Protein AF-0000000080858953 (afdb_homodimer)

InterPro domains:
  IPR040564 CxC3 like cysteine cluster [PF18804] (126-225)

Radius of gyration: 25.61 Å; Cα contacts (8 Å, |Δi|>4): 821; chains: 2; bounding box: 65×75×87 Å

Secondary structure (DSSP, 8-state):
--STTTSS---HHHHHHHHHHHHHHHHHHHHHHHHHHHHHHHHHHHT-----B-TTTSSBP-EE-GGGTT--EE-HHHHHHHHHH-TTS-EEE-TTSS-EEE-TTEEEEEETTEEEEEE---BPP-PPPPP-S--SS--EEEEEEEEEEEEETTEEEEEEEEEEEETTT--EE---HHHHHHTTEEESSTT--EEEEHHHHHHHHHHHHH-TTS-HHHHHHHHHHHHHHTTPPPPSGGGHHHHHHHHHHHT-/--STTTSS---HHHHHHHHHHHHHHHHHHHHHHHHHHHHHHHHHHHT-----B-TTT-SBP-EE-GGGTT--EE-HHHHHHHHHH-TTS-EEE-TTSS-EEE-TTEEEEEETTEEEEEE---BPP-PPPPP-S--SS--EEEEEEEEEEEEETTEEEEEEEEEEEETTT--EE---HHHHHHTTEEESSTT--EEEEHHHHHHHHHHHHH-TTS-HHHHHHHHHHHHHHTTPPPPSGGGHHHHHHHHHHHT-

Organism: Culter alburnus (NCBI:txid194366)

Foldseek 3Di:
DPPVVPVVDPPVVVVVVVCVVVVVVVVVVVVCVVCVVVVVVVVVVVFQPDFDAQLPPRHTFFKAFPVPPPRGTHHQVRLVVVCLVVLPTQMFTCQVRGTHFAHSQWGWDQDPVGIDIDGHAREDDWDDDDDDDPDPDFDKDKDFADWAWEQELLAIHTHGWIWMATPVVGDIDTDDQVRQVVRQWHQLDNVSRYIYRNVVLVVVVVCCVVCVVDDLVNSLVSRCVSCVVSRHHDDPPPSSVVVVSVVVVVVD/DPPVVPVVPPPVVVVVVVCVVVVVVVVVVVVCVVCVVVVVVVVVVVFQPDFDAQLPPRHTFFKAFPVPPPRGTHHQVRLVVVCLVVLPTQMWTCQVRGTHFAHSQWGWDQDPVGIDIDGHAREDDWDDDDDDDPDPDFDKDKDFADWAWEQELLAIHTHGWIWMATPVVGDIDTDDQVRQVVRQWHQLDPVSRYIYRNVVLVVVVVCCVVCVVPDLVNSLVSRCVSCVVSNHHHDPPPSSVVVVSVVVVVVD

Nearest PDB structures (foldseek):
  7sby-assembly1_B  TM=3.006E-01  e=3.263E+00  Human coronavirus OC43
  7sbx-assembly1_J  TM=3.062E-01  e=4.414E+00  Human coronavirus OC43
  7sby-assembly1_J  TM=3.036E-01  e=5.620E+00  Human coronavirus OC43
  7sb4-assembly1_A  TM=3.123E-01  e=8.580E+00  Human coronavirus OC43
  7sby-assembly1_B  TM=3.005E-01  e=3.548E+00  Human coronavirus OC43

Sequence (504 aa):
MESLSTMMSDSPEIQRASSSWTFRQQQASQRWKEARPFHLKCLIQTQDVGQPFCSHCSKPAVVRCRECLPDQWFCETCDIKNHRRWPLHDRESVIEGFFKAIPPSTYFVRGEGGYSSHDQACILPTVRVTQKCPCEVPSITVSPGKAVILISINGRYDMHQPLFACQTCQQQWAPEFMDLVNSGYWPASTSSSTLYSLNLFSSVRELKIIAPALSRQAFAKLLEHRTKCGGRVSVHHIIELFTICRHLQSNIMESLSTMMSDSPEIQRASSSWTFRQQQASQRWKEARPFHLKCLIQTQDVGQPFCSHCSKPAVVRCRECLPDQWFCETCDIKNHRRWPLHDRESVIEGFFKAIPPSTYFVRGEGGYSSHDQACILPTVRVTQKCPCEVPSITVSPGKAVILISINGRYDMHQPLFACQTCQQQWAPEFMDLVNSGYWPASTSSSTLYSLNLFSSVRELKIIAPALSRQAFAKLLEHRTKCGGRVSVHHIIELFTICRHLQSNI

pLDDT: mean 81.51, std 18.4, range [23.16, 98.25]

Solvent-accessible surface area (backbone atoms only — not comparable to full-atom values): 27455 Å² total; per-residue (Å²): 125,75,69,76,60,59,71,73,54,83,46,68,64,58,53,49,50,48,50,47,45,51,44,51,49,49,50,50,49,49,53,44,61,68,42,36,65,57,50,49,50,51,56,55,53,62,54,57,64,80,84,52,48,13,64,83,80,64,45,64,36,36,34,41,26,65,86,42,36,52,56,27,32,19,20,53,66,54,40,54,61,56,38,63,68,42,43,82,54,59,33,25,34,41,79,85,62,38,82,37,49,35,32,64,33,55,45,53,45,82,53,98,90,39,76,42,83,43,81,50,88,35,50,48,72,39,51,78,67,79,81,82,62,89,59,89,81,67,46,75,47,78,42,72,42,58,69,25,35,38,39,39,84,65,12,54,42,83,31,12,37,46,27,36,32,26,71,78,79,63,46,68,52,60,74,49,72,67,43,38,44,71,34,42,30,39,60,73,44,94,79,46,45,37,28,31,32,52,70,39,47,57,50,52,52,47,40,44,69,66,31,66,79,58,46,73,62,42,55,40,49,46,27,37,50,35,8,44,66,31,33,27,79,66,71,91,69,57,64,59,52,55,59,50,42,52,54,55,50,74,67,102,122,75,69,75,60,60,73,70,53,82,45,69,62,56,54,47,51,48,48,47,45,50,45,50,49,48,50,50,49,50,54,43,60,67,42,37,66,58,51,50,52,50,55,56,53,63,55,57,63,80,82,50,48,13,64,83,81,64,44,65,36,37,35,40,24,66,85,43,36,54,54,26,33,18,21,50,66,56,39,54,62,54,38,63,68,42,46,82,54,60,33,26,34,41,80,85,64,39,82,37,51,34,33,66,32,56,45,52,46,83,54,98,90,38,76,42,82,44,80,48,88,36,50,48,72,37,51,79,68,79,82,85,63,90,61,90,81,68,45,74,47,77,43,73,42,59,70,26,35,40,38,40,83,65,12,54,41,82,30,12,37,48,26,36,32,26,71,77,79,62,47,69,52,59,72,48,73,67,42,38,44,71,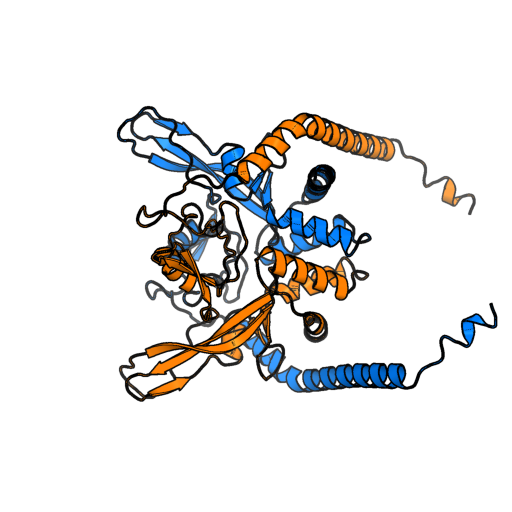34,43,29,40,61,75,43,92,80,46,44,36,30,31,32,53,68,37,47,57,49,52,51,47,38,44,70,66,32,66,77,57,45,73,61,42,55,39,49,45,28,37,48,36,7,45,67,31,34,27,81,63,69,90,70,55,64,60,51,56,59,50,44,50,52,54,51,74,68,101

Structure (mmCIF, N/CA/C/O backbone):
data_AF-0000000080858953-model_v1
#
loop_
_entity.id
_entity.type
_entity.pdbx_description
1 polymer 'CxC3 like cysteine cluster domain-containing protein'
#
loop_
_atom_site.group_PDB
_atom_site.id
_atom_site.type_symbol
_atom_site.label_atom_id
_atom_site.label_alt_id
_atom_site.label_comp_id
_atom_site.label_asym_id
_atom_site.label_entity_id
_atom_site.label_seq_id
_atom_site.pdbx_PDB_ins_code
_atom_site.Cartn_x
_atom_site.Cartn_y
_atom_site.Cartn_z
_atom_site.occupancy
_atom_site.B_iso_or_equiv
_atom_site.auth_seq_id
_atom_site.auth_comp_id
_atom_site.auth_asym_id
_atom_site.auth_atom_id
_atom_site.pdbx_PDB_model_num
ATOM 1 N N . MET A 1 1 ? 16.75 15.047 -51.625 1 23.16 1 MET A N 1
ATOM 2 C CA . MET A 1 1 ? 15.484 14.344 -51.406 1 23.16 1 MET A CA 1
ATOM 3 C C . MET A 1 1 ? 15.578 12.906 -51.875 1 23.16 1 MET A C 1
ATOM 5 O O . MET A 1 1 ? 14.945 12.008 -51.312 1 23.16 1 MET A O 1
ATOM 9 N N . GLU A 1 2 ? 16.203 12.609 -53.094 1 26.84 2 GLU A N 1
ATOM 10 C CA . GLU A 1 2 ? 16.312 11.328 -53.781 1 26.84 2 GLU A CA 1
ATOM 11 C C . GLU A 1 2 ? 17.266 10.391 -53.031 1 26.84 2 GLU A C 1
ATOM 13 O O . GLU A 1 2 ? 17 9.188 -52.938 1 26.84 2 GLU A O 1
ATOM 18 N N . SER A 1 3 ? 18.438 10.828 -52.594 1 27.84 3 SER A N 1
ATOM 19 C CA . SER A 1 3 ? 19.547 9.984 -52.188 1 27.84 3 SER A CA 1
ATOM 20 C C . SER A 1 3 ? 19.328 9.461 -50.75 1 27.84 3 SER A C 1
ATOM 22 O O . SER A 1 3 ? 19.906 8.438 -50.375 1 27.84 3 SER A O 1
ATOM 24 N N . LEU A 1 4 ? 18.875 10.414 -49.844 1 26.27 4 LEU A N 1
ATOM 25 C CA . LEU A 1 4 ? 18.766 9.922 -48.469 1 26.27 4 LEU A CA 1
ATOM 26 C C . LEU A 1 4 ? 17.719 8.828 -48.375 1 26.27 4 LEU A C 1
ATOM 28 O O . LEU A 1 4 ? 17.547 8.219 -47.312 1 26.27 4 LEU A O 1
ATOM 32 N N . SER A 1 5 ? 16.75 8.625 -49.375 1 29.86 5 SER A N 1
ATOM 33 C CA . SER A 1 5 ? 15.742 7.586 -49.531 1 29.86 5 SER A CA 1
ATOM 34 C C . SER A 1 5 ? 16.375 6.211 -49.656 1 29.86 5 SER A C 1
ATOM 36 O O . SER A 1 5 ? 15.711 5.191 -49.469 1 29.86 5 SER A O 1
ATOM 38 N N . THR A 1 6 ? 17.469 6.066 -50.312 1 33.25 6 THR A N 1
ATOM 39 C CA . THR A 1 6 ? 18.047 4.773 -50.656 1 33.25 6 THR A CA 1
ATOM 40 C C . THR A 1 6 ? 18.625 4.086 -49.438 1 33.25 6 THR A C 1
ATOM 42 O O . THR A 1 6 ? 18.781 2.861 -49.406 1 33.25 6 THR A O 1
ATOM 45 N N . MET A 1 7 ? 19.328 4.852 -48.594 1 30.77 7 MET A N 1
ATOM 46 C CA . MET A 1 7 ? 20.156 4.219 -47.562 1 30.77 7 MET A CA 1
ATOM 47 C C . MET A 1 7 ? 19.281 3.598 -46.469 1 30.77 7 MET A C 1
ATOM 49 O O . MET A 1 7 ? 19.797 2.953 -45.562 1 30.77 7 MET A O 1
ATOM 53 N N . MET A 1 8 ? 18.094 4.234 -46.219 1 34.09 8 MET A N 1
ATOM 54 C CA . MET A 1 8 ? 17.281 3.551 -45.219 1 34.09 8 MET A CA 1
ATOM 55 C C . MET A 1 8 ? 16.828 2.186 -45.719 1 34.09 8 MET A C 1
ATOM 57 O O . MET A 1 8 ? 15.719 2.051 -46.25 1 34.09 8 MET A O 1
ATOM 61 N N . SER A 1 9 ? 17.516 1.529 -46.562 1 33.84 9 SER A N 1
ATOM 62 C CA . SER A 1 9 ? 17.359 0.177 -47.094 1 33.84 9 SER A CA 1
ATOM 63 C C . SER A 1 9 ? 17.062 -0.822 -45.969 1 33.84 9 SER A C 1
ATOM 65 O O . SER A 1 9 ? 17.594 -0.719 -44.875 1 33.84 9 SER A O 1
ATOM 67 N N . ASP A 1 10 ? 15.922 -1.569 -46.188 1 39.06 10 ASP A N 1
ATOM 68 C CA . ASP A 1 10 ? 15.289 -2.721 -45.562 1 39.06 10 ASP A CA 1
ATOM 69 C C . ASP A 1 10 ? 16.328 -3.756 -45.125 1 39.06 10 ASP A C 1
ATOM 71 O O . ASP A 1 10 ? 16.766 -4.57 -45.969 1 39.06 10 ASP A O 1
ATOM 75 N N . SER A 1 11 ? 17.266 -3.365 -44.469 1 43.59 11 SER A N 1
ATOM 76 C CA . SER A 1 11 ? 18.234 -4.398 -44.156 1 43.59 11 SER A CA 1
ATOM 77 C C . SER A 1 11 ? 17.562 -5.672 -43.656 1 43.59 11 SER A C 1
ATOM 79 O O . SER A 1 11 ? 16.578 -5.609 -42.906 1 43.59 11 SER A O 1
ATOM 81 N N . PRO A 1 12 ? 17.875 -6.898 -44.156 1 48.47 12 PRO A N 1
ATOM 82 C CA . PRO A 1 12 ? 17.359 -8.219 -43.812 1 48.47 12 PRO A CA 1
ATOM 83 C C . PRO A 1 12 ? 17.266 -8.422 -42.281 1 48.47 12 PRO A C 1
ATOM 85 O O . PRO A 1 12 ? 16.391 -9.148 -41.812 1 48.47 12 PRO A O 1
ATOM 88 N N . GLU A 1 13 ? 18.047 -7.719 -41.562 1 48.22 13 GLU A N 1
ATOM 89 C CA . GLU A 1 13 ? 18.031 -7.918 -40.125 1 48.22 13 GLU A CA 1
ATOM 90 C C . GLU A 1 13 ? 16.828 -7.246 -39.5 1 48.22 13 GLU A C 1
ATOM 92 O O . GLU A 1 13 ? 16.25 -7.781 -38.531 1 48.22 13 GLU A O 1
ATOM 97 N N . ILE A 1 14 ? 16.516 -6.098 -39.938 1 49.88 14 ILE A N 1
ATOM 98 C CA . ILE A 1 14 ? 15.305 -5.441 -39.438 1 49.88 14 ILE A CA 1
ATOM 99 C C . ILE A 1 14 ? 14.07 -6.207 -39.906 1 49.88 14 ILE A C 1
ATOM 101 O O . ILE A 1 14 ? 13.078 -6.289 -39.188 1 49.88 14 ILE A O 1
ATOM 105 N N . GLN A 1 15 ? 14.039 -6.621 -41.062 1 47.44 15 GLN A N 1
ATOM 106 C CA . GLN A 1 15 ? 12.945 -7.469 -41.562 1 47.44 15 GLN A CA 1
ATOM 107 C C . GLN A 1 15 ? 12.828 -8.742 -40.719 1 47.44 15 GLN A C 1
ATOM 109 O O . GLN A 1 15 ? 11.727 -9.172 -40.375 1 47.44 15 GLN A O 1
ATOM 114 N N . ARG A 1 16 ? 13.914 -9.383 -40.344 1 48.72 16 ARG A N 1
ATOM 115 C CA . ARG A 1 16 ? 13.898 -10.57 -39.5 1 48.72 16 ARG A CA 1
ATOM 116 C C . ARG A 1 16 ? 13.438 -10.242 -38.094 1 48.72 16 ARG A C 1
ATOM 118 O O . ARG A 1 16 ? 12.68 -11 -37.5 1 48.72 16 ARG A O 1
ATOM 125 N N . ALA A 1 17 ? 13.898 -9.164 -37.656 1 50.59 17 ALA A N 1
ATOM 126 C CA . ALA A 1 17 ? 13.523 -8.703 -36.312 1 50.59 17 ALA A CA 1
ATOM 127 C C . ALA A 1 17 ? 12.055 -8.281 -36.281 1 50.59 17 ALA A C 1
ATOM 129 O O . ALA A 1 17 ? 11.352 -8.562 -35.281 1 50.59 17 ALA A O 1
ATOM 130 N N . SER A 1 18 ? 11.562 -7.578 -37.312 1 53.44 18 SER A N 1
ATOM 131 C CA . SER A 1 18 ? 10.148 -7.23 -37.438 1 53.44 18 SER A CA 1
ATOM 132 C C . SER A 1 18 ? 9.281 -8.477 -37.625 1 53.44 18 SER A C 1
ATOM 134 O O . SER A 1 18 ? 8.203 -8.578 -37.031 1 53.44 18 SER A O 1
ATOM 136 N N . SER A 1 19 ? 9.805 -9.391 -38.469 1 53.66 19 SER A N 1
ATOM 137 C CA . SER A 1 19 ? 9.102 -10.648 -38.688 1 53.66 19 SER A CA 1
ATOM 138 C C . SER A 1 19 ? 9.031 -11.484 -37.406 1 53.66 19 SER A C 1
ATOM 140 O O . SER A 1 19 ? 7.984 -12.047 -37.094 1 53.66 19 SER A O 1
ATOM 142 N N . SER A 1 20 ? 10.164 -11.32 -36.656 1 59.38 20 SER A N 1
ATOM 143 C CA . SER A 1 20 ? 10.234 -12.055 -35.406 1 59.38 20 SER A CA 1
ATOM 144 C C . SER A 1 20 ? 9.336 -11.422 -34.344 1 59.38 20 SER A C 1
ATOM 146 O O . SER A 1 20 ? 8.648 -12.125 -33.625 1 59.38 20 SER A O 1
ATOM 148 N N . TRP A 1 21 ? 9.297 -10.156 -34.469 1 58.91 21 TRP A N 1
ATOM 149 C CA . TRP A 1 21 ? 8.422 -9.453 -33.531 1 58.91 21 TRP A CA 1
ATOM 150 C C . TRP A 1 21 ? 6.957 -9.719 -33.875 1 58.91 21 TRP A C 1
ATOM 152 O O . TRP A 1 21 ? 6.16 -10.039 -32.969 1 58.91 21 TRP A O 1
ATOM 162 N N . THR A 1 22 ? 6.691 -9.477 -35.188 1 59.78 22 THR A N 1
ATOM 163 C CA . THR A 1 22 ? 5.332 -9.742 -35.625 1 59.78 22 THR A CA 1
ATOM 164 C C . THR A 1 22 ? 4.934 -11.188 -35.312 1 59.78 22 THR A C 1
ATOM 166 O O . THR A 1 22 ? 3.795 -11.445 -34.906 1 59.78 22 THR A O 1
ATOM 169 N N . PHE A 1 23 ? 5.891 -11.977 -35.531 1 63.06 23 PHE A N 1
ATOM 170 C CA . PHE A 1 23 ? 5.641 -13.383 -35.25 1 63.06 23 PHE A CA 1
ATOM 171 C C . PHE A 1 23 ? 5.418 -13.602 -33.781 1 63.06 23 PHE A C 1
ATOM 173 O O . PHE A 1 23 ? 4.5 -14.32 -33.375 1 63.06 23 PHE A O 1
ATOM 180 N N . ARG A 1 24 ? 6.254 -13.031 -32.938 1 61 24 ARG A N 1
ATOM 181 C CA . ARG A 1 24 ? 6.09 -13.133 -31.5 1 61 24 ARG A CA 1
ATOM 182 C C . ARG A 1 24 ? 4.758 -12.547 -31.062 1 61 24 ARG A C 1
ATOM 184 O O . ARG A 1 24 ? 4.086 -13.109 -30.188 1 61 24 ARG A O 1
ATOM 191 N N . GLN A 1 25 ? 4.434 -11.492 -31.734 1 62.41 25 GLN A N 1
ATOM 192 C CA . GLN A 1 25 ? 3.152 -10.875 -31.406 1 62.41 25 GLN A CA 1
ATOM 193 C C . GLN A 1 25 ? 1.989 -11.773 -31.828 1 62.41 25 GLN A C 1
ATOM 195 O O . GLN A 1 25 ? 1.002 -11.898 -31.109 1 62.41 25 GLN A O 1
ATOM 200 N N . GLN A 1 26 ? 2.178 -12.305 -33 1 63.66 26 GLN A N 1
ATOM 201 C CA . GLN A 1 26 ? 1.134 -13.195 -33.5 1 63.66 26 GLN A CA 1
ATOM 202 C C . GLN A 1 26 ? 1.009 -14.438 -32.625 1 63.66 26 GLN A C 1
ATOM 204 O O . GLN A 1 26 ? -0.101 -14.883 -32.312 1 63.66 26 GLN A O 1
ATOM 209 N N . GLN A 1 27 ? 2.1 -14.938 -32.25 1 62.91 27 GLN A N 1
ATOM 210 C CA . GLN A 1 27 ? 2.096 -16.109 -31.375 1 62.91 27 GLN A CA 1
ATOM 211 C C . GLN A 1 27 ? 1.485 -15.781 -30.016 1 62.91 27 GLN A C 1
ATOM 213 O O . GLN A 1 27 ? 0.725 -16.578 -29.469 1 62.91 27 GLN A O 1
ATOM 218 N N . ALA A 1 28 ? 1.881 -14.688 -29.562 1 62.62 28 ALA A N 1
ATOM 219 C CA . ALA A 1 28 ? 1.317 -14.258 -28.297 1 62.62 28 ALA A CA 1
ATOM 220 C C . ALA A 1 28 ? -0.194 -14.07 -28.391 1 62.62 28 ALA A C 1
ATOM 222 O O . ALA A 1 28 ? -0.938 -14.477 -27.5 1 62.62 28 ALA A O 1
ATOM 223 N N . SER A 1 29 ? -0.571 -13.523 -29.516 1 63.97 29 SER A N 1
ATOM 224 C CA . SER A 1 29 ? -1.999 -13.312 -29.734 1 63.97 29 SER A CA 1
ATOM 225 C C . SER A 1 29 ? -2.742 -14.641 -29.828 1 63.97 29 SER A C 1
ATOM 227 O O . SER A 1 29 ? -3.84 -14.789 -29.281 1 63.97 29 SER A O 1
ATOM 229 N N . GLN A 1 30 ? -2.143 -15.562 -30.484 1 66.19 30 GLN A N 1
ATOM 230 C CA . GLN A 1 30 ? -2.768 -16.875 -30.641 1 66.19 30 GLN A CA 1
ATOM 231 C C . GLN A 1 30 ? -2.855 -17.594 -29.297 1 66.19 30 GLN A C 1
ATOM 233 O O . GLN A 1 30 ? -3.875 -18.219 -28.984 1 66.19 30 GLN A O 1
ATOM 238 N N . ARG A 1 31 ? -1.819 -17.516 -28.562 1 65.38 31 ARG A N 1
ATOM 239 C CA . ARG A 1 31 ? -1.814 -18.156 -27.25 1 65.38 31 ARG A CA 1
ATOM 240 C C . ARG A 1 31 ? -2.879 -17.547 -26.344 1 65.38 31 ARG A C 1
ATOM 242 O O . ARG A 1 31 ? -3.531 -18.25 -25.578 1 65.38 31 ARG A O 1
ATOM 249 N N . TRP A 1 32 ? -3.078 -16.375 -26.531 1 65.31 32 TRP A N 1
ATOM 250 C CA . TRP A 1 32 ? -4.09 -15.688 -25.734 1 65.31 32 TRP A CA 1
ATOM 251 C C . TRP A 1 32 ? -5.492 -16.094 -26.172 1 65.31 32 TRP A C 1
ATOM 253 O O . TRP A 1 32 ? -6.363 -16.328 -25.328 1 65.31 32 TRP A O 1
ATOM 263 N N . LYS A 1 33 ? -5.605 -16.156 -27.469 1 66.69 33 LYS A N 1
ATOM 264 C CA . LYS A 1 33 ? -6.918 -16.547 -27.969 1 66.69 33 LYS A CA 1
ATOM 265 C C . LYS A 1 33 ? -7.273 -17.953 -27.5 1 66.69 33 LYS A C 1
ATOM 267 O O . LYS A 1 33 ? -8.422 -18.219 -27.125 1 66.69 33 LYS A O 1
ATOM 272 N N . GLU A 1 34 ? -6.332 -18.703 -27.469 1 73.69 34 GLU A N 1
ATOM 273 C CA . GLU A 1 34 ? -6.551 -20.078 -27.031 1 73.69 34 GLU A CA 1
ATOM 274 C C . GLU A 1 34 ? -6.832 -20.156 -25.531 1 73.69 34 GLU A C 1
ATOM 276 O O . GLU A 1 34 ? -7.613 -21 -25.094 1 73.69 34 GLU A O 1
ATOM 281 N N . ALA A 1 35 ? -6.223 -19.312 -24.812 1 73.12 35 ALA A N 1
ATOM 282 C CA . ALA A 1 35 ? -6.34 -19.344 -23.359 1 73.12 35 ALA A CA 1
ATOM 283 C C . ALA A 1 35 ? -7.523 -18.516 -22.891 1 73.12 35 ALA A C 1
ATOM 285 O O . ALA A 1 35 ? -7.91 -18.578 -21.719 1 73.12 35 ALA A O 1
ATOM 286 N N . ARG A 1 36 ? -8.188 -17.938 -23.781 1 73.38 36 ARG A N 1
ATOM 287 C CA . ARG A 1 36 ? -9.211 -16.938 -23.453 1 73.38 36 ARG A CA 1
ATOM 288 C C . ARG A 1 36 ? -10.375 -17.578 -22.703 1 73.38 36 ARG A C 1
ATOM 290 O O . ARG A 1 36 ? -10.82 -17.062 -21.672 1 73.38 36 ARG A O 1
ATOM 297 N N . PRO A 1 37 ? -10.852 -18.641 -23.266 1 74.06 37 PRO A N 1
ATOM 298 C CA . PRO A 1 37 ? -11.984 -19.203 -22.547 1 74.06 37 PRO A CA 1
ATOM 299 C C . PRO A 1 37 ? -11.641 -19.562 -21.094 1 74.06 37 PRO A C 1
ATOM 301 O O . PRO A 1 37 ? -12.453 -19.344 -20.188 1 74.06 37 PRO A O 1
ATOM 304 N N . PHE A 1 38 ? -10.516 -20 -20.984 1 77.19 38 PHE A N 1
ATOM 305 C CA . PHE A 1 38 ? -10.07 -20.344 -19.641 1 77.19 38 PHE A CA 1
ATOM 306 C C . PHE A 1 38 ? -9.922 -19.094 -18.781 1 77.19 38 PHE A C 1
ATOM 308 O O . PHE A 1 38 ? -10.383 -19.062 -17.641 1 77.19 38 PHE A O 1
ATOM 315 N N . HIS A 1 39 ? -9.328 -18.078 -19.344 1 73.88 39 HIS A N 1
ATOM 316 C CA . HIS A 1 39 ? -9.117 -16.828 -18.609 1 73.88 39 HIS A CA 1
ATOM 317 C C . HIS A 1 39 ? -10.445 -16.172 -18.25 1 73.88 39 HIS A C 1
ATOM 319 O O . HIS A 1 39 ? -10.609 -15.664 -17.141 1 73.88 39 HIS A O 1
ATOM 325 N N . LEU A 1 40 ? -11.297 -16.234 -19.109 1 74.38 40 LEU A N 1
ATOM 326 C CA . LEU A 1 40 ? -12.609 -15.656 -18.844 1 74.38 40 LEU A CA 1
ATOM 327 C C . LEU A 1 40 ? -13.32 -16.422 -17.734 1 74.38 40 LEU A C 1
ATOM 329 O O . LEU A 1 40 ? -13.938 -15.812 -16.859 1 74.38 40 LEU A O 1
ATOM 333 N N . LYS A 1 41 ? -13.242 -17.672 -17.844 1 79.31 41 LYS A N 1
ATOM 334 C CA . LYS A 1 41 ? -13.836 -18.5 -16.797 1 79.31 41 LYS A CA 1
ATOM 335 C C . LYS A 1 41 ? -13.234 -18.172 -15.43 1 79.31 41 LYS A C 1
ATOM 337 O O . LYS A 1 41 ? -13.961 -18.062 -14.438 1 79.31 41 LYS A O 1
ATOM 342 N N . CYS A 1 42 ? -11.969 -17.969 -15.445 1 75.62 42 CYS A N 1
ATOM 343 C CA . CYS A 1 42 ? -11.273 -17.656 -14.195 1 75.62 42 CYS A CA 1
ATOM 344 C C . CYS A 1 42 ? -11.711 -16.297 -13.656 1 75.62 42 CYS A C 1
ATOM 346 O O . CYS A 1 42 ? -11.953 -16.156 -12.453 1 75.62 42 CYS A O 1
ATOM 348 N N . LEU A 1 43 ? -11.844 -15.414 -14.547 1 75.38 43 LEU A N 1
ATOM 349 C CA . LEU A 1 43 ? -12.25 -14.078 -14.125 1 75.38 43 LEU A CA 1
ATOM 350 C C . LEU A 1 43 ? -13.664 -14.102 -13.555 1 75.38 43 LEU A C 1
ATOM 352 O O . LEU A 1 43 ? -13.938 -13.461 -12.531 1 75.38 43 LEU A O 1
ATOM 356 N N . ILE A 1 44 ? -14.461 -14.836 -14.195 1 80.31 44 ILE A N 1
ATOM 357 C CA . ILE A 1 44 ? -15.844 -14.938 -13.727 1 80.31 44 ILE A CA 1
ATOM 358 C C . ILE A 1 44 ? -15.867 -15.617 -12.359 1 80.31 44 ILE A C 1
ATOM 360 O O . ILE A 1 44 ? -16.609 -15.195 -11.469 1 80.31 44 ILE A O 1
ATOM 364 N N . GLN A 1 45 ? -15.055 -16.547 -12.227 1 81.56 45 GLN A N 1
ATOM 365 C CA . GLN A 1 45 ? -15 -17.281 -10.977 1 81.56 45 GLN A CA 1
ATOM 366 C C . GLN A 1 45 ? -14.531 -16.391 -9.828 1 81.56 45 GLN A C 1
ATOM 368 O O . GLN A 1 45 ? -14.945 -16.578 -8.68 1 81.56 45 GLN A O 1
ATOM 373 N N . THR A 1 46 ? -13.719 -15.469 -10.141 1 79.88 46 THR A N 1
ATOM 374 C CA . THR A 1 46 ? -13.203 -14.586 -9.102 1 79.88 46 THR A CA 1
ATOM 375 C C . THR A 1 46 ? -14.305 -13.664 -8.578 1 79.88 46 THR A C 1
ATOM 377 O O . THR A 1 46 ? -14.164 -13.07 -7.512 1 79.88 46 THR A O 1
ATOM 380 N N . GLN A 1 47 ? -15.344 -13.578 -9.328 1 82.25 47 GLN A N 1
ATOM 381 C CA . GLN A 1 47 ? -16.438 -12.695 -8.93 1 82.25 47 GLN A CA 1
ATOM 382 C C . GLN A 1 47 ? -17.406 -13.414 -7.996 1 82.25 47 GLN A C 1
ATOM 384 O O . GLN A 1 47 ? -18.297 -12.781 -7.422 1 82.25 47 GLN A O 1
ATOM 389 N N . ASP A 1 48 ? -17.109 -14.672 -7.816 1 86.31 48 ASP A N 1
ATOM 390 C CA . ASP A 1 48 ? -17.906 -15.438 -6.867 1 86.31 48 ASP A CA 1
ATOM 391 C C . ASP A 1 48 ? -17.438 -15.195 -5.434 1 86.31 48 ASP A C 1
ATOM 393 O O . ASP A 1 48 ? -16.359 -15.641 -5.047 1 86.31 48 ASP A O 1
ATOM 397 N N . VAL A 1 49 ? -18.234 -14.547 -4.629 1 88.56 49 VAL A N 1
ATOM 398 C CA . VAL A 1 49 ? -17.875 -14.18 -3.26 1 88.56 49 VAL A CA 1
ATOM 399 C C . VAL A 1 49 ? -17.906 -15.422 -2.367 1 88.56 49 VAL A C 1
ATOM 401 O O . VAL A 1 49 ? -17.094 -15.555 -1.447 1 88.56 49 VAL A O 1
ATOM 404 N N . GLY A 1 50 ? -18.781 -16.266 -2.703 1 89.31 50 GLY A N 1
ATOM 405 C CA . GLY A 1 50 ? -18.984 -17.391 -1.807 1 89.31 50 GLY A CA 1
ATOM 406 C C . GLY A 1 50 ? -19.453 -16.969 -0.426 1 89.31 50 GLY A C 1
ATOM 407 O O . GLY A 1 50 ? -20.312 -16.094 -0.294 1 89.31 50 GLY A O 1
ATOM 408 N N . GLN A 1 51 ? -19.109 -17.766 0.603 1 90.19 51 GLN A N 1
ATOM 409 C CA . GLN A 1 51 ? -19.422 -17.484 2 1 90.19 51 GLN A CA 1
ATOM 410 C C . GLN A 1 51 ? -18.172 -17.562 2.871 1 90.19 51 GLN A C 1
ATOM 412 O O . GLN A 1 51 ? -18.031 -18.469 3.693 1 90.19 51 GLN A O 1
ATOM 417 N N . PRO A 1 52 ? -17.438 -16.5 2.686 1 94 52 PRO A N 1
ATOM 418 C CA . PRO A 1 52 ? -16.172 -16.547 3.422 1 94 52 PRO A CA 1
ATOM 419 C C . PRO A 1 52 ? -16.344 -16.234 4.906 1 94 52 PRO A C 1
ATOM 421 O O . PRO A 1 52 ? -17.312 -15.578 5.301 1 94 52 PRO A O 1
ATOM 424 N N . PHE A 1 53 ? -15.328 -16.734 5.641 1 96.31 53 PHE A N 1
ATOM 425 C CA . PHE A 1 53 ? -15.266 -16.438 7.066 1 96.31 53 PHE A CA 1
ATOM 426 C C . PHE A 1 53 ? -14.109 -15.508 7.375 1 96.31 53 PHE A C 1
ATOM 428 O O . PHE A 1 53 ? -13.102 -15.492 6.66 1 96.31 53 PHE A O 1
ATOM 435 N N . CYS A 1 54 ? -14.344 -14.773 8.414 1 97.81 54 CYS A N 1
ATOM 436 C CA . CYS A 1 54 ? -13.32 -13.836 8.867 1 97.81 54 CYS A CA 1
ATOM 437 C C . CYS A 1 54 ? -12.031 -14.578 9.211 1 97.81 54 CYS A C 1
ATOM 439 O O . CYS A 1 54 ? -12.055 -15.594 9.914 1 97.81 54 CYS A O 1
ATOM 441 N N . SER A 1 55 ? -10.914 -14.062 8.766 1 95.81 55 SER A N 1
ATOM 442 C CA . SER A 1 55 ? -9.609 -14.672 8.969 1 95.81 55 SER A CA 1
ATOM 443 C C . SER A 1 55 ? -9.148 -14.523 10.422 1 95.81 55 SER A C 1
ATOM 445 O O . SER A 1 55 ? -8.195 -15.188 10.844 1 95.81 55 SER A O 1
ATOM 447 N N . HIS A 1 56 ? -9.875 -13.758 11.266 1 95.81 56 HIS A N 1
ATOM 448 C CA . HIS A 1 56 ? -9.414 -13.414 12.609 1 95.81 56 HIS A CA 1
ATOM 449 C C . HIS A 1 56 ? -10.328 -14.016 13.672 1 95.81 56 HIS A C 1
ATOM 451 O O . HIS A 1 56 ? -9.891 -14.266 14.797 1 95.81 56 HIS A O 1
ATOM 457 N N . CYS A 1 57 ? -11.617 -14.219 13.594 1 94.81 57 CYS A N 1
ATOM 458 C CA . CYS A 1 57 ? -12.5 -14.719 14.641 1 94.81 57 CYS A CA 1
ATOM 459 C C . CYS A 1 57 ? -13.484 -15.734 14.086 1 94.81 57 CYS A C 1
ATOM 461 O O . CYS A 1 57 ? -14.398 -16.172 14.789 1 94.81 57 CYS A O 1
ATOM 463 N N . SER A 1 58 ? -13.664 -16.094 12.852 1 88.88 58 SER A N 1
ATOM 464 C CA . SER A 1 58 ? -14.43 -17.141 12.18 1 88.88 58 SER A CA 1
ATOM 465 C C . SER A 1 58 ? -15.875 -16.703 11.945 1 88.88 58 SER A C 1
ATOM 467 O O . SER A 1 58 ? -16.719 -17.5 11.539 1 88.88 58 SER A O 1
ATOM 469 N N . LYS A 1 59 ? -16.281 -15.484 12.359 1 94.31 59 LYS A N 1
ATOM 470 C CA . LYS A 1 59 ? -17.562 -14.922 11.945 1 94.31 59 LYS A CA 1
ATOM 471 C C . LYS A 1 59 ? -17.625 -14.758 10.43 1 94.31 59 LYS A C 1
ATOM 473 O O . LYS A 1 59 ? -16.609 -14.844 9.742 1 94.31 59 LYS A O 1
ATOM 478 N N . PRO A 1 60 ? -18.844 -14.609 9.992 1 95.25 60 PRO A N 1
ATOM 479 C CA . PRO A 1 60 ? -18.953 -14.328 8.562 1 95.25 60 PRO A CA 1
ATOM 480 C C . PRO A 1 60 ? -18.219 -13.055 8.148 1 95.25 60 PRO A C 1
ATOM 482 O O . PRO A 1 60 ? -18.266 -12.055 8.867 1 95.25 60 PRO A O 1
ATOM 485 N N . ALA A 1 61 ? -17.562 -13.164 7.035 1 97.56 61 ALA A N 1
ATOM 486 C CA . ALA A 1 61 ? -16.828 -12.008 6.527 1 97.56 61 ALA A CA 1
ATOM 487 C C . ALA A 1 61 ? -17.734 -11.086 5.727 1 97.56 61 ALA A C 1
ATOM 489 O O . ALA A 1 61 ? -18.625 -11.539 5.016 1 97.56 61 ALA A O 1
ATOM 490 N N . VAL A 1 62 ? -17.453 -9.789 5.816 1 97.69 62 VAL A N 1
ATOM 491 C CA . VAL A 1 62 ? -18.25 -8.82 5.074 1 97.69 62 VAL A CA 1
ATOM 492 C C . VAL A 1 62 ? -17.344 -7.922 4.242 1 97.69 62 VAL A C 1
ATOM 494 O O . VAL A 1 62 ? -17.812 -7.152 3.402 1 97.69 62 VAL A O 1
ATOM 497 N N . VAL A 1 63 ? -16.031 -7.977 4.469 1 98.25 63 VAL A N 1
ATOM 498 C CA . VAL A 1 63 ? -15.062 -7.133 3.762 1 98.25 63 VAL A CA 1
ATOM 499 C C . VAL A 1 63 ? -13.875 -7.98 3.299 1 98.25 63 VAL A C 1
ATOM 501 O O . VAL A 1 63 ? -13.422 -8.867 4.02 1 98.25 63 VAL A O 1
ATOM 504 N N . ARG A 1 64 ? -13.398 -7.727 2.137 1 97.56 64 ARG A N 1
ATOM 505 C CA . ARG A 1 64 ? -12.156 -8.297 1.621 1 97.56 64 ARG A CA 1
ATOM 506 C C . ARG A 1 64 ? -11.102 -7.223 1.417 1 97.56 64 ARG A C 1
ATOM 508 O O . ARG A 1 64 ? -11.391 -6.16 0.862 1 97.56 64 ARG A O 1
ATOM 515 N N . CYS A 1 65 ? -9.93 -7.422 1.893 1 97.62 65 CYS A N 1
ATOM 516 C CA . CYS A 1 65 ? -8.781 -6.559 1.652 1 97.62 65 CYS A CA 1
ATOM 517 C C . CYS A 1 65 ? -7.594 -7.355 1.119 1 97.62 65 CYS A C 1
ATOM 519 O O . CYS A 1 65 ? -6.957 -8.102 1.865 1 97.62 65 CYS A O 1
ATOM 521 N N . ARG A 1 66 ? -7.215 -7.141 -0.043 1 95.25 66 ARG A N 1
ATOM 522 C CA . ARG A 1 66 ? -6.152 -7.922 -0.669 1 95.25 66 ARG A CA 1
ATOM 523 C C . ARG A 1 66 ? -4.77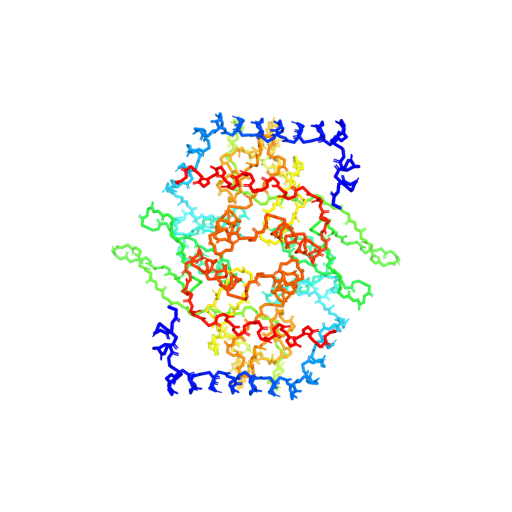7 -7.426 -0.228 1 95.25 66 ARG A C 1
ATOM 525 O O . ARG A 1 66 ? -3.771 -8.102 -0.448 1 95.25 66 ARG A O 1
ATOM 532 N N . GLU A 1 67 ? -4.777 -6.293 0.356 1 95.75 67 GLU A N 1
ATOM 533 C CA . GLU A 1 67 ? -3.52 -5.773 0.877 1 95.75 67 GLU A CA 1
ATOM 534 C C . GLU A 1 67 ? -3.197 -6.371 2.244 1 95.75 67 GLU A C 1
ATOM 536 O O . GLU A 1 67 ? -2.107 -6.16 2.779 1 95.75 67 GLU A O 1
ATOM 541 N N . CYS A 1 68 ? -4.133 -7.148 2.73 1 97.19 68 CYS A N 1
ATOM 542 C CA . CYS A 1 68 ? -3.947 -7.809 4.02 1 97.19 68 CYS A CA 1
ATOM 543 C C . CYS A 1 68 ? -3.74 -9.305 3.838 1 97.19 68 CYS A C 1
ATOM 545 O O . CYS A 1 68 ? -3.922 -10.078 4.781 1 97.19 68 CYS A O 1
ATOM 547 N N . LEU A 1 69 ? -3.393 -9.727 2.678 1 96.94 69 LEU A N 1
ATOM 548 C CA . LEU A 1 69 ? -3.123 -11.141 2.436 1 96.94 69 LEU A CA 1
ATOM 549 C C . LEU A 1 69 ? -2.078 -11.672 3.41 1 96.94 69 LEU A C 1
ATOM 551 O O . LEU A 1 69 ? -1.158 -10.945 3.797 1 96.94 69 LEU A O 1
ATOM 555 N N . PRO A 1 70 ? -2.215 -12.953 3.865 1 95.44 70 PRO A N 1
ATOM 556 C CA . PRO A 1 70 ? -3.207 -13.945 3.451 1 95.44 70 PRO A CA 1
ATOM 557 C C . PRO A 1 70 ? -4.531 -13.805 4.199 1 95.44 70 PRO A C 1
ATOM 559 O O . PRO A 1 70 ? -5.492 -14.516 3.893 1 95.44 70 PRO A O 1
ATOM 562 N N . ASP A 1 71 ? -4.582 -12.859 5.16 1 95.56 71 ASP A N 1
ATOM 563 C CA . ASP A 1 71 ? -5.777 -12.672 5.977 1 95.56 71 ASP A CA 1
ATOM 564 C C . ASP A 1 71 ? -6.695 -11.609 5.371 1 95.56 71 ASP A C 1
ATOM 566 O O . ASP A 1 71 ? -6.965 -10.586 6 1 95.56 71 ASP A O 1
ATOM 570 N N . GLN A 1 72 ? -7.27 -11.984 4.289 1 96.62 72 GLN A N 1
ATOM 5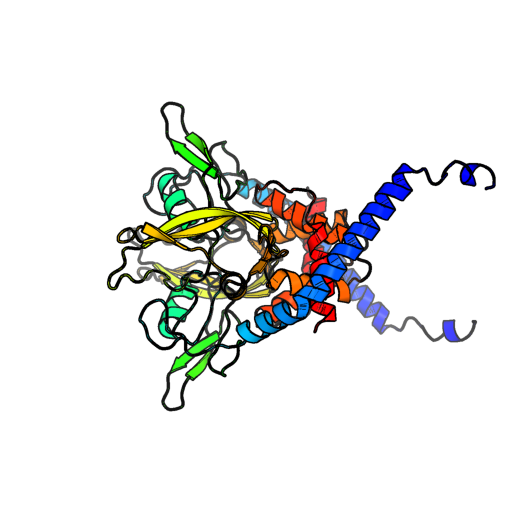71 C CA . GLN A 1 72 ? -7.918 -10.961 3.477 1 96.62 72 GLN A CA 1
ATOM 572 C C . GLN A 1 72 ? -9.367 -10.75 3.908 1 96.62 72 GLN A C 1
ATOM 574 O O . GLN A 1 72 ? -9.992 -9.758 3.543 1 96.62 72 GLN A O 1
ATOM 579 N N . TRP A 1 73 ? -9.945 -11.703 4.672 1 97.75 73 TRP A N 1
ATOM 580 C CA . TRP A 1 73 ? -11.375 -11.664 4.973 1 97.75 73 TRP A CA 1
ATOM 581 C C . TRP A 1 73 ? -11.617 -11.125 6.379 1 97.75 73 TRP A C 1
ATOM 583 O O . TRP A 1 73 ? -10.984 -11.57 7.34 1 97.75 73 TRP A O 1
ATOM 593 N N . PHE A 1 74 ? -12.633 -10.18 6.473 1 98.25 74 PHE A N 1
ATOM 594 C CA . PHE A 1 74 ? -12.891 -9.531 7.754 1 98.25 74 PHE A CA 1
ATOM 595 C C . PHE A 1 74 ? -14.391 -9.484 8.047 1 98.25 74 PHE A C 1
ATOM 597 O O . PHE A 1 74 ? -15.188 -9.219 7.145 1 98.25 74 PHE A O 1
ATOM 604 N N . CYS A 1 75 ? -14.695 -9.797 9.305 1 98.12 75 CYS A N 1
ATOM 605 C CA . CYS A 1 75 ? -16.016 -9.422 9.789 1 98.12 75 CYS A CA 1
ATOM 606 C C . CYS A 1 75 ? -16.078 -7.926 10.086 1 98.12 75 CYS A C 1
ATOM 608 O O . CYS A 1 75 ? -15.086 -7.215 9.93 1 98.12 75 CYS A O 1
ATOM 610 N N . GLU A 1 76 ? -17.219 -7.469 10.492 1 97.25 76 GLU A N 1
ATOM 611 C CA . GLU A 1 76 ? -17.406 -6.039 10.703 1 97.25 76 GLU A CA 1
ATOM 612 C C . GLU A 1 76 ? -16.516 -5.52 11.828 1 97.25 76 GLU A C 1
ATOM 614 O O . GLU A 1 76 ? -15.969 -4.418 11.734 1 97.25 76 GLU A O 1
ATOM 619 N N . THR A 1 77 ? -16.312 -6.281 12.82 1 97.25 77 THR A N 1
ATOM 620 C CA . THR A 1 77 ? -15.555 -5.844 13.984 1 97.25 77 THR A CA 1
ATOM 621 C C . THR A 1 77 ? -14.055 -5.895 13.695 1 97.25 77 THR A C 1
ATOM 623 O O . THR A 1 77 ? -13.328 -4.949 14 1 97.25 77 THR A O 1
ATOM 626 N N . CYS A 1 78 ? -13.641 -6.938 13.07 1 98.06 78 CYS A N 1
ATOM 627 C CA . CYS A 1 78 ? -12.227 -7.102 12.766 1 98.06 78 CYS A CA 1
ATOM 628 C C . CYS A 1 78 ? -11.781 -6.117 11.695 1 98.06 78 CYS A C 1
ATOM 630 O O . CYS A 1 78 ? -10.625 -5.672 11.695 1 98.06 78 CYS A O 1
ATOM 632 N N . ASP A 1 79 ? -12.703 -5.785 10.836 1 98.19 79 ASP A N 1
ATOM 633 C CA . ASP A 1 79 ? -12.406 -4.789 9.82 1 98.19 79 ASP A CA 1
ATOM 634 C C . ASP A 1 79 ? -12.07 -3.438 10.445 1 98.19 79 ASP A C 1
ATOM 636 O O . ASP A 1 79 ? -11.039 -2.838 10.133 1 98.19 79 ASP A O 1
ATOM 640 N N . ILE A 1 80 ? -12.883 -3.064 11.328 1 97.06 80 ILE A N 1
ATOM 641 C CA . ILE A 1 80 ? -12.695 -1.781 12 1 97.06 80 ILE A CA 1
ATOM 642 C C . ILE A 1 80 ? -11.359 -1.777 12.734 1 97.06 80 ILE A C 1
ATOM 644 O O . ILE A 1 80 ? -10.57 -0.837 12.602 1 97.06 80 ILE A O 1
ATOM 648 N N . LYS A 1 81 ? -11.125 -2.791 13.391 1 96.44 81 LYS A N 1
ATOM 649 C CA . LYS A 1 81 ? -9.914 -2.883 14.195 1 96.44 81 LYS A CA 1
ATOM 650 C C . LYS A 1 81 ? -8.664 -2.854 13.328 1 96.44 81 LYS A C 1
ATOM 652 O O . LYS A 1 81 ? -7.734 -2.084 13.586 1 96.44 81 LYS A O 1
ATOM 657 N N . ASN A 1 82 ? -8.641 -3.635 12.297 1 97 82 ASN A N 1
ATOM 658 C CA . ASN A 1 82 ? -7.465 -3.768 11.445 1 97 82 ASN A CA 1
ATOM 659 C C . ASN A 1 82 ? -7.227 -2.506 10.625 1 97 82 ASN A C 1
ATOM 661 O O . ASN A 1 82 ? -6.094 -2.033 10.516 1 97 82 ASN A O 1
ATOM 665 N N . HIS A 1 83 ? -8.234 -1.949 10.148 1 97.25 83 HIS A N 1
ATOM 666 C CA . HIS A 1 83 ? -8.055 -0.9 9.148 1 97.25 83 HIS A CA 1
ATOM 667 C C . HIS A 1 83 ? -8.078 0.482 9.797 1 97.25 83 HIS A C 1
ATOM 669 O O . HIS A 1 83 ? -7.945 1.495 9.102 1 97.25 83 HIS A O 1
ATOM 675 N N . ARG A 1 84 ? -8.156 0.463 11.086 1 95.12 84 ARG A N 1
ATOM 676 C CA . ARG A 1 84 ? -7.754 1.663 11.812 1 95.12 84 ARG A CA 1
ATOM 677 C C . ARG A 1 84 ? -6.25 1.895 11.688 1 95.12 84 ARG A C 1
ATOM 679 O O . ARG A 1 84 ? -5.797 3.039 11.609 1 95.12 84 ARG A O 1
ATOM 686 N N . ARG A 1 85 ? -5.602 0.836 11.602 1 93.5 85 ARG A N 1
ATOM 687 C CA . ARG A 1 85 ? -4.148 0.889 11.461 1 93.5 85 ARG A CA 1
ATOM 688 C C . ARG A 1 85 ? -3.744 1.105 10.008 1 93.5 85 ARG A C 1
ATOM 690 O O . ARG A 1 85 ? -2.719 1.729 9.727 1 93.5 85 ARG A O 1
ATOM 697 N N . TRP A 1 86 ? -4.586 0.575 9.18 1 96.44 86 TRP A N 1
ATOM 698 C CA . TRP A 1 86 ? -4.273 0.631 7.754 1 96.44 86 TRP A CA 1
ATOM 699 C C . TRP A 1 86 ? -5.391 1.319 6.977 1 96.44 86 TRP A C 1
ATOM 701 O O . TRP A 1 86 ? -5.988 0.725 6.074 1 96.44 86 TRP A O 1
ATOM 711 N N . PRO A 1 87 ? -5.48 2.582 7.219 1 97.12 87 PRO A N 1
ATOM 712 C CA . PRO A 1 87 ? -6.656 3.26 6.668 1 97.12 87 PRO A CA 1
ATOM 713 C C . PRO A 1 87 ? -6.578 3.447 5.156 1 97.12 87 PRO A C 1
ATOM 715 O O . PRO A 1 87 ? -7.594 3.729 4.508 1 97.12 87 PRO A O 1
ATOM 718 N N . LEU A 1 88 ? -5.438 3.248 4.574 1 96.81 88 LEU A N 1
ATOM 719 C CA . LEU A 1 88 ? -5.285 3.559 3.156 1 96.81 88 LEU A CA 1
ATOM 720 C C . LEU A 1 88 ? -5.449 2.303 2.305 1 96.81 88 LEU A C 1
ATOM 722 O O . LEU A 1 88 ? -5.367 2.365 1.077 1 96.81 88 LEU A O 1
ATOM 726 N N . HIS A 1 89 ? -5.703 1.157 2.928 1 97 89 HIS A N 1
ATOM 727 C CA . HIS A 1 89 ? -5.945 -0.063 2.168 1 97 89 HIS A CA 1
ATOM 728 C C . HIS A 1 89 ? -7.254 0.025 1.385 1 97 89 HIS A C 1
ATOM 730 O O . HIS A 1 89 ? -8.25 0.553 1.887 1 97 89 HIS A O 1
ATOM 736 N N . ASP A 1 90 ? -7.18 -0.488 0.188 1 96 90 ASP A N 1
ATOM 737 C CA . ASP A 1 90 ? -8.406 -0.618 -0.598 1 96 90 ASP A CA 1
ATOM 738 C C . ASP A 1 90 ? -9.211 -1.838 -0.16 1 96 90 ASP A C 1
ATOM 740 O O . ASP A 1 90 ? -8.695 -2.959 -0.153 1 96 90 ASP A O 1
ATOM 744 N N . ARG A 1 91 ? -10.492 -1.594 0.141 1 97.5 91 ARG A N 1
ATOM 745 C CA . ARG A 1 91 ? -11.367 -2.643 0.657 1 97.5 91 ARG A CA 1
ATOM 746 C C . ARG A 1 91 ? -12.578 -2.844 -0.25 1 97.5 91 ARG A C 1
ATOM 748 O O . ARG A 1 91 ? -12.961 -1.937 -0.992 1 97.5 91 ARG A O 1
ATOM 755 N N . GLU A 1 92 ? -13.07 -4.035 -0.192 1 97.38 92 GLU A N 1
ATOM 756 C CA . GLU A 1 92 ? -14.305 -4.367 -0.901 1 97.38 92 GLU A CA 1
ATOM 757 C C . GLU A 1 92 ? -15.32 -5.012 0.036 1 97.38 92 GLU A C 1
ATOM 759 O O . GLU A 1 92 ? -14.977 -5.875 0.845 1 97.38 92 GLU A O 1
ATOM 764 N N . SER A 1 93 ? -16.547 -4.547 -0.053 1 97.75 93 SER A N 1
ATOM 765 C CA . SER A 1 93 ? -17.641 -5.164 0.688 1 97.75 93 SER A CA 1
ATOM 766 C C . SER A 1 93 ? -18.266 -6.316 -0.099 1 97.75 93 SER A C 1
ATOM 768 O O . SER A 1 93 ? -18.344 -6.262 -1.328 1 97.75 93 SER A O 1
ATOM 770 N N . VAL A 1 94 ? -18.75 -7.32 0.655 1 96.38 94 VAL A N 1
ATOM 771 C CA . VAL A 1 94 ? -19.391 -8.453 -0.002 1 96.38 94 VAL A CA 1
ATOM 772 C C . VAL A 1 94 ? -20.812 -8.633 0.544 1 96.38 94 VAL A C 1
ATOM 774 O O . VAL A 1 94 ? -21.453 -9.641 0.277 1 96.38 94 VAL A O 1
ATOM 777 N N . ILE A 1 95 ? -21.266 -7.699 1.225 1 93.5 95 ILE A N 1
ATOM 778 C CA . ILE A 1 95 ? -22.562 -7.781 1.9 1 93.5 95 ILE A CA 1
ATOM 779 C C . ILE A 1 95 ? -23.672 -7.965 0.87 1 93.5 95 ILE A C 1
ATOM 781 O O . ILE A 1 95 ? -24.656 -8.664 1.127 1 93.5 95 ILE A O 1
ATOM 785 N N . GLU A 1 96 ? -23.578 -7.391 -0.315 1 90.5 96 GLU A N 1
ATOM 786 C CA . GLU A 1 96 ? -24.609 -7.441 -1.348 1 90.5 96 GLU A CA 1
ATOM 787 C C . GLU A 1 96 ? -24.422 -8.664 -2.242 1 90.5 96 GLU A C 1
ATOM 789 O O . GLU A 1 96 ? -25.141 -8.82 -3.236 1 90.5 96 GLU A O 1
ATOM 794 N N . GLY A 1 97 ? -23.469 -9.484 -1.986 1 90.12 97 GLY A N 1
ATOM 795 C CA . GLY A 1 97 ? -23.266 -10.695 -2.758 1 90.12 97 GLY A CA 1
ATOM 796 C C . GLY A 1 97 ? -22.281 -10.531 -3.904 1 90.12 97 GLY A C 1
ATOM 797 O O . GLY A 1 97 ? -22.062 -11.453 -4.684 1 90.12 97 GLY A O 1
ATOM 798 N N . PHE A 1 98 ? -21.875 -9.328 -4.051 1 92.94 98 PHE A N 1
ATOM 799 C CA . PHE A 1 98 ? -20.828 -9.047 -5.023 1 92.94 98 PHE A CA 1
ATOM 800 C C . PHE A 1 98 ? -19.781 -8.117 -4.426 1 92.94 98 PHE A C 1
ATOM 802 O O . PHE A 1 98 ? -20 -7.512 -3.375 1 92.94 98 PHE A O 1
ATOM 809 N N . PHE A 1 99 ? -18.688 -8.117 -5.062 1 94.44 99 PHE A N 1
ATOM 810 C CA . PHE A 1 99 ? -17.609 -7.262 -4.582 1 94.44 99 PHE A CA 1
ATOM 811 C C . PHE A 1 99 ? -17.891 -5.805 -4.922 1 94.44 99 PHE A C 1
ATOM 813 O O . PHE A 1 99 ? -18.109 -5.465 -6.086 1 94.44 99 PHE A O 1
ATOM 820 N N . LYS A 1 100 ? -17.891 -4.992 -3.887 1 95.44 100 LYS A N 1
ATOM 821 C CA . LYS A 1 100 ? -18.062 -3.555 -4.055 1 95.44 100 LYS A CA 1
ATOM 822 C C . LYS A 1 100 ? -16.984 -2.771 -3.32 1 95.44 100 LYS A C 1
ATOM 824 O O . LYS A 1 100 ? -16.875 -2.859 -2.096 1 95.44 100 LYS A O 1
ATOM 829 N N . ALA A 1 101 ? -16.25 -2.004 -4.117 1 96.44 101 ALA A N 1
ATOM 830 C CA . ALA A 1 101 ? -15.234 -1.158 -3.498 1 96.44 101 ALA A CA 1
ATOM 831 C C . ALA A 1 101 ? -15.867 -0.148 -2.545 1 96.44 101 ALA A C 1
ATOM 833 O O . ALA A 1 101 ? -16.906 0.433 -2.85 1 96.44 101 ALA A O 1
ATOM 834 N N . ILE A 1 102 ? -15.25 0.019 -1.373 1 97.5 102 ILE A N 1
ATOM 835 C CA . ILE A 1 102 ? -15.773 0.958 -0.386 1 97.5 102 ILE A CA 1
ATOM 836 C C . ILE A 1 102 ? -14.656 1.904 0.062 1 97.5 102 ILE A C 1
ATOM 838 O O . ILE A 1 102 ? -13.492 1.512 0.131 1 97.5 102 ILE A O 1
ATOM 842 N N . PRO A 1 103 ? -15 3.158 0.334 1 96.81 103 PRO A N 1
ATOM 843 C CA . PRO A 1 103 ? -13.984 4.078 0.848 1 96.81 103 PRO A CA 1
ATOM 844 C C . PRO A 1 103 ? -13.531 3.729 2.264 1 96.81 103 PRO A C 1
ATOM 846 O O . PRO A 1 103 ? -14.195 2.951 2.953 1 96.81 103 PRO A O 1
ATOM 849 N N . PRO A 1 104 ? -12.383 4.297 2.66 1 96.62 104 PRO A N 1
ATOM 850 C CA . PRO A 1 104 ? -11.859 4.023 3.998 1 96.62 104 PRO A CA 1
ATOM 851 C C . PRO A 1 104 ? -12.844 4.367 5.105 1 96.62 104 PRO A C 1
ATOM 853 O O . PRO A 1 104 ? -12.828 3.746 6.172 1 96.62 104 PRO A O 1
ATOM 856 N N . SER A 1 105 ? -13.727 5.262 4.898 1 96.69 105 SER A N 1
ATOM 857 C CA . SER A 1 105 ? -14.609 5.777 5.941 1 96.69 105 SER A CA 1
ATOM 858 C C . SER A 1 105 ? -15.781 4.832 6.188 1 96.69 105 SER A C 1
ATOM 860 O O . SER A 1 105 ? -16.5 4.965 7.188 1 96.69 105 SER A O 1
ATOM 862 N N . THR A 1 106 ? -15.953 3.904 5.312 1 97.25 106 THR A N 1
ATOM 863 C CA . THR A 1 106 ? -17.125 3.047 5.402 1 97.25 106 THR A CA 1
ATOM 864 C C . THR A 1 106 ? -16.875 1.887 6.359 1 97.25 106 THR A C 1
ATOM 866 O O . THR A 1 106 ? -15.836 1.241 6.305 1 97.25 106 THR A O 1
ATOM 869 N N . TYR A 1 107 ? -17.812 1.688 7.281 1 97.44 107 TYR A N 1
ATOM 870 C CA . TYR A 1 107 ? -17.812 0.497 8.117 1 97.44 107 TYR A CA 1
ATOM 871 C C . TYR A 1 107 ? -19.203 -0.091 8.25 1 97.44 107 TYR A C 1
ATOM 873 O O . TYR A 1 107 ? -20.188 0.538 7.844 1 97.44 107 TYR A O 1
ATOM 881 N N . PHE A 1 108 ? -19.266 -1.333 8.758 1 97.69 108 PHE A N 1
ATOM 882 C CA . PHE A 1 108 ? -20.531 -2.047 8.773 1 97.69 108 PHE A CA 1
ATOM 883 C C . PHE A 1 108 ? -20.922 -2.428 10.203 1 97.69 108 PHE A C 1
ATOM 885 O O . PHE A 1 108 ? -20.062 -2.693 11.039 1 97.69 108 PHE A O 1
ATOM 892 N N . VAL A 1 109 ? -22.203 -2.43 10.414 1 96.12 109 VAL A N 1
ATOM 893 C CA . VAL A 1 109 ? -22.781 -2.848 11.688 1 96.12 109 VAL A CA 1
ATOM 894 C C . VAL A 1 109 ? -23.875 -3.881 11.453 1 96.12 109 VAL A C 1
ATOM 896 O O . VAL A 1 109 ? -24.688 -3.732 10.531 1 96.12 109 VAL A O 1
ATOM 899 N N . ARG A 1 110 ? -23.828 -4.883 12.258 1 93.56 110 ARG A N 1
ATOM 900 C CA . ARG A 1 110 ? -24.859 -5.91 12.164 1 93.56 110 ARG A CA 1
ATOM 901 C C . ARG A 1 110 ? -26.062 -5.566 13.031 1 93.56 110 ARG A C 1
ATOM 903 O O . ARG A 1 110 ? -25.922 -5.281 14.227 1 93.56 110 ARG A O 1
ATOM 910 N N . GLY A 1 111 ? -27.219 -5.504 12.391 1 89.62 111 GLY A N 1
ATOM 911 C CA . GLY A 1 111 ? -28.469 -5.293 13.102 1 89.62 111 GLY A CA 1
ATOM 912 C C . GLY A 1 111 ? -29.516 -6.359 12.805 1 89.62 111 GLY A C 1
ATOM 913 O O . GLY A 1 111 ? -29.188 -7.426 12.281 1 89.62 111 GLY A O 1
ATOM 914 N N . GLU A 1 112 ? -30.781 -6.086 13.242 1 88.19 112 GLU A N 1
ATOM 915 C CA . GLU A 1 112 ? -31.875 -7.027 13.078 1 88.19 112 GLU A CA 1
ATOM 916 C C . GLU A 1 112 ? -32.156 -7.309 11.602 1 88.19 112 GLU A C 1
ATOM 918 O O . GLU A 1 112 ? -32.469 -8.438 11.227 1 88.19 112 GLU A O 1
ATOM 923 N N . GLY A 1 113 ? -31.922 -6.312 10.773 1 86.94 113 GLY A N 1
ATOM 924 C CA . GLY A 1 113 ? -32.188 -6.434 9.344 1 86.94 113 GLY A CA 1
ATOM 925 C C . GLY A 1 113 ? -30.953 -6.797 8.539 1 86.94 113 GLY A C 1
ATOM 926 O O . GLY A 1 113 ? -30.969 -6.746 7.305 1 86.94 113 GLY A O 1
ATOM 927 N N . GLY A 1 114 ? -29.938 -7.152 9.25 1 91.19 114 GLY A N 1
ATOM 928 C CA . GLY A 1 114 ? -28.703 -7.465 8.539 1 91.19 114 GLY A CA 1
ATOM 929 C C . GLY A 1 114 ? -27.641 -6.41 8.727 1 91.19 114 GLY A C 1
ATOM 930 O O . GLY A 1 114 ? -27.578 -5.742 9.758 1 91.19 114 GLY A O 1
ATOM 931 N N . TYR A 1 115 ? -26.797 -6.375 7.742 1 94 115 TYR A N 1
ATOM 932 C CA . TYR A 1 115 ? -25.703 -5.422 7.836 1 94 115 TYR A CA 1
ATOM 933 C C . TYR A 1 115 ? -26.094 -4.07 7.262 1 94 115 TYR A C 1
ATOM 935 O O . TYR A 1 115 ? -26.812 -4 6.254 1 94 115 TYR A O 1
ATOM 943 N N . SER A 1 116 ? -25.625 -3.053 7.949 1 94.81 116 SER A N 1
ATOM 944 C CA . SER A 1 116 ? -25.797 -1.689 7.453 1 94.81 116 SER A CA 1
ATOM 945 C C . SER A 1 116 ? -24.453 -0.966 7.371 1 94.81 116 SER A C 1
ATOM 947 O O . SER A 1 116 ? -23.562 -1.206 8.18 1 94.81 116 SER A O 1
ATOM 949 N N . SER A 1 117 ? -24.406 -0.089 6.379 1 95.06 117 SER A N 1
ATOM 950 C CA . SER A 1 117 ? -23.188 0.683 6.176 1 95.06 117 SER A CA 1
ATOM 951 C C . SER A 1 117 ? -23.234 2.004 6.938 1 95.06 117 SER A C 1
ATOM 953 O O . SER A 1 117 ? -24.281 2.658 6.992 1 95.06 117 SER A O 1
ATOM 955 N N . HIS A 1 118 ? -22.109 2.355 7.504 1 96.81 118 HIS A N 1
ATOM 956 C CA . HIS A 1 118 ? -21.953 3.605 8.242 1 96.81 118 HIS A CA 1
ATOM 957 C C . HIS A 1 118 ? -20.641 4.289 7.879 1 96.81 118 HIS A C 1
ATOM 959 O O . HIS A 1 118 ? -19.797 3.701 7.203 1 96.81 118 HIS A O 1
ATOM 965 N N . ASP A 1 119 ? -20.578 5.598 8.273 1 96 119 ASP A N 1
ATOM 966 C CA . ASP A 1 119 ? -19.375 6.379 7.988 1 96 119 ASP A CA 1
ATOM 967 C C . ASP A 1 119 ? -18.609 6.699 9.266 1 96 119 ASP A C 1
ATOM 969 O O . ASP A 1 119 ? -19.219 6.918 10.32 1 96 119 ASP A O 1
ATOM 973 N N . GLN A 1 120 ? -17.328 6.676 9.156 1 95.44 120 GLN A N 1
ATOM 974 C CA . GLN A 1 120 ? -16.469 7.066 10.266 1 95.44 120 GLN A CA 1
ATOM 975 C C . GLN A 1 120 ? -15.305 7.93 9.773 1 95.44 120 GLN A C 1
ATOM 977 O O . GLN A 1 120 ? -14.953 7.895 8.594 1 95.44 120 GLN A O 1
ATOM 982 N N . ALA A 1 121 ? -14.727 8.68 10.742 1 96.75 121 ALA A N 1
ATOM 983 C CA . ALA A 1 121 ? -13.523 9.445 10.438 1 96.75 121 ALA A CA 1
ATOM 984 C C . ALA A 1 121 ? -12.297 8.539 10.406 1 96.75 121 ALA A C 1
ATOM 986 O O . ALA A 1 121 ? -12.117 7.691 11.289 1 96.75 121 ALA A O 1
ATOM 987 N N . CYS A 1 122 ? -11.539 8.688 9.383 1 97.06 122 CYS A N 1
ATOM 988 C CA . CYS A 1 122 ? -10.297 7.934 9.273 1 97.06 122 CYS A CA 1
ATOM 989 C C . CYS A 1 122 ? -9.086 8.836 9.484 1 97.06 122 CYS A C 1
ATOM 991 O O . CYS A 1 122 ? -8.969 9.883 8.836 1 97.06 122 CYS A O 1
ATOM 993 N N . ILE A 1 123 ? -8.25 8.406 10.352 1 97.69 123 ILE A N 1
ATOM 994 C CA . ILE A 1 123 ? -7.113 9.234 10.727 1 97.69 123 ILE A CA 1
ATOM 995 C C . ILE A 1 123 ? -5.941 8.953 9.789 1 97.69 123 ILE A C 1
ATOM 997 O O . ILE A 1 123 ? -5.586 7.797 9.555 1 97.69 123 ILE A O 1
ATOM 1001 N N . LEU A 1 124 ? -5.383 9.992 9.195 1 97.62 124 LEU A N 1
ATOM 1002 C CA . LEU A 1 124 ? -4.191 9.898 8.359 1 97.62 124 LEU A CA 1
ATOM 1003 C C . LEU A 1 124 ? -2.99 9.422 9.164 1 97.62 124 LEU A C 1
ATOM 1005 O O . LEU A 1 124 ? -2.688 9.984 10.219 1 97.62 124 LEU A O 1
ATOM 1009 N N . PRO A 1 125 ? -2.363 8.383 8.656 1 97.44 125 PRO A N 1
ATOM 1010 C CA . PRO A 1 125 ? -1.152 7.973 9.367 1 97.44 125 PRO A CA 1
ATOM 1011 C C . PRO A 1 125 ? -0.048 9.023 9.305 1 97.44 125 PRO A C 1
ATOM 1013 O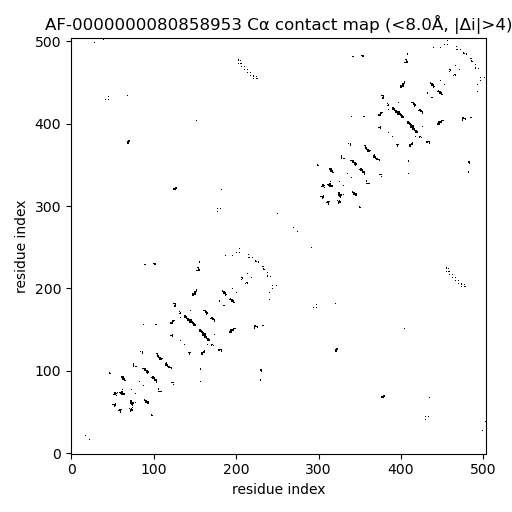 O . PRO A 1 125 ? 0.28 9.523 8.227 1 97.44 125 PRO A O 1
ATOM 1016 N N . THR A 1 126 ? 0.495 9.383 10.461 1 96.75 126 THR A N 1
ATOM 1017 C CA . THR A 1 126 ? 1.605 10.328 10.531 1 96.75 126 THR A CA 1
ATOM 1018 C C . THR A 1 126 ? 2.668 9.836 11.508 1 96.75 126 THR A C 1
ATOM 1020 O O . THR A 1 126 ? 2.447 8.859 12.242 1 96.75 126 THR A O 1
ATOM 1023 N N . VAL A 1 127 ? 3.779 10.531 11.43 1 94.88 127 VAL A N 1
ATOM 1024 C CA . VAL A 1 127 ? 4.809 10.289 12.43 1 94.88 127 VAL A CA 1
ATOM 1025 C C . VAL A 1 127 ? 4.281 10.68 13.812 1 94.88 127 VAL A C 1
ATOM 1027 O O . VAL A 1 127 ? 3.295 11.406 13.93 1 94.88 127 VAL A O 1
ATOM 1030 N N . ARG A 1 128 ? 4.93 10.062 14.797 1 87.94 128 ARG A N 1
ATOM 1031 C CA . ARG A 1 128 ? 4.586 10.469 16.156 1 87.94 128 ARG A CA 1
ATOM 1032 C C . ARG A 1 128 ? 5.031 11.898 16.422 1 87.94 128 ARG A C 1
ATOM 1034 O O . ARG A 1 128 ? 6.223 12.211 16.328 1 87.94 128 ARG 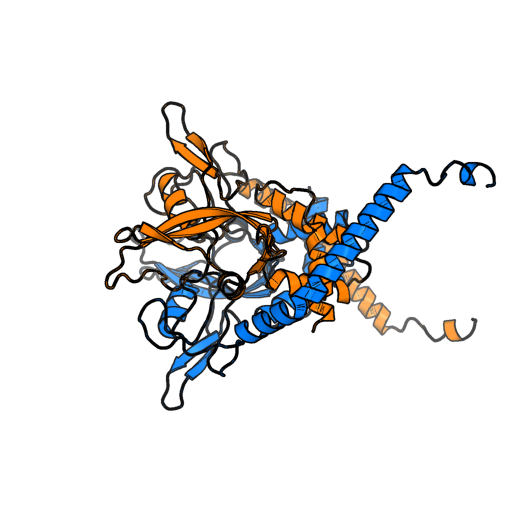A O 1
ATOM 1041 N N . VAL A 1 129 ? 4.094 12.719 16.688 1 90.19 129 VAL A N 1
ATOM 1042 C CA . VAL A 1 129 ? 4.379 14.133 16.938 1 90.19 129 VAL A CA 1
ATOM 1043 C C . VAL A 1 129 ? 4.895 14.312 18.359 1 90.19 129 VAL A C 1
ATOM 1045 O O . VAL A 1 129 ? 4.414 13.656 19.297 1 90.19 129 VAL A O 1
ATOM 1048 N N . THR A 1 130 ? 5.938 15.148 18.438 1 86.81 130 THR A N 1
ATOM 1049 C CA . THR A 1 130 ? 6.504 15.445 19.75 1 86.81 130 THR A CA 1
ATOM 1050 C C . THR A 1 130 ? 5.449 16.047 20.672 1 86.81 130 THR A C 1
ATOM 1052 O O . THR A 1 130 ? 4.664 16.906 20.25 1 86.81 130 THR A O 1
ATOM 1055 N N . GLN A 1 131 ? 5.547 15.453 21.844 1 86.38 131 GLN A N 1
ATOM 1056 C CA . GLN A 1 131 ? 4.648 15.953 22.875 1 86.38 131 GLN A CA 1
ATOM 1057 C C . GLN A 1 131 ? 4.852 17.453 23.094 1 86.38 131 GLN A C 1
ATOM 1059 O O . GLN A 1 131 ? 5.988 17.922 23.172 1 86.38 131 GLN A O 1
ATOM 1064 N N . LYS A 1 132 ? 3.715 18.156 23.234 1 87.25 132 LYS A N 1
ATOM 1065 C CA . LYS A 1 132 ? 3.828 19.594 23.422 1 87.25 132 LYS A CA 1
ATOM 1066 C C . LYS A 1 132 ? 3.311 20.016 24.797 1 87.25 132 LYS A C 1
ATOM 1068 O O . LYS A 1 132 ? 3.389 21.188 25.156 1 87.25 132 LYS A O 1
ATOM 1073 N N . CYS A 1 133 ? 2.859 19.047 25.547 1 89.12 133 CYS A N 1
ATOM 1074 C CA . CYS A 1 133 ? 2.361 19.406 26.859 1 89.12 133 CYS A CA 1
ATOM 1075 C C . CYS A 1 133 ? 3.461 19.297 27.906 1 89.12 133 CYS A C 1
ATOM 1077 O O . CYS A 1 133 ? 4.414 18.531 27.734 1 89.12 133 CYS A O 1
ATOM 1079 N N . PRO A 1 134 ? 3.393 20.062 28.922 1 90.62 134 PRO A N 1
ATOM 1080 C CA . PRO A 1 134 ? 4.449 20.109 29.938 1 90.62 134 PRO A CA 1
ATOM 1081 C C . PRO A 1 134 ? 4.355 18.953 30.938 1 90.62 134 PRO A C 1
ATOM 1083 O O . PRO A 1 134 ? 5.191 18.844 31.828 1 90.62 134 PRO A O 1
ATOM 1086 N N . CYS A 1 135 ? 3.357 18.125 30.719 1 92.56 135 CYS A N 1
ATOM 1087 C CA . CYS A 1 135 ? 3.133 17.062 31.688 1 92.56 135 CYS A CA 1
ATOM 1088 C C . CYS A 1 135 ? 4.289 16.062 31.688 1 92.56 135 CYS A C 1
ATOM 1090 O O . CYS A 1 135 ? 4.809 15.703 30.641 1 92.56 135 CYS A O 1
ATOM 1092 N N . GLU A 1 136 ? 4.762 15.586 32.875 1 89.81 136 GLU A N 1
ATOM 1093 C CA . GLU A 1 136 ? 5.844 14.617 33 1 89.81 136 GLU A CA 1
ATOM 1094 C C . GLU A 1 136 ? 5.395 13.227 32.594 1 89.81 136 GLU A C 1
ATOM 1096 O O . GLU A 1 136 ? 6.133 12.508 31.906 1 89.81 136 GLU A O 1
ATOM 1101 N N . VAL A 1 137 ? 4.215 12.844 33.031 1 89.62 137 VAL A N 1
ATOM 1102 C CA . VAL A 1 137 ? 3.641 11.555 32.656 1 89.62 137 VAL A CA 1
ATOM 1103 C C . VAL A 1 137 ? 2.328 11.781 31.891 1 89.62 137 VAL A C 1
ATOM 1105 O O . VAL A 1 137 ? 1.247 11.617 32.469 1 89.62 137 VAL A O 1
ATOM 1108 N N . PRO A 1 138 ? 2.477 12.086 30.609 1 87.56 138 PRO A N 1
ATOM 1109 C CA . PRO A 1 138 ? 1.25 12.414 29.891 1 87.56 138 PRO A CA 1
ATOM 1110 C C . PRO A 1 138 ? 0.429 11.18 29.516 1 87.56 138 PRO A C 1
ATOM 1112 O O . PRO A 1 138 ? 0.99 10.102 29.312 1 87.56 138 PRO A O 1
ATOM 1115 N N . SER A 1 139 ? -0.848 11.312 29.656 1 93.75 139 SER A N 1
ATOM 1116 C CA . SER A 1 139 ? -1.781 10.359 29.062 1 93.75 139 SER A CA 1
ATOM 1117 C C . SER A 1 139 ? -2.35 10.883 27.75 1 93.75 139 SER A C 1
ATOM 1119 O O . SER A 1 139 ? -3.246 11.727 27.75 1 93.75 139 SER A O 1
ATOM 1121 N N . ILE A 1 140 ? -1.845 10.336 26.703 1 94.06 140 ILE A N 1
ATOM 1122 C CA . ILE A 1 140 ? -2.137 10.93 25.406 1 94.06 140 ILE A CA 1
ATOM 1123 C C . ILE A 1 140 ? -3.203 10.109 24.688 1 94.06 140 ILE A C 1
ATOM 1125 O O . ILE A 1 140 ? -3.129 8.875 24.656 1 94.06 140 ILE A O 1
ATOM 1129 N N . THR A 1 141 ? -4.188 10.781 24.172 1 94.69 141 THR A N 1
ATOM 1130 C CA . THR A 1 141 ? -5.199 10.18 23.312 1 94.69 141 THR A CA 1
ATOM 1131 C C . THR A 1 141 ? -5.133 10.781 21.906 1 94.69 141 THR A C 1
ATOM 1133 O O . THR A 1 141 ? -4.633 11.891 21.719 1 94.69 141 THR A O 1
ATOM 1136 N N . VAL A 1 142 ? -5.578 9.977 20.969 1 95.69 142 VAL A N 1
ATOM 1137 C CA . VAL A 1 142 ? -5.59 10.43 19.578 1 95.69 142 VAL A CA 1
ATOM 1138 C C . VAL A 1 142 ? -7.016 10.383 19.031 1 95.69 142 VAL A C 1
ATOM 1140 O O . VAL A 1 142 ? -7.715 9.375 19.203 1 95.69 142 VAL A O 1
ATOM 1143 N N . SER A 1 143 ? -7.438 11.453 18.469 1 96.5 143 SER A N 1
ATOM 1144 C CA . SER A 1 143 ? -8.75 11.547 17.859 1 96.5 143 SER A CA 1
ATOM 1145 C C . SER A 1 143 ? -8.672 12.203 16.484 1 96.5 143 SER A C 1
ATOM 1147 O O . SER A 1 143 ? -7.625 12.75 16.109 1 96.5 143 SER A O 1
ATOM 1149 N N . PRO A 1 144 ? -9.727 12.016 15.648 1 97.38 144 PRO A N 1
ATOM 1150 C CA . PRO A 1 144 ? -9.711 12.703 14.352 1 97.38 144 PRO A CA 1
ATOM 1151 C C . PRO A 1 144 ? -9.75 14.227 14.492 1 97.38 144 PRO A C 1
ATOM 1153 O O . PRO A 1 144 ? -10.602 14.766 15.195 1 97.38 144 PRO A O 1
ATOM 1156 N N . GLY A 1 145 ? -8.797 14.883 13.859 1 96.5 145 GLY A N 1
ATOM 1157 C CA . GLY A 1 145 ? -8.75 16.328 13.82 1 96.5 145 GLY A CA 1
ATOM 1158 C C . GLY A 1 145 ? -9.297 16.922 12.531 1 96.5 145 GLY A C 1
ATOM 1159 O O . GLY A 1 145 ? -10.367 16.5 12.062 1 96.5 145 GLY A O 1
ATOM 1160 N N . LYS A 1 146 ? -8.57 17.812 11.977 1 94.56 146 LYS A N 1
ATOM 1161 C CA . LYS A 1 146 ? -8.984 18.516 10.766 1 94.56 146 LYS A CA 1
ATOM 1162 C C . LYS A 1 146 ? -9.094 17.562 9.578 1 94.56 146 LYS A C 1
ATOM 1164 O O . LYS A 1 146 ? -8.242 16.688 9.406 1 94.56 146 LYS A O 1
ATOM 1169 N N . ALA A 1 147 ? -10.195 17.828 8.734 1 94.56 147 ALA A N 1
ATOM 1170 C CA . ALA A 1 147 ? -10.352 17.047 7.504 1 94.56 147 ALA A CA 1
ATOM 1171 C C . ALA A 1 147 ? -9.273 17.422 6.484 1 94.56 147 ALA A C 1
ATOM 1173 O O . ALA A 1 147 ? -8.953 18.594 6.309 1 94.56 147 ALA A O 1
ATOM 1174 N N . VAL A 1 148 ? -8.719 16.375 5.906 1 93.69 148 VAL A N 1
ATOM 1175 C CA . VAL A 1 148 ? -7.703 16.609 4.883 1 93.69 148 VAL A CA 1
ATOM 1176 C C . VAL A 1 148 ? -7.922 15.648 3.717 1 93.69 148 VAL A C 1
ATOM 1178 O O . VAL A 1 148 ? -8.508 14.578 3.887 1 93.69 148 VAL A O 1
ATOM 1181 N N . ILE A 1 149 ? -7.457 16.094 2.57 1 92.44 149 ILE A N 1
ATOM 1182 C CA . ILE A 1 149 ? -7.457 15.25 1.377 1 92.44 149 ILE A CA 1
ATOM 1183 C C . ILE A 1 149 ? -6.035 14.773 1.082 1 92.44 149 ILE A C 1
ATOM 1185 O O . ILE A 1 149 ? -5.102 15.578 1.032 1 92.44 149 ILE A O 1
ATOM 1189 N N . LEU A 1 150 ? -5.875 13.492 0.967 1 93.31 150 LEU A N 1
ATOM 1190 C CA . LEU A 1 150 ? -4.605 12.93 0.519 1 93.31 150 LEU A CA 1
ATOM 1191 C C . LEU A 1 150 ? -4.695 12.477 -0.934 1 93.31 150 LEU A C 1
ATOM 1193 O O . LEU A 1 150 ? -5.594 11.711 -1.295 1 93.31 150 LEU A O 1
ATOM 1197 N N . ILE A 1 151 ? -3.805 12.977 -1.73 1 91.25 151 ILE A N 1
ATOM 1198 C CA . ILE A 1 151 ? -3.689 12.523 -3.111 1 91.25 151 ILE A CA 1
ATOM 1199 C C . ILE A 1 151 ? -2.426 11.68 -3.271 1 91.25 151 ILE A C 1
ATOM 1201 O O . ILE A 1 151 ? -1.318 12.148 -2.998 1 91.25 151 ILE A O 1
ATOM 1205 N N . SER A 1 152 ? -2.615 10.484 -3.652 1 91.44 152 SER A N 1
ATOM 1206 C CA . SER A 1 152 ? -1.522 9.555 -3.922 1 91.44 152 SER A CA 1
ATOM 1207 C C . SER A 1 152 ? -1.654 8.93 -5.305 1 91.44 152 SER A C 1
ATOM 1209 O O . SER A 1 152 ? -2.545 9.297 -6.074 1 91.44 152 SER A O 1
ATOM 1211 N N . ILE A 1 153 ? -0.752 8.031 -5.629 1 88.69 153 ILE A N 1
ATOM 1212 C CA . ILE A 1 153 ? -0.807 7.324 -6.906 1 88.69 153 ILE A CA 1
ATOM 1213 C C . ILE A 1 153 ? -2.07 6.469 -6.973 1 88.69 153 ILE A C 1
ATOM 1215 O O . ILE A 1 153 ? -2.521 6.102 -8.055 1 88.69 153 ILE A O 1
ATOM 1219 N N . ASN A 1 154 ? -2.643 6.191 -5.789 1 91.31 154 ASN A N 1
ATOM 1220 C CA . ASN A 1 154 ? -3.861 5.391 -5.723 1 91.31 154 ASN A CA 1
ATOM 1221 C C . ASN A 1 154 ? -5.109 6.27 -5.738 1 91.31 154 ASN A C 1
ATOM 1223 O O . ASN A 1 154 ? -6.227 5.77 -5.59 1 91.31 154 ASN A O 1
ATOM 1227 N N . GLY A 1 155 ? -4.867 7.535 -5.867 1 90.69 155 GLY A N 1
ATOM 1228 C CA . GLY A 1 155 ? -5.996 8.445 -5.98 1 90.69 155 GLY A CA 1
ATOM 1229 C C . GLY A 1 155 ? -6.234 9.258 -4.719 1 90.69 155 GLY A C 1
ATOM 1230 O O . GLY A 1 155 ? -5.316 9.461 -3.922 1 90.69 155 GLY A O 1
ATOM 1231 N N . ARG A 1 156 ? -7.434 9.695 -4.598 1 92.5 156 ARG A N 1
ATOM 1232 C CA . ARG A 1 156 ? -7.836 10.602 -3.529 1 92.5 156 ARG A CA 1
ATOM 1233 C C . ARG A 1 156 ? -8.359 9.828 -2.324 1 92.5 156 ARG A C 1
ATOM 1235 O O . ARG A 1 156 ? -9.125 8.875 -2.477 1 92.5 156 ARG A O 1
ATOM 1242 N N . TYR A 1 157 ? -7.93 10.266 -1.169 1 95.06 157 TYR A N 1
ATOM 1243 C CA . TYR A 1 157 ? -8.453 9.789 0.106 1 95.06 157 TYR A CA 1
ATOM 1244 C C . TYR A 1 157 ? -8.984 10.945 0.944 1 95.06 157 TYR A C 1
ATOM 1246 O O . TYR A 1 157 ? -8.32 11.977 1.084 1 95.06 157 TYR A O 1
ATOM 1254 N N . ASP A 1 158 ? -10.172 10.789 1.432 1 94.38 158 ASP A N 1
ATOM 1255 C CA . ASP A 1 158 ? -10.68 11.695 2.453 1 94.38 158 ASP A CA 1
ATOM 1256 C C . ASP A 1 158 ? -10.289 11.227 3.852 1 94.38 158 ASP A C 1
ATOM 1258 O O . ASP A 1 158 ? -10.711 10.156 4.293 1 94.38 158 ASP A O 1
ATOM 1262 N N . MET A 1 159 ? -9.453 12.055 4.48 1 96.44 159 MET A N 1
ATOM 1263 C CA . MET A 1 159 ? -8.898 11.656 5.77 1 96.44 159 MET A CA 1
ATOM 1264 C C . MET A 1 159 ? -9.031 12.781 6.789 1 96.44 159 MET A C 1
ATOM 1266 O O . MET A 1 159 ? -9.57 13.844 6.48 1 96.44 159 MET A O 1
ATOM 1270 N N . HIS A 1 160 ? -8.617 12.461 8.031 1 97.25 160 HIS A N 1
ATOM 1271 C CA . HIS A 1 160 ? -8.469 13.445 9.094 1 97.25 160 HIS A CA 1
ATOM 1272 C C . HIS A 1 160 ? -7.059 13.438 9.664 1 97.25 160 HIS A C 1
ATOM 1274 O O . HIS A 1 160 ? -6.469 12.367 9.859 1 97.25 160 HIS A O 1
ATOM 1280 N N . GLN A 1 161 ? -6.551 14.617 9.875 1 95.94 161 GLN A N 1
ATOM 1281 C CA . GLN A 1 161 ? -5.301 14.664 10.625 1 95.94 161 GLN A CA 1
ATOM 1282 C C . GLN A 1 161 ? -5.508 14.18 12.062 1 95.94 161 GLN A C 1
ATOM 1284 O O . GLN A 1 161 ? -6.562 14.406 12.656 1 95.94 161 GLN A O 1
ATOM 1289 N N . PRO A 1 162 ? -4.461 13.516 12.594 1 96.94 162 PRO A N 1
ATOM 1290 C CA . PRO A 1 162 ? -4.613 13.156 14.008 1 96.94 162 PRO A CA 1
ATOM 1291 C C . PRO A 1 162 ? -4.602 14.375 14.93 1 96.94 162 PRO A C 1
ATOM 1293 O O . PRO A 1 162 ? -3.861 15.336 14.688 1 96.94 162 PRO A O 1
ATOM 1296 N N . LEU A 1 163 ? -5.441 14.359 15.875 1 96.81 163 LEU A N 1
ATOM 1297 C CA . LEU A 1 163 ? -5.453 15.32 16.969 1 96.81 163 LEU A CA 1
ATOM 1298 C C . LEU A 1 163 ? -5.047 14.664 18.281 1 96.81 163 LEU A C 1
ATOM 1300 O O . LEU A 1 163 ? -5.742 13.766 18.781 1 96.81 163 LEU A O 1
ATOM 1304 N N . PHE A 1 164 ? -3.969 15.117 18.781 1 96.25 164 PHE A N 1
ATOM 1305 C CA . PHE A 1 164 ? -3.469 14.586 20.047 1 96.25 164 PHE A CA 1
ATOM 1306 C C . PHE A 1 164 ? -3.959 15.422 21.219 1 96.25 164 PHE A C 1
ATOM 1308 O O . PHE A 1 164 ? -4.059 16.641 21.125 1 96.25 164 PHE A O 1
ATOM 1315 N N . ALA A 1 165 ? -4.227 14.719 22.328 1 95.75 165 ALA A N 1
ATOM 1316 C CA . ALA A 1 165 ? -4.688 15.414 23.531 1 95.75 165 ALA A CA 1
ATOM 1317 C C . ALA A 1 165 ? -4.141 14.758 24.781 1 95.75 165 ALA A C 1
ATOM 1319 O O . ALA A 1 165 ? -4.094 13.531 24.891 1 95.75 165 ALA A O 1
ATOM 1320 N N . CYS A 1 166 ? -3.65 15.57 25.641 1 96 166 CYS A N 1
ATOM 1321 C CA . CYS A 1 166 ? -3.262 15.102 26.953 1 96 166 CYS A CA 1
ATOM 1322 C C . CYS A 1 166 ? -4.453 15.094 27.906 1 96 166 CYS A C 1
ATOM 1324 O O . CYS A 1 166 ? -5.086 16.125 28.125 1 96 166 CYS A O 1
ATOM 1326 N N . GLN A 1 167 ? -4.711 13.969 28.375 1 94.81 167 GLN A N 1
ATOM 1327 C CA . GLN A 1 167 ? -5.855 13.844 29.266 1 94.81 167 GLN A CA 1
ATOM 1328 C C . GLN A 1 167 ? -5.57 14.5 30.625 1 94.81 167 GLN A C 1
ATOM 1330 O O . GLN A 1 167 ? -6.496 14.844 31.359 1 94.81 167 GLN A O 1
ATOM 1335 N N . THR A 1 168 ? -4.316 14.617 30.922 1 93.88 168 THR A N 1
ATOM 1336 C CA . THR A 1 168 ? -3.896 15.203 32.188 1 93.88 168 THR A CA 1
ATOM 1337 C C . THR A 1 168 ? -4.066 16.719 32.156 1 93.88 168 THR A C 1
ATOM 1339 O O . THR A 1 168 ? -4.695 17.297 33.062 1 93.88 168 THR A O 1
ATOM 1342 N N . CYS A 1 169 ? -3.572 17.391 31.219 1 95.19 169 CYS A N 1
ATOM 1343 C CA . CYS A 1 169 ? -3.602 18.859 31.188 1 95.19 169 CYS A CA 1
ATOM 1344 C C . CYS A 1 169 ? -4.555 19.359 30.109 1 95.19 169 CYS A C 1
ATOM 1346 O O . CYS A 1 169 ? -4.762 20.562 29.984 1 95.19 169 CYS A O 1
ATOM 1348 N N . GLN A 1 170 ? -5.094 18.562 29.234 1 93.5 170 GLN A N 1
ATOM 1349 C CA . GLN A 1 170 ? -6.117 18.828 28.234 1 93.5 170 GLN A CA 1
ATOM 1350 C C . GLN A 1 170 ? -5.539 19.625 27.062 1 93.5 170 GLN A C 1
ATOM 1352 O O . GLN A 1 170 ? -6.285 20.125 26.219 1 93.5 170 GLN A O 1
ATOM 1357 N N . GLN A 1 171 ? -4.266 19.719 27.094 1 95.44 171 GLN A N 1
ATOM 1358 C CA . GLN A 1 171 ? -3.639 20.359 25.953 1 95.44 171 GLN A CA 1
ATOM 1359 C C . GLN A 1 171 ? -3.754 19.5 24.688 1 95.44 171 GLN A C 1
ATOM 1361 O O . GLN A 1 171 ? -3.59 18.281 24.766 1 95.44 171 GLN A O 1
ATOM 1366 N N . GLN A 1 172 ? -4.031 20.234 23.547 1 95.56 172 GLN A N 1
ATOM 1367 C CA . GLN A 1 172 ? -4.16 19.547 22.266 1 95.56 172 GLN A CA 1
ATOM 1368 C C . GLN A 1 172 ? -3.119 20.031 21.266 1 95.56 172 GLN A C 1
ATOM 1370 O O . GLN A 1 172 ? -2.719 21.203 21.297 1 95.56 172 GLN A O 1
ATOM 1375 N N . TRP A 1 173 ? -2.672 19.109 20.469 1 95.19 173 TRP A N 1
ATOM 1376 C CA . TRP A 1 173 ? -1.771 19.5 19.391 1 95.19 173 TRP A CA 1
ATOM 1377 C C . TRP A 1 173 ? -1.949 18.578 18.188 1 95.19 173 TRP A C 1
ATOM 1379 O O . TRP A 1 173 ? -2.555 17.516 18.297 1 95.19 173 TRP A O 1
ATOM 1389 N N . ALA A 1 174 ? -1.571 19.047 17.016 1 94.69 174 ALA A N 1
ATOM 1390 C CA . ALA A 1 174 ? -1.658 18.344 15.734 1 94.69 174 ALA A CA 1
ATOM 1391 C C . ALA A 1 174 ? -0.33 18.391 14.984 1 94.69 174 ALA A C 1
ATOM 1393 O O . ALA A 1 174 ? 0.551 19.188 15.328 1 94.69 174 ALA A O 1
ATOM 1394 N N . PRO A 1 175 ? -0.202 17.484 14.023 1 94 175 PRO A N 1
ATOM 1395 C CA . PRO A 1 175 ? 1.016 17.531 13.219 1 94 175 PRO A CA 1
ATOM 1396 C C . PRO A 1 175 ? 1.202 18.891 12.531 1 94 175 PRO A C 1
ATOM 1398 O O . PRO A 1 175 ? 0.231 19.484 12.062 1 94 175 PRO A O 1
ATOM 1401 N N . GLU A 1 176 ? 2.414 19.266 12.562 1 90.38 176 GLU A N 1
ATOM 1402 C CA . GLU A 1 176 ? 2.789 20.484 11.836 1 90.38 176 GLU A CA 1
ATOM 1403 C C . GLU A 1 176 ? 3.377 20.141 10.469 1 90.38 176 GLU A C 1
ATOM 1405 O O . GLU A 1 176 ? 3.434 18.984 10.078 1 90.38 176 GLU A O 1
ATOM 1410 N N . PHE A 1 177 ? 3.799 21.188 9.789 1 87.81 177 PHE A N 1
ATOM 1411 C CA . PHE A 1 177 ? 4.254 21.047 8.414 1 87.81 177 PHE A CA 1
ATOM 1412 C C . PHE A 1 177 ? 5.363 20 8.32 1 87.81 177 PHE A C 1
ATOM 1414 O O . PHE A 1 177 ? 5.277 19.062 7.52 1 87.81 177 PHE A O 1
ATOM 1421 N N . MET A 1 178 ? 6.32 20.094 9.188 1 88.38 178 MET A N 1
ATOM 1422 C CA . MET A 1 178 ? 7.473 19.203 9.102 1 88.38 178 MET A CA 1
ATOM 1423 C C . MET A 1 178 ? 7.082 17.781 9.469 1 88.38 178 MET A C 1
ATOM 1425 O O . MET A 1 178 ? 7.641 16.828 8.93 1 88.38 178 MET A O 1
ATOM 1429 N N . ASP A 1 179 ? 6.102 17.641 10.328 1 92.25 179 ASP A N 1
ATOM 1430 C CA . ASP A 1 179 ? 5.602 16.312 10.672 1 92.25 179 ASP A CA 1
ATOM 1431 C C . ASP A 1 179 ? 4.961 15.633 9.461 1 92.25 179 ASP A C 1
ATOM 1433 O O . ASP A 1 179 ? 5.168 14.438 9.227 1 92.25 179 ASP A O 1
ATOM 1437 N N . LEU A 1 180 ? 4.262 16.406 8.727 1 92.5 180 LEU A N 1
ATOM 1438 C CA . LEU A 1 180 ? 3.598 15.891 7.535 1 92.5 180 LEU A CA 1
ATOM 1439 C C . LEU A 1 180 ? 4.613 15.516 6.461 1 92.5 180 LEU A C 1
ATOM 1441 O O . LEU A 1 180 ? 4.52 14.453 5.852 1 92.5 180 LEU A O 1
ATOM 1445 N N . VAL A 1 181 ? 5.574 16.328 6.289 1 89.69 181 VAL A N 1
ATOM 1446 C CA . VAL A 1 181 ? 6.602 16.062 5.293 1 89.69 181 VAL A CA 1
ATOM 1447 C C . VAL A 1 181 ? 7.387 14.805 5.684 1 89.69 181 VAL A C 1
ATOM 1449 O O . VAL A 1 181 ? 7.648 13.945 4.844 1 89.69 181 VAL A O 1
ATOM 1452 N N . ASN A 1 182 ? 7.66 14.703 6.969 1 91.69 182 ASN A N 1
ATOM 1453 C CA . ASN A 1 182 ? 8.375 13.539 7.469 1 91.69 182 ASN A CA 1
ATOM 1454 C C . ASN A 1 182 ? 7.527 12.273 7.348 1 91.69 182 ASN A C 1
ATOM 1456 O O . ASN A 1 182 ? 8.062 11.164 7.344 1 91.69 182 ASN A O 1
ATOM 1460 N N . SER A 1 183 ? 6.246 12.484 7.23 1 94.38 183 SER A N 1
ATOM 1461 C CA . SER A 1 183 ? 5.324 11.359 7.066 1 94.38 183 SER A CA 1
ATOM 1462 C C . SER A 1 183 ? 5.199 10.961 5.602 1 94.38 183 SER A C 1
ATOM 1464 O O . SER A 1 183 ? 4.516 9.984 5.273 1 94.38 183 SER A O 1
ATOM 1466 N N . GLY A 1 184 ? 5.832 11.711 4.738 1 91.31 184 GLY A N 1
ATOM 1467 C CA . GLY A 1 184 ? 5.773 11.406 3.316 1 91.31 184 GLY A CA 1
ATOM 1468 C C . GLY A 1 184 ? 4.691 12.18 2.584 1 91.31 184 GLY A C 1
ATOM 1469 O O . GLY A 1 184 ? 4.312 11.82 1.468 1 91.31 184 GLY A O 1
ATOM 1470 N N . TYR A 1 185 ? 4.188 13.211 3.25 1 91.5 185 TYR A N 1
ATOM 1471 C CA . TYR A 1 185 ? 3.135 14.023 2.652 1 91.5 185 TYR A CA 1
ATOM 1472 C C . TYR A 1 185 ? 3.627 15.445 2.396 1 91.5 185 TYR A C 1
ATOM 1474 O O . TYR A 1 185 ? 4.371 16 3.203 1 91.5 185 TYR A O 1
ATOM 1482 N N . TRP A 1 186 ? 3.189 15.984 1.303 1 85.94 186 TRP A N 1
ATOM 1483 C CA . TRP A 1 186 ? 3.465 17.375 0.997 1 85.94 186 TRP A CA 1
ATOM 1484 C C . TRP A 1 186 ? 2.182 18.203 1.019 1 85.94 186 TRP A C 1
ATOM 1486 O O . TRP A 1 186 ? 1.279 17.984 0.208 1 85.94 186 TRP A O 1
ATOM 1496 N N . PRO A 1 187 ? 2.195 19.141 1.983 1 83.88 187 PRO A N 1
ATOM 1497 C CA . PRO A 1 187 ? 1.011 20 2.008 1 83.88 187 PRO A CA 1
ATOM 1498 C C . PRO A 1 187 ? 0.959 20.969 0.826 1 83.88 187 PRO A C 1
ATOM 1500 O O . PRO A 1 187 ? 1.975 21.578 0.472 1 83.88 187 PRO A O 1
ATOM 1503 N N . ALA A 1 188 ? -0.171 21.016 0.098 1 73 188 ALA A N 1
ATOM 1504 C CA . ALA A 1 188 ? -0.348 21.891 -1.062 1 73 188 ALA A CA 1
ATOM 1505 C C . ALA A 1 188 ? -0.361 23.359 -0.652 1 73 188 ALA A C 1
ATOM 1507 O O . ALA A 1 188 ? -0.022 24.234 -1.449 1 73 188 ALA A O 1
ATOM 1508 N N . SER A 1 189 ? -1.017 23.594 0.443 1 63.22 189 SER A N 1
ATOM 1509 C CA . SER A 1 189 ? -1.132 24.969 0.92 1 63.22 189 SER A CA 1
ATOM 1510 C C . SER A 1 189 ? -0.822 25.062 2.41 1 63.22 189 SER A C 1
ATOM 1512 O O . SER A 1 189 ? -0.633 24.047 3.076 1 63.22 189 SER A O 1
ATOM 1514 N N . THR A 1 190 ? -0.751 26.266 2.705 1 59.66 190 THR A N 1
ATOM 1515 C CA . THR A 1 190 ? -0.467 26.547 4.109 1 59.66 190 THR A CA 1
ATOM 1516 C C . THR A 1 190 ? -1.58 26 5.004 1 59.66 190 THR A C 1
ATOM 1518 O O . THR A 1 190 ? -1.344 25.688 6.172 1 59.66 190 THR A O 1
ATOM 1521 N N . SER A 1 191 ? -2.744 25.906 4.387 1 61.88 191 SER A N 1
ATOM 1522 C CA . SER A 1 191 ? -3.854 25.406 5.195 1 61.88 191 SER A CA 1
ATOM 1523 C C . SER A 1 191 ? -3.828 23.891 5.293 1 61.88 191 SER A C 1
ATOM 1525 O O . SER A 1 191 ? -4.512 23.312 6.133 1 61.88 191 SER A O 1
ATOM 1527 N N . SER A 1 192 ? -2.967 23.25 4.637 1 63.81 192 SER A N 1
ATOM 1528 C CA . SER A 1 192 ? -2.725 21.812 4.645 1 63.81 192 SER A CA 1
ATOM 1529 C C . SER A 1 192 ? -4.023 21.031 4.469 1 63.81 192 SER A C 1
ATOM 1531 O O . SER A 1 192 ? -4.215 19.984 5.086 1 63.81 192 SER A O 1
ATOM 1533 N N . SER A 1 193 ? -4.957 21.562 3.676 1 82.62 193 SER A N 1
ATOM 1534 C CA . SER A 1 193 ? -6.207 20.844 3.471 1 82.62 193 SER A CA 1
ATOM 1535 C C . SER A 1 193 ? -6.039 19.734 2.426 1 82.62 193 SER A C 1
ATOM 1537 O O . SER A 1 193 ? -6.812 18.781 2.398 1 82.62 193 SER A O 1
ATOM 1539 N N . THR A 1 194 ? -5.055 19.938 1.635 1 87.38 194 THR A N 1
ATOM 1540 C CA . THR A 1 194 ? -4.727 18.922 0.639 1 87.38 194 THR A CA 1
ATOM 1541 C C . THR A 1 194 ? -3.262 18.516 0.751 1 87.38 194 THR A C 1
ATOM 1543 O O . THR A 1 194 ? -2.371 19.359 0.772 1 87.38 194 THR A O 1
ATOM 1546 N N . LEU A 1 195 ? -3.115 17.25 0.852 1 90.38 195 LEU A N 1
ATOM 1547 C CA . LEU A 1 195 ? -1.779 16.656 0.94 1 90.38 195 LEU A CA 1
ATOM 1548 C C . LEU A 1 195 ? -1.488 15.781 -0.272 1 90.38 195 LEU A C 1
ATOM 1550 O O . LEU A 1 195 ? -2.379 15.094 -0.773 1 90.38 195 LEU A O 1
ATOM 1554 N N . TYR A 1 196 ? -0.255 15.875 -0.702 1 87.44 196 TYR A N 1
ATOM 1555 C CA . TYR A 1 196 ? 0.227 14.992 -1.756 1 87.44 196 TYR A CA 1
ATOM 1556 C C . TYR A 1 196 ? 1.285 14.031 -1.222 1 87.44 196 TYR A C 1
ATOM 1558 O O . TYR A 1 196 ? 2.182 14.445 -0.478 1 87.44 196 TYR A O 1
ATOM 1566 N N . SER A 1 197 ? 1.029 12.797 -1.595 1 90.69 197 SER A N 1
ATOM 1567 C CA . SER A 1 197 ? 2.133 11.891 -1.288 1 90.69 197 SER A CA 1
ATOM 1568 C C . SER A 1 197 ? 3.404 12.305 -2.021 1 90.69 197 SER A C 1
ATOM 1570 O O . SER A 1 197 ? 3.363 12.641 -3.207 1 90.69 197 SER A O 1
ATOM 1572 N N . LEU A 1 198 ? 4.523 12.258 -1.396 1 83.06 198 LEU A N 1
ATOM 1573 C CA . LEU A 1 198 ? 5.789 12.711 -1.964 1 83.06 198 LEU A CA 1
ATOM 1574 C C . LEU A 1 198 ? 6.164 11.883 -3.186 1 83.06 198 LEU A C 1
ATOM 1576 O O . LEU A 1 198 ? 6.73 12.406 -4.148 1 83.06 198 LEU A O 1
ATOM 1580 N N . ASN A 1 199 ? 5.844 10.648 -3.143 1 81.81 199 ASN A N 1
ATOM 1581 C CA . ASN A 1 199 ? 6.199 9.773 -4.258 1 81.81 199 ASN A CA 1
ATOM 1582 C C . ASN A 1 199 ? 5.395 10.109 -5.512 1 81.81 199 ASN A C 1
ATOM 1584 O O . ASN A 1 199 ? 5.781 9.742 -6.621 1 81.81 199 ASN A O 1
ATOM 1588 N N . LEU A 1 200 ? 4.332 10.719 -5.336 1 84.62 200 LEU A N 1
ATOM 1589 C CA . LEU A 1 200 ? 3.512 11.125 -6.469 1 84.62 200 LEU A CA 1
ATOM 1590 C C . LEU A 1 200 ? 4.234 12.18 -7.309 1 84.62 200 LEU A C 1
ATOM 1592 O O . LEU A 1 200 ? 4.148 12.164 -8.539 1 84.62 200 LEU A O 1
ATOM 1596 N N . PHE A 1 201 ? 4.973 13.031 -6.672 1 77.31 201 PHE A N 1
ATOM 1597 C CA . PHE A 1 201 ? 5.684 14.094 -7.375 1 77.31 201 PHE A CA 1
ATOM 1598 C C . PHE A 1 201 ? 6.719 13.508 -8.328 1 77.31 201 PHE A C 1
ATOM 1600 O O . PHE A 1 201 ? 6.859 13.969 -9.461 1 77.31 201 PHE A O 1
ATOM 1607 N N . SER A 1 202 ? 7.355 12.562 -7.793 1 76.88 202 SER A N 1
ATOM 1608 C CA . SER A 1 202 ? 8.359 11.906 -8.617 1 76.88 202 SER A CA 1
ATOM 1609 C C . SER A 1 202 ? 7.73 11.258 -9.852 1 76.88 202 SER A C 1
ATOM 1611 O O . SER A 1 202 ? 8.289 11.328 -10.945 1 76.88 202 SER A O 1
ATOM 1613 N N . SER A 1 203 ? 6.59 10.758 -9.672 1 80.31 203 SER A N 1
ATOM 1614 C CA . SER A 1 203 ? 5.879 10.109 -10.773 1 80.31 203 SER A CA 1
ATOM 1615 C C . SER A 1 203 ? 5.418 11.133 -11.805 1 80.31 203 SER A C 1
ATOM 1617 O O . SER A 1 203 ? 5.543 10.898 -13.016 1 80.31 203 SER A O 1
ATOM 1619 N N . VAL A 1 204 ? 4.949 12.18 -11.352 1 76.81 204 VAL A N 1
ATOM 1620 C CA . VAL A 1 204 ? 4.469 13.234 -12.242 1 76.81 204 VAL A CA 1
ATOM 1621 C C . VAL A 1 204 ? 5.641 13.812 -13.031 1 76.81 204 VAL A C 1
ATOM 1623 O O . VAL A 1 204 ? 5.535 14.031 -14.242 1 76.81 204 VAL A O 1
ATOM 1626 N N . ARG A 1 205 ? 6.68 14 -12.32 1 75.81 205 ARG A N 1
ATOM 1627 C CA . ARG A 1 205 ? 7.875 14.516 -12.977 1 75.81 205 ARG A CA 1
ATOM 1628 C C . ARG A 1 205 ? 8.352 13.57 -14.07 1 75.81 205 ARG A C 1
ATOM 1630 O O . ARG A 1 205 ? 8.664 14 -15.188 1 75.81 205 ARG A O 1
ATOM 1637 N N . GLU A 1 206 ? 8.391 12.406 -13.734 1 76.5 206 GLU A N 1
ATOM 1638 C CA . GLU A 1 206 ? 8.844 11.406 -14.695 1 76.5 206 GLU A CA 1
ATOM 1639 C C . GLU A 1 206 ? 7.906 11.344 -15.898 1 76.5 206 GLU A C 1
ATOM 1641 O O . GLU A 1 206 ? 8.359 11.25 -17.047 1 76.5 206 GLU A O 1
ATOM 1646 N N . LEU A 1 207 ? 6.68 11.398 -15.641 1 74.62 207 LEU A N 1
ATOM 1647 C CA . LEU A 1 207 ? 5.695 11.344 -16.719 1 74.62 207 LEU A CA 1
ATOM 1648 C C . LEU A 1 207 ? 5.84 12.547 -17.641 1 74.62 207 LEU A C 1
ATOM 1650 O O . LEU A 1 207 ? 5.699 12.414 -18.859 1 74.62 207 LEU A O 1
ATOM 1654 N N . LYS A 1 208 ? 6.148 13.625 -17.094 1 72.38 208 LYS A N 1
ATOM 1655 C CA . LYS A 1 208 ? 6.344 14.828 -17.891 1 72.38 208 LYS A CA 1
ATOM 1656 C C . LYS A 1 208 ? 7.574 14.703 -18.781 1 72.38 208 LYS A C 1
ATOM 1658 O O . LYS A 1 208 ? 7.594 15.227 -19.906 1 72.38 208 LYS A O 1
ATOM 1663 N N . ILE A 1 209 ? 8.508 14.055 -18.266 1 74.38 209 ILE A N 1
ATOM 1664 C CA . ILE A 1 209 ? 9.734 13.859 -19.016 1 74.38 209 ILE A CA 1
ATOM 1665 C C . ILE A 1 209 ? 9.5 12.852 -20.141 1 74.38 209 ILE A C 1
ATOM 1667 O O . ILE A 1 209 ? 9.891 13.086 -21.281 1 74.38 209 ILE A O 1
ATOM 1671 N N . ILE A 1 210 ? 8.781 11.805 -19.875 1 72.38 210 ILE A N 1
ATOM 1672 C CA . ILE A 1 210 ? 8.609 10.688 -20.797 1 72.38 210 ILE A CA 1
ATOM 1673 C C . ILE A 1 210 ? 7.531 11.023 -21.828 1 72.38 210 ILE A C 1
ATOM 1675 O O . ILE A 1 210 ? 7.609 10.609 -22.984 1 72.38 210 ILE A O 1
ATOM 1679 N N . ALA A 1 211 ? 6.512 11.672 -21.375 1 73.19 211 ALA A N 1
ATOM 1680 C CA . ALA A 1 211 ? 5.395 12.039 -22.234 1 73.19 211 ALA A CA 1
ATOM 1681 C C . ALA A 1 211 ? 5.027 13.508 -22.062 1 73.19 211 ALA A C 1
ATOM 1683 O O . ALA A 1 211 ? 3.998 13.828 -21.453 1 73.19 211 ALA A O 1
ATOM 1684 N N . PRO A 1 212 ? 5.816 14.289 -22.625 1 69.81 212 PRO A N 1
ATOM 1685 C CA . PRO A 1 212 ? 5.598 15.727 -22.438 1 69.81 212 PRO A CA 1
ATOM 1686 C C . PRO A 1 212 ? 4.227 16.172 -22.922 1 69.81 212 PRO A C 1
ATOM 1688 O O . PRO A 1 212 ? 3.691 17.172 -22.438 1 69.81 212 PRO A O 1
ATOM 1691 N N . ALA A 1 213 ? 3.738 15.328 -23.812 1 65.75 213 ALA A N 1
ATOM 1692 C CA . ALA A 1 213 ? 2.445 15.695 -24.375 1 65.75 213 ALA A CA 1
ATOM 1693 C C . ALA A 1 213 ? 1.299 15.266 -23.469 1 65.75 213 ALA A C 1
ATOM 1695 O O . ALA A 1 213 ? 0.153 15.68 -23.672 1 65.75 213 ALA A O 1
ATOM 1696 N N . LEU A 1 214 ? 1.72 14.367 -22.609 1 68.69 214 LEU A N 1
ATOM 1697 C CA . LEU A 1 214 ? 0.668 13.969 -21.688 1 68.69 214 LEU A CA 1
ATOM 1698 C C . LEU A 1 214 ? 0.191 15.156 -20.859 1 68.69 214 LEU A C 1
ATOM 1700 O O . LEU A 1 214 ? 0.985 15.797 -20.172 1 68.69 214 LEU A O 1
ATOM 1704 N N . SER A 1 215 ? -1.029 15.453 -21.062 1 64.44 215 SER A N 1
ATOM 1705 C CA . SER A 1 215 ? -1.59 16.609 -20.375 1 64.44 215 SER A CA 1
ATOM 1706 C C . SER A 1 215 ? -1.79 16.328 -18.891 1 64.44 215 SER A C 1
ATOM 1708 O O . SER A 1 215 ? -1.952 15.18 -18.484 1 64.44 215 SER A O 1
ATOM 1710 N N . ARG A 1 216 ? -1.558 17.281 -18.156 1 69.5 216 ARG A N 1
ATOM 1711 C CA . ARG A 1 216 ? -1.913 17.281 -16.75 1 69.5 216 ARG A CA 1
ATOM 1712 C C . ARG A 1 216 ? -3.314 16.719 -16.531 1 69.5 216 ARG A C 1
ATOM 1714 O O . ARG A 1 216 ? -3.564 16.016 -15.555 1 69.5 216 ARG A O 1
ATOM 1721 N N . GLN A 1 217 ? -4.051 16.859 -17.5 1 71.62 217 GLN A N 1
ATOM 1722 C CA . GLN A 1 217 ? -5.43 16.391 -17.422 1 71.62 217 GLN A CA 1
ATOM 1723 C C . GLN A 1 217 ? -5.508 14.875 -17.516 1 71.62 217 GLN A C 1
ATOM 1725 O O . GLN A 1 217 ? -6.316 14.242 -16.844 1 71.62 217 GLN A O 1
ATOM 1730 N N . ALA A 1 218 ? -4.668 14.367 -18.281 1 74.88 218 ALA A N 1
ATOM 1731 C CA . ALA A 1 218 ? -4.66 12.914 -18.438 1 74.88 218 ALA A CA 1
ATOM 1732 C C . ALA A 1 218 ? -4.238 12.227 -17.141 1 74.88 218 ALA A C 1
ATOM 1734 O O . ALA A 1 218 ? -4.832 11.219 -16.75 1 74.88 218 ALA A O 1
ATOM 1735 N N . PHE A 1 219 ? -3.293 12.766 -16.547 1 77.44 219 PHE A N 1
ATOM 1736 C CA . PHE A 1 219 ? -2.838 12.195 -15.281 1 77.44 219 PHE A CA 1
ATOM 1737 C C . PHE A 1 219 ? -3.906 12.352 -14.203 1 77.44 219 PHE A C 1
ATOM 1739 O O . PHE A 1 219 ? -4.133 11.43 -13.414 1 77.44 219 PHE A O 1
ATOM 1746 N N . ALA A 1 220 ? -4.523 13.469 -14.188 1 81.06 220 ALA A N 1
ATOM 1747 C CA . ALA A 1 220 ? -5.609 13.688 -13.234 1 81.06 220 ALA A CA 1
ATOM 1748 C C . ALA A 1 220 ? -6.738 12.688 -13.453 1 81.06 220 ALA A C 1
ATOM 1750 O O . ALA A 1 220 ? -7.32 12.18 -12.484 1 81.06 220 ALA A O 1
ATOM 1751 N N . LYS A 1 221 ? -6.973 12.422 -14.641 1 82.31 221 LYS A N 1
ATOM 1752 C CA . LYS A 1 221 ? -8.031 11.469 -14.961 1 82.31 221 LYS A CA 1
ATOM 1753 C C . LYS A 1 221 ? -7.652 10.062 -14.516 1 82.31 221 LYS A C 1
ATOM 1755 O O . LYS A 1 221 ? -8.516 9.281 -14.109 1 82.31 221 LYS A O 1
ATOM 1760 N N . LEU A 1 222 ? -6.379 9.789 -14.664 1 83.06 222 LEU A N 1
ATOM 1761 C CA . LEU A 1 222 ? -5.906 8.5 -14.156 1 83.06 222 LEU A CA 1
ATOM 1762 C C . LEU A 1 222 ? -6.117 8.398 -12.656 1 83.06 222 LEU A C 1
ATOM 1764 O O . LEU A 1 222 ? -6.598 7.379 -12.156 1 83.06 222 LEU A O 1
ATOM 1768 N N . LEU A 1 223 ? -5.805 9.438 -11.977 1 87.38 223 LEU A N 1
ATOM 1769 C CA . LEU A 1 223 ? -5.984 9.438 -10.531 1 87.38 223 LEU A CA 1
ATOM 1770 C C . LEU A 1 223 ? -7.465 9.375 -10.164 1 87.38 223 LEU A C 1
ATOM 1772 O O . LEU A 1 223 ? -7.836 8.727 -9.18 1 87.38 223 LEU A O 1
ATOM 1776 N N . GLU A 1 224 ? -8.25 10.031 -10.945 1 88.38 224 GLU A N 1
ATOM 1777 C CA . GLU A 1 224 ? -9.695 9.961 -10.734 1 88.38 224 GLU A CA 1
ATOM 1778 C C . GLU A 1 224 ? -10.211 8.539 -10.906 1 88.38 224 GLU A C 1
ATOM 1780 O O . GLU A 1 224 ? -11.039 8.07 -10.133 1 88.38 224 GLU A O 1
ATOM 1785 N N . HIS A 1 225 ? -9.734 7.957 -11.891 1 87.62 225 HIS A N 1
ATOM 1786 C CA . HIS A 1 225 ? -10.117 6.57 -12.133 1 87.62 225 HIS A CA 1
ATOM 1787 C C . HIS A 1 225 ? -9.719 5.676 -10.969 1 87.62 225 HIS A C 1
ATOM 1789 O O . HIS A 1 225 ? -10.523 4.871 -10.492 1 87.62 225 HIS A O 1
ATOM 1795 N N . ARG A 1 226 ? -8.547 5.859 -10.516 1 90.19 226 ARG A N 1
ATOM 1796 C CA . ARG A 1 226 ? -8.07 5.047 -9.406 1 90.19 226 ARG A CA 1
ATOM 1797 C C . ARG A 1 226 ? -8.852 5.344 -8.133 1 90.19 226 ARG A C 1
ATOM 1799 O O . ARG A 1 226 ? -9.078 4.453 -7.312 1 90.19 226 ARG A O 1
ATOM 1806 N N . THR A 1 227 ? -9.227 6.598 -7.992 1 92.62 227 THR A N 1
ATOM 1807 C CA . THR A 1 227 ? -10.094 6.98 -6.883 1 92.62 227 THR A CA 1
ATOM 1808 C C . THR A 1 227 ? -11.398 6.188 -6.914 1 92.62 227 THR A C 1
ATOM 1810 O O . THR A 1 227 ? -11.797 5.598 -5.91 1 92.62 227 THR A O 1
ATOM 1813 N N . LYS A 1 228 ? -11.945 6.098 -8.062 1 90.25 228 LYS A N 1
ATOM 1814 C CA . LYS A 1 228 ? -13.227 5.414 -8.234 1 90.25 228 LYS A CA 1
ATOM 1815 C C . LYS A 1 228 ? -13.07 3.908 -8.031 1 90.25 228 LYS A C 1
ATOM 1817 O O . LYS A 1 228 ? -13.938 3.264 -7.434 1 90.25 228 LYS A O 1
ATOM 1822 N N . CYS A 1 229 ? -12.016 3.412 -8.484 1 90 229 CYS A N 1
ATOM 1823 C CA . CYS A 1 229 ? -11.75 1.985 -8.328 1 90 229 CYS A CA 1
ATOM 1824 C C . CYS A 1 229 ? -11.656 1.604 -6.859 1 90 229 CYS A C 1
ATOM 1826 O O . CYS A 1 229 ? -11.969 0.47 -6.484 1 90 229 CYS A O 1
ATOM 1828 N N . GLY A 1 230 ? -11.266 2.535 -6.031 1 93.25 230 GLY A N 1
ATOM 1829 C CA . GLY A 1 230 ? -11.18 2.291 -4.602 1 93.25 230 GLY A CA 1
ATOM 1830 C C . GLY A 1 230 ? -12.469 2.59 -3.863 1 93.25 230 GLY A C 1
ATOM 1831 O O . GLY A 1 230 ? -12.508 2.555 -2.631 1 93.25 230 GLY A O 1
ATOM 1832 N N . GLY A 1 231 ? -13.484 2.91 -4.598 1 93.75 231 GLY A N 1
ATOM 1833 C CA . GLY A 1 231 ? -14.766 3.203 -3.982 1 93.75 231 GLY A CA 1
ATOM 1834 C C . GLY A 1 231 ? -14.852 4.605 -3.41 1 93.75 231 GLY A C 1
ATOM 1835 O O . GLY A 1 231 ? -15.672 4.879 -2.537 1 93.75 231 GLY A O 1
ATOM 1836 N N . ARG A 1 232 ? -13.93 5.395 -3.809 1 94.25 232 ARG A N 1
ATOM 1837 C CA . ARG A 1 232 ? -13.844 6.75 -3.277 1 94.25 232 ARG A CA 1
ATOM 1838 C C . ARG A 1 232 ? -14.398 7.766 -4.27 1 94.25 232 ARG A C 1
ATOM 1840 O O . ARG A 1 232 ? -14.641 7.434 -5.434 1 94.25 232 ARG A O 1
ATOM 1847 N N . VAL A 1 233 ? -14.703 8.914 -3.768 1 84.5 233 VAL A N 1
ATOM 1848 C CA . VAL A 1 233 ? -15.375 9.914 -4.59 1 84.5 233 VAL A CA 1
ATOM 1849 C C . VAL A 1 233 ? -14.359 10.93 -5.102 1 84.5 233 VAL A C 1
ATOM 1851 O O . VAL A 1 233 ? -13.523 11.422 -4.34 1 84.5 233 VAL A O 1
ATOM 1854 N N . SER A 1 234 ? -14.273 10.945 -6.441 1 72.88 234 SER A N 1
ATOM 1855 C CA . SER A 1 234 ? -13.32 11.844 -7.086 1 72.88 234 SER A CA 1
ATOM 1856 C C . SER A 1 234 ? -13.867 13.266 -7.156 1 72.88 234 SER A C 1
ATOM 1858 O O . SER A 1 234 ? -15.062 13.469 -7.363 1 72.88 234 SER A O 1
ATOM 1860 N N . VAL A 1 235 ? -13.227 14.281 -6.5 1 61.28 235 VAL A N 1
ATOM 1861 C CA . VAL A 1 235 ? -13.617 15.656 -6.816 1 61.28 235 VAL A CA 1
ATOM 1862 C C . VAL A 1 235 ? -12.633 16.266 -7.812 1 61.28 235 VAL A C 1
ATOM 1864 O O . VAL A 1 235 ? -11.469 15.867 -7.859 1 61.28 235 VAL A O 1
ATOM 1867 N N . HIS A 1 236 ? -13.023 17.047 -8.781 1 56.84 236 HIS A N 1
ATOM 1868 C CA . HIS A 1 236 ? -12.438 17.75 -9.906 1 56.84 236 HIS A CA 1
ATOM 1869 C C . HIS A 1 236 ? -11.078 18.344 -9.539 1 56.84 236 HIS A C 1
ATOM 1871 O O . HIS A 1 236 ? -10.289 18.688 -10.422 1 56.84 236 HIS A O 1
ATOM 1877 N N . HIS A 1 237 ? -10.602 18.391 -8.383 1 53.97 237 HIS A N 1
ATOM 1878 C CA . HIS A 1 237 ? -9.562 19.344 -8.023 1 53.97 237 HIS A CA 1
ATOM 1879 C C . HIS A 1 237 ? -8.18 18.688 -8.047 1 53.97 237 HIS A C 1
ATOM 1881 O O . HIS A 1 237 ? -7.234 19.219 -7.469 1 53.97 237 HIS A O 1
ATOM 1887 N N . ILE A 1 238 ? -7.891 17.672 -8.812 1 56.88 238 ILE A N 1
ATOM 1888 C CA . ILE A 1 238 ? -6.539 17.125 -8.773 1 56.88 238 ILE A CA 1
ATOM 1889 C C . ILE A 1 238 ? -5.598 18.016 -9.586 1 56.88 238 ILE A C 1
ATOM 1891 O O . ILE A 1 238 ? -4.379 17.969 -9.406 1 56.88 238 ILE A O 1
ATOM 1895 N N . ILE A 1 239 ? -6.062 19.094 -10.117 1 52.41 239 ILE A N 1
ATOM 1896 C CA . ILE A 1 239 ? -5.324 19.922 -11.062 1 52.41 239 ILE A CA 1
ATOM 1897 C C . ILE A 1 239 ? -4.262 20.734 -10.328 1 52.41 239 ILE A C 1
ATOM 1899 O O . ILE A 1 239 ? -3.17 20.953 -10.852 1 52.41 239 ILE A O 1
ATOM 1903 N N . GLU A 1 240 ? -4.488 20.906 -9.141 1 55.97 240 GLU A N 1
ATOM 1904 C CA . GLU A 1 240 ? -3.521 21.766 -8.453 1 55.97 240 GLU A CA 1
ATOM 1905 C C . GLU A 1 240 ? -2.189 21.047 -8.266 1 55.97 240 GLU A C 1
ATOM 1907 O O . GLU A 1 240 ? -1.143 21.672 -8.148 1 55.97 240 GLU A O 1
ATOM 1912 N N . LEU A 1 241 ? -2.225 19.781 -8.453 1 55.19 241 LEU A N 1
ATOM 1913 C CA . LEU A 1 241 ? -1.044 18.938 -8.266 1 55.19 241 LEU A CA 1
ATOM 1914 C C . LEU A 1 241 ? 0.088 19.391 -9.188 1 55.19 241 LEU A C 1
ATOM 1916 O O . LEU A 1 241 ? 1.238 19.5 -8.75 1 55.19 241 LEU A O 1
ATOM 1920 N N . PHE A 1 242 ? -0.268 19.688 -10.273 1 55.06 242 PHE A N 1
ATOM 1921 C CA . PHE A 1 242 ? 0.757 19.938 -11.281 1 55.06 242 PHE A CA 1
ATOM 1922 C C . PHE A 1 242 ? 1.436 21.281 -11.055 1 55.06 242 PHE A C 1
ATOM 1924 O O . PHE A 1 242 ? 2.637 21.422 -11.297 1 55.06 242 PHE A O 1
ATOM 1931 N N . THR A 1 243 ? 0.614 22.078 -10.617 1 54 243 THR A N 1
ATOM 1932 C CA . THR A 1 243 ? 1.203 23.375 -10.328 1 54 243 THR A CA 1
ATOM 1933 C C . THR A 1 243 ? 2.256 23.266 -9.227 1 54 243 THR A C 1
ATOM 1935 O O . THR A 1 243 ? 3.33 23.859 -9.328 1 54 243 THR A O 1
ATOM 1938 N N . ILE A 1 244 ? 1.966 22.484 -8.383 1 53.34 244 ILE A N 1
ATOM 1939 C CA . ILE A 1 244 ? 2.879 22.297 -7.262 1 53.34 244 ILE A CA 1
ATOM 1940 C C . ILE A 1 244 ? 4.133 21.562 -7.727 1 53.34 244 ILE A C 1
ATOM 1942 O O . ILE A 1 244 ? 5.254 21.969 -7.391 1 53.34 244 ILE A O 1
ATOM 1946 N N . CYS A 1 245 ? 3.871 20.531 -8.516 1 56.41 245 CYS A N 1
ATOM 1947 C CA . CYS A 1 245 ? 4.992 19.734 -9.008 1 56.41 245 CYS A CA 1
ATOM 1948 C C . CYS A 1 245 ? 5.961 20.609 -9.805 1 56.41 245 CYS A C 1
ATOM 1950 O O . CYS A 1 245 ? 7.176 20.469 -9.68 1 56.41 245 CYS A O 1
ATOM 1952 N N . ARG A 1 246 ? 5.332 21.438 -10.602 1 52.12 246 ARG A N 1
ATOM 1953 C CA . ARG A 1 246 ? 6.141 22.328 -11.414 1 52.12 246 ARG A CA 1
ATOM 1954 C C . ARG A 1 246 ? 7.039 23.203 -10.547 1 52.12 246 ARG A C 1
ATOM 1956 O O . ARG A 1 246 ? 8.211 23.422 -10.867 1 52.12 246 ARG A O 1
ATOM 1963 N N . HIS A 1 247 ? 6.48 23.562 -9.547 1 54.5 247 HIS A N 1
ATOM 1964 C CA . HIS A 1 247 ? 7.246 24.469 -8.695 1 54.5 247 HIS A CA 1
ATOM 1965 C C . HIS A 1 247 ? 8.305 23.703 -7.902 1 54.5 247 HIS A C 1
ATOM 1967 O O . HIS A 1 247 ? 9.391 24.234 -7.648 1 54.5 247 HIS A O 1
ATOM 1973 N N . LEU A 1 248 ? 7.992 22.594 -7.598 1 52.56 248 LEU A N 1
ATOM 1974 C CA . LEU A 1 248 ? 8.969 21.797 -6.863 1 52.56 248 LEU A CA 1
ATOM 1975 C C . LEU A 1 248 ? 10.141 21.422 -7.762 1 52.56 248 LEU A C 1
ATOM 1977 O O . LEU A 1 248 ? 11.281 21.344 -7.305 1 52.56 248 LEU A O 1
ATOM 1981 N N . GLN A 1 249 ? 9.852 21.141 -9.047 1 50.25 249 GLN A N 1
ATOM 1982 C CA . GLN A 1 249 ? 10.891 20.766 -10 1 50.25 249 GLN A CA 1
ATOM 1983 C C . GLN A 1 249 ? 11.789 21.953 -10.336 1 50.25 249 GLN A C 1
ATOM 1985 O O . GLN A 1 249 ? 12.984 21.781 -10.586 1 50.25 249 GLN A O 1
ATOM 1990 N N . SER A 1 250 ? 11.086 23.031 -10.578 1 45.53 250 SER A N 1
ATOM 1991 C CA . SER A 1 250 ? 11.906 24.188 -10.914 1 45.53 250 SER A CA 1
ATOM 1992 C C . SER A 1 250 ? 12.883 24.531 -9.797 1 45.53 250 SER A C 1
ATOM 1994 O O . SER A 1 250 ? 13.82 25.297 -9.992 1 45.53 250 SER A O 1
ATOM 1996 N N . ASN A 1 251 ? 12.578 23.938 -8.734 1 42.75 251 ASN A N 1
ATOM 1997 C CA . ASN A 1 251 ? 13.422 24.266 -7.59 1 42.75 251 ASN A CA 1
ATOM 1998 C C . ASN A 1 251 ? 14.57 23.266 -7.441 1 42.75 251 ASN A C 1
ATOM 2000 O O . ASN A 1 251 ? 15.453 23.453 -6.598 1 42.75 251 ASN A O 1
ATOM 2004 N N . ILE A 1 252 ? 14.422 22.109 -8.008 1 40.75 252 ILE A N 1
ATOM 2005 C CA . ILE A 1 252 ? 15.555 21.188 -7.934 1 40.75 252 ILE A CA 1
ATOM 2006 C C . ILE A 1 252 ? 16.516 21.469 -9.078 1 40.75 252 ILE A C 1
ATOM 2008 O O . ILE A 1 252 ? 16.125 21.516 -10.25 1 40.75 252 ILE A O 1
ATOM 2012 N N . MET B 1 1 ? -14.578 30.688 -44.031 1 23.55 1 MET B N 1
ATOM 2013 C CA . MET B 1 1 ? -13.359 31.141 -43.375 1 23.55 1 MET B CA 1
ATOM 2014 C C . MET B 1 1 ? -13.602 32.438 -42.625 1 23.55 1 MET B C 1
ATOM 2016 O O . MET B 1 1 ? -13.086 32.656 -41.531 1 23.55 1 MET B O 1
ATOM 2020 N N . GLU B 1 2 ? -14.242 33.5 -43.25 1 27.22 2 GLU B N 1
ATOM 2021 C CA . GLU B 1 2 ? -14.406 34.844 -42.75 1 27.22 2 GLU B CA 1
ATOM 2022 C C . GLU B 1 2 ? -15.422 34.875 -41.625 1 27.22 2 GLU B C 1
ATOM 2024 O O . GLU B 1 2 ? -15.227 35.594 -40.625 1 27.22 2 GLU B O 1
ATOM 2029 N N . SER B 1 3 ? -16.578 34.281 -41.75 1 27.42 3 SER B N 1
ATOM 2030 C CA . SER B 1 3 ? -17.734 34.5 -40.906 1 27.42 3 SER B CA 1
ATOM 2031 C C . SER B 1 3 ? -17.609 33.719 -39.594 1 27.42 3 SER B C 1
ATOM 2033 O O . SER B 1 3 ? -18.25 34.062 -38.594 1 27.42 3 SER B O 1
ATOM 2035 N N . LEU B 1 4 ? -17.125 32.406 -39.75 1 25.7 4 LEU B N 1
ATOM 2036 C CA . LEU B 1 4 ? -17.047 31.641 -38.5 1 25.7 4 LEU B CA 1
ATOM 2037 C C . LEU B 1 4 ? -16.062 32.25 -37.531 1 25.7 4 LEU B C 1
ATOM 2039 O O . LEU B 1 4 ? -15.922 31.781 -36.375 1 25.7 4 LEU B O 1
ATOM 2043 N N . SER B 1 5 ? -15.125 33.188 -37.938 1 29.5 5 SER B N 1
ATOM 2044 C CA . SER B 1 5 ? -14.172 33.969 -37.156 1 29.5 5 SER B CA 1
ATOM 2045 C C . SER B 1 5 ? -14.883 34.906 -36.188 1 29.5 5 SER B C 1
ATOM 2047 O O . SER B 1 5 ? -14.297 35.344 -35.188 1 29.5 5 SER B O 1
ATOM 2049 N N . THR B 1 6 ? -15.961 35.5 -36.562 1 33.75 6 THR B N 1
ATOM 2050 C CA . THR B 1 6 ? -16.594 36.562 -35.812 1 33.75 6 THR B CA 1
ATOM 2051 C C . THR B 1 6 ? -17.234 36 -34.531 1 33.75 6 THR B C 1
ATOM 2053 O O . THR B 1 6 ? -17.422 36.75 -33.562 1 33.75 6 THR B O 1
ATOM 2056 N N . MET B 1 7 ? -17.922 34.875 -34.656 1 30.7 7 MET B N 1
ATOM 2057 C CA . MET B 1 7 ? -18.781 34.406 -33.594 1 30.7 7 MET B CA 1
ATOM 2058 C C . MET B 1 7 ? -17.953 33.906 -32.406 1 30.7 7 MET B C 1
ATOM 2060 O O . MET B 1 7 ? -18.5 33.562 -31.359 1 30.7 7 MET B O 1
ATOM 2064 N N . MET B 1 8 ? -16.734 33.344 -32.688 1 33.69 8 MET B N 1
ATOM 2065 C CA . MET B 1 8 ? -15.922 32.969 -31.547 1 33.69 8 MET B CA 1
ATOM 2066 C C . MET B 1 8 ? -15.508 34.188 -30.734 1 33.69 8 MET B C 1
ATOM 2068 O O . MET B 1 8 ? -14.352 34.594 -30.781 1 33.69 8 MET B O 1
ATOM 2072 N N . SER B 1 9 ? -16.188 35.281 -30.797 1 33.72 9 SER B N 1
ATOM 2073 C CA . SER B 1 9 ? -16.031 36.5 -30.031 1 33.72 9 SER B CA 1
ATOM 2074 C C . SER B 1 9 ? -15.812 36.219 -28.562 1 33.72 9 SER B C 1
ATOM 2076 O O . SER B 1 9 ? -16.422 35.312 -28 1 33.72 9 SER B O 1
ATOM 2078 N N . ASP B 1 10 ? -14.656 36.781 -28.031 1 38.69 10 ASP B N 1
ATOM 2079 C CA . ASP B 1 10 ? -14.086 36.938 -26.703 1 38.69 10 ASP B CA 1
ATOM 2080 C C . ASP B 1 10 ? -15.172 37.25 -25.672 1 38.69 10 ASP B C 1
ATOM 2082 O O . ASP B 1 10 ? -15.602 38.406 -25.562 1 38.69 10 ASP B O 1
ATOM 2086 N N . SER B 1 11 ? -16.078 36.469 -25.609 1 42.75 11 SER B N 1
ATOM 2087 C CA . SER B 1 11 ? -17.094 36.875 -24.656 1 42.75 11 SER B CA 1
ATOM 2088 C C . SER B 1 11 ? -16.469 37.281 -23.328 1 42.75 11 SER B C 1
ATOM 2090 O O . SER B 1 11 ? -15.484 36.688 -22.875 1 42.75 11 SER B O 1
ATOM 2092 N N . PRO B 1 12 ? -16.797 38.438 -22.703 1 47.66 12 PRO B N 1
ATOM 2093 C CA . PRO B 1 12 ? -16.328 39 -21.438 1 47.66 12 PRO B CA 1
ATOM 2094 C C . PRO B 1 12 ? -16.25 37.938 -20.344 1 47.66 12 PRO B C 1
ATOM 2096 O O . PRO B 1 12 ? -15.406 38.031 -19.438 1 47.66 12 PRO B O 1
ATOM 2099 N N . GLU B 1 13 ? -16.969 36.938 -20.469 1 46.97 13 GLU B N 1
ATOM 2100 C CA . GLU B 1 13 ? -17 35.906 -19.422 1 46.97 13 GLU B CA 1
ATOM 2101 C C . GLU B 1 13 ? -15.773 35 -19.516 1 46.97 13 GLU B C 1
ATOM 2103 O O . GLU B 1 13 ? -15.211 34.594 -18.5 1 46.97 13 GLU B O 1
ATOM 2108 N N . ILE B 1 14 ? -15.453 34.625 -20.656 1 49.28 14 ILE B N 1
ATOM 2109 C CA . ILE B 1 14 ? -14.242 33.812 -20.844 1 49.28 14 ILE B CA 1
ATOM 2110 C C . ILE B 1 14 ? -13.016 34.656 -20.484 1 49.28 14 ILE B C 1
ATOM 2112 O O . ILE B 1 14 ? -12.031 34.156 -19.953 1 49.28 14 ILE B O 1
ATOM 2116 N N . GLN B 1 15 ? -12.992 35.844 -20.938 1 45.66 15 GLN B N 1
ATOM 2117 C CA . GLN B 1 15 ? -11.914 36.75 -20.562 1 45.66 15 GLN B CA 1
ATOM 2118 C C . GLN B 1 15 ? -11.828 36.906 -19.047 1 45.66 15 GLN B C 1
ATOM 2120 O O . GLN B 1 15 ? -10.734 36.938 -18.484 1 45.66 15 GLN B O 1
ATOM 2125 N N . ARG B 1 16 ? -12.938 36.969 -18.344 1 48.78 16 ARG B N 1
ATOM 2126 C CA . ARG B 1 16 ? -12.945 37.031 -16.891 1 48.78 16 ARG B CA 1
ATOM 2127 C C . ARG B 1 16 ? -12.484 35.719 -16.266 1 48.78 16 ARG B C 1
ATOM 2129 O O . ARG B 1 16 ? -11.734 35.719 -15.281 1 48.78 16 ARG B O 1
ATOM 2136 N N . ALA B 1 17 ? -12.977 34.688 -16.812 1 50.59 17 ALA B N 1
ATOM 2137 C CA . ALA B 1 17 ? -12.594 33.375 -16.344 1 50.59 17 ALA B CA 1
ATOM 2138 C C . ALA B 1 17 ? -11.125 33.094 -16.625 1 50.59 17 ALA B C 1
ATOM 2140 O O . ALA B 1 17 ? -10.43 32.5 -15.781 1 50.59 17 ALA B O 1
ATOM 2141 N N . SER B 1 18 ? -10.609 33.438 -17.812 1 53.31 18 SER B N 1
ATOM 2142 C CA . SER B 1 18 ? -9.195 33.344 -18.141 1 53.31 18 SER B CA 1
ATOM 2143 C C . SER B 1 18 ? -8.352 34.281 -17.281 1 53.31 18 SER B C 1
ATOM 2145 O O . SER B 1 18 ? -7.273 33.906 -16.812 1 53.31 18 SER B O 1
ATOM 2147 N N . SER B 1 19 ? -8.898 35.5 -17.078 1 53.19 19 SER B N 1
ATOM 2148 C CA . SER B 1 19 ? -8.227 36.5 -16.234 1 53.19 19 SER B CA 1
ATOM 2149 C C . SER B 1 19 ? -8.164 36 -14.781 1 53.19 19 SER B C 1
ATOM 2151 O O . SER B 1 19 ? -7.133 36.125 -14.125 1 53.19 19 SER B O 1
ATOM 2153 N N . SER B 1 20 ? -9.281 35.312 -14.469 1 58.94 20 SER B N 1
ATOM 2154 C CA . SER B 1 20 ? -9.367 34.781 -13.117 1 58.94 20 SER B CA 1
ATOM 2155 C C . SER B 1 20 ? -8.461 33.562 -12.938 1 58.94 20 SER B C 1
ATOM 2157 O O . SER B 1 20 ? -7.789 33.438 -11.914 1 58.94 20 SER B O 1
ATOM 2159 N N . TRP B 1 21 ? -8.398 32.844 -13.992 1 58.25 21 TRP B N 1
ATOM 2160 C CA . TRP B 1 21 ? -7.512 31.703 -13.953 1 58.25 21 TRP B CA 1
ATOM 2161 C C . TRP B 1 21 ? -6.051 32.125 -13.938 1 58.25 21 TRP B C 1
ATOM 2163 O O . TRP B 1 21 ? -5.262 31.656 -13.117 1 58.25 21 TRP B O 1
ATOM 2173 N N . THR B 1 22 ? -5.785 33 -14.945 1 59.25 22 THR B N 1
ATOM 2174 C CA . THR B 1 22 ? -4.426 33.531 -15 1 59.25 22 THR B CA 1
ATOM 2175 C C . THR B 1 22 ? -4.055 34.188 -13.672 1 59.25 22 THR B C 1
ATOM 2177 O O . THR B 1 22 ? -2.92 34.062 -13.203 1 59.25 22 THR B O 1
ATOM 2180 N N . PHE B 1 23 ? -5.02 34.906 -13.234 1 62.75 23 PHE B N 1
ATOM 2181 C CA . PHE B 1 23 ? -4.789 35.562 -11.953 1 62.75 23 PHE B CA 1
ATOM 2182 C C . PHE B 1 23 ? -4.582 34.531 -10.844 1 62.75 23 PHE B C 1
ATOM 2184 O O . PHE B 1 23 ? -3.678 34.688 -10.016 1 62.75 23 PHE B O 1
ATOM 2191 N N . ARG B 1 24 ? -5.414 33.5 -10.797 1 60.59 24 ARG B N 1
ATOM 2192 C CA . ARG B 1 24 ? -5.262 32.469 -9.805 1 60.59 24 ARG B CA 1
ATOM 2193 C C . ARG B 1 24 ? -3.918 31.75 -9.953 1 60.59 24 ARG B C 1
ATOM 2195 O O . ARG B 1 24 ? -3.262 31.422 -8.961 1 60.59 24 ARG B O 1
ATOM 2202 N N . GLN B 1 25 ? -3.57 31.625 -11.195 1 62.47 25 GLN B N 1
ATOM 2203 C CA . GLN B 1 25 ? -2.279 30.984 -11.445 1 62.47 25 GLN B CA 1
ATOM 2204 C C . GLN B 1 25 ? -1.131 31.891 -10.992 1 62.47 25 GLN B C 1
ATOM 2206 O O . GLN B 1 25 ? -0.152 31.406 -10.422 1 62.47 25 GLN B O 1
ATOM 2211 N N . GLN B 1 26 ? -1.326 33.125 -11.328 1 63.38 26 GLN B N 1
ATOM 2212 C CA . GLN B 1 26 ? -0.296 34.062 -10.93 1 63.38 26 GLN B CA 1
ATOM 2213 C C . GLN B 1 26 ? -0.201 34.156 -9.414 1 63.38 26 GLN B C 1
ATOM 2215 O O . GLN B 1 26 ? 0.898 34.219 -8.859 1 63.38 26 GLN B O 1
ATOM 2220 N N . GLN B 1 27 ? -1.294 34.219 -8.812 1 62.78 27 GLN B N 1
ATOM 2221 C CA . GLN B 1 27 ? -1.317 34.281 -7.352 1 62.78 27 GLN B CA 1
ATOM 2222 C C . GLN B 1 27 ? -0.715 33 -6.742 1 62.78 27 GLN B C 1
ATOM 2224 O O . GLN B 1 27 ? 0.031 33.094 -5.762 1 62.78 27 GLN B O 1
ATOM 2229 N N . ALA B 1 28 ? -1.089 31.969 -7.324 1 62.31 28 ALA B N 1
ATOM 2230 C CA . ALA B 1 28 ? -0.532 30.703 -6.848 1 62.31 28 ALA B CA 1
ATOM 2231 C C . ALA B 1 28 ? 0.983 30.672 -7.027 1 62.31 28 ALA B C 1
ATOM 2233 O O . ALA B 1 28 ? 1.711 30.219 -6.137 1 62.31 28 ALA B O 1
ATOM 2234 N N . SER B 1 29 ? 1.368 31.203 -8.141 1 63.75 29 SER B N 1
ATOM 2235 C CA . SER B 1 29 ? 2.801 31.234 -8.414 1 63.75 29 SER B CA 1
ATOM 2236 C C . SER B 1 29 ? 3.525 32.156 -7.426 1 63.75 29 SER B C 1
ATOM 2238 O O . SER B 1 29 ? 4.613 31.812 -6.953 1 63.75 29 SER B O 1
ATOM 2240 N N . GLN B 1 30 ? 2.934 33.25 -7.148 1 66 30 GLN B N 1
ATOM 2241 C CA . GLN B 1 30 ? 3.545 34.188 -6.211 1 66 30 GLN B CA 1
ATOM 2242 C C . GLN B 1 30 ? 3.602 33.594 -4.805 1 66 30 GLN B C 1
ATOM 2244 O O . GLN B 1 30 ? 4.609 33.75 -4.105 1 66 30 GLN B O 1
ATOM 2249 N N . ARG B 1 31 ? 2.547 33 -4.426 1 65.31 31 ARG B N 1
ATOM 2250 C CA . ARG B 1 31 ? 2.516 32.375 -3.111 1 65.31 31 ARG B CA 1
ATOM 2251 C C . ARG B 1 31 ? 3.578 31.266 -3 1 65.31 31 ARG B C 1
ATOM 2253 O O . ARG B 1 31 ? 4.211 31.125 -1.954 1 65.31 31 ARG B O 1
ATOM 2260 N N . TRP B 1 32 ? 3.791 30.688 -4.031 1 65.19 32 TRP B N 1
ATOM 2261 C CA . TRP B 1 32 ? 4.801 29.625 -4.047 1 65.19 32 TRP B CA 1
ATOM 2262 C C . TRP B 1 32 ? 6.203 30.219 -3.975 1 65.19 32 TRP B C 1
ATOM 2264 O O . TRP B 1 32 ? 7.062 29.719 -3.244 1 65.19 32 TRP B O 1
ATOM 2274 N N . LYS B 1 33 ? 6.336 31.266 -4.746 1 66.62 33 LYS B N 1
ATOM 2275 C CA . LYS B 1 33 ? 7.648 31.891 -4.715 1 66.62 33 LYS B CA 1
ATOM 2276 C C . LYS B 1 33 ? 7.984 32.406 -3.314 1 66.62 33 LYS B C 1
ATOM 2278 O O . LYS B 1 33 ? 9.125 32.281 -2.857 1 66.62 33 LYS B O 1
ATOM 2283 N N . GLU B 1 34 ? 7.031 32.844 -2.732 1 73.06 34 GLU B N 1
ATOM 2284 C CA . GLU B 1 34 ? 7.223 33.375 -1.384 1 73.06 34 GLU B CA 1
ATOM 2285 C C . GLU B 1 34 ? 7.473 32.25 -0.384 1 73.06 34 GLU B C 1
ATOM 2287 O O . GLU B 1 34 ? 8.227 32.406 0.574 1 73.06 34 GLU B O 1
ATOM 2292 N N . ALA B 1 35 ? 6.871 31.156 -0.621 1 73 35 ALA B N 1
ATOM 2293 C CA . ALA B 1 35 ? 6.957 30.047 0.315 1 73 35 ALA B CA 1
ATOM 2294 C C . ALA B 1 35 ? 8.148 29.141 -0.009 1 73 35 ALA B C 1
ATOM 2296 O O . ALA B 1 35 ? 8.523 28.281 0.793 1 73 35 ALA B O 1
ATOM 2297 N N . ARG B 1 36 ? 8.828 29.469 -1.008 1 73.44 36 ARG B N 1
ATOM 2298 C CA . ARG B 1 36 ? 9.859 28.594 -1.555 1 73.44 36 ARG B CA 1
ATOM 2299 C C . ARG B 1 36 ? 11.008 28.406 -0.565 1 73.44 36 ARG B C 1
ATOM 2301 O O . ARG B 1 36 ? 11.438 27.281 -0.31 1 73.44 36 ARG B O 1
ATOM 2308 N N . PRO B 1 37 ? 11.492 29.5 -0.088 1 74.06 37 PRO B N 1
ATOM 2309 C CA . PRO B 1 37 ? 12.609 29.297 0.835 1 74.06 37 PRO B CA 1
ATOM 2310 C C . PRO B 1 37 ? 12.234 28.391 2.008 1 74.06 37 PRO B C 1
ATOM 2312 O O . PRO B 1 37 ? 13.039 27.547 2.42 1 74.06 37 PRO B O 1
ATOM 2315 N N . PHE B 1 38 ? 11.109 28.578 2.4 1 77.5 38 PHE B N 1
ATOM 2316 C CA . PHE B 1 38 ? 10.633 27.75 3.502 1 77.5 38 PHE B CA 1
ATOM 2317 C C . PHE B 1 38 ? 10.5 26.297 3.064 1 77.5 38 PHE B C 1
ATOM 2319 O O . PHE B 1 38 ? 10.938 25.391 3.77 1 77.5 38 PHE B O 1
ATOM 2326 N N . HIS B 1 39 ? 9.945 26.094 1.904 1 74.06 39 HIS B N 1
ATOM 2327 C CA . HIS B 1 39 ? 9.742 24.75 1.392 1 74.06 39 HIS B CA 1
ATOM 2328 C C . HIS B 1 39 ? 11.07 24.047 1.138 1 74.06 39 HIS B C 1
ATOM 2330 O O . HIS B 1 39 ? 11.227 22.859 1.448 1 74.06 39 HIS B O 1
ATOM 2336 N N . LEU B 1 40 ? 11.93 24.75 0.659 1 74.56 40 LEU B N 1
ATOM 2337 C CA . LEU B 1 40 ? 13.242 24.188 0.405 1 74.56 40 LEU B CA 1
ATOM 2338 C C . LEU B 1 40 ? 13.93 23.797 1.711 1 74.56 40 LEU B C 1
ATOM 2340 O O . LEU B 1 40 ? 14.539 22.719 1.801 1 74.56 40 LEU B O 1
ATOM 2344 N N . LYS B 1 41 ? 13.836 24.672 2.625 1 79.31 41 LYS B N 1
ATOM 2345 C CA . LYS B 1 41 ? 14.406 24.375 3.936 1 79.31 41 LYS B CA 1
ATOM 2346 C C . LYS B 1 41 ? 13.797 23.109 4.523 1 79.31 41 LYS B C 1
ATOM 2348 O O . LYS B 1 41 ? 14.508 22.266 5.07 1 79.31 41 LYS B O 1
ATOM 2353 N N . CYS B 1 42 ? 12.531 22.984 4.324 1 75.81 42 CYS B N 1
ATOM 2354 C CA . CYS B 1 42 ? 11.82 21.828 4.852 1 75.81 42 CYS B CA 1
ATOM 2355 C C . CYS B 1 42 ? 12.266 20.547 4.145 1 75.81 42 CYS B C 1
ATOM 2357 O O . CYS B 1 42 ? 12.5 19.531 4.793 1 75.81 42 CYS B O 1
ATOM 2359 N N . LEU B 1 43 ? 12.414 20.672 2.895 1 75.69 43 LEU B N 1
ATOM 2360 C CA . LEU B 1 43 ? 12.828 19.5 2.129 1 75.69 43 LEU B CA 1
ATOM 2361 C C . LEU B 1 43 ? 14.234 19.062 2.525 1 75.69 43 LEU B C 1
ATOM 2363 O O . LEU B 1 43 ? 14.5 17.875 2.666 1 75.69 43 LEU B O 1
ATOM 2367 N N . ILE B 1 44 ? 15.031 20.016 2.717 1 80.56 44 ILE B N 1
ATOM 2368 C CA . ILE B 1 44 ? 16.406 19.719 3.121 1 80.56 44 ILE B CA 1
ATOM 2369 C C . ILE B 1 44 ? 16.406 19.078 4.508 1 80.56 44 ILE B C 1
ATOM 2371 O O . ILE B 1 44 ? 17.141 18.125 4.758 1 80.56 44 ILE B O 1
ATOM 2375 N N . GLN B 1 45 ? 15.578 19.562 5.297 1 81.88 45 GLN B N 1
ATOM 2376 C CA . GLN B 1 45 ? 15.5 19.047 6.66 1 81.88 45 GLN B CA 1
ATOM 2377 C C . GLN B 1 45 ? 15.023 17.594 6.68 1 81.88 45 GLN B C 1
ATOM 2379 O O . GLN B 1 45 ? 15.414 16.828 7.551 1 81.88 45 GLN B O 1
ATOM 2384 N N . THR B 1 46 ? 14.219 17.266 5.754 1 80.19 46 THR B N 1
ATOM 2385 C CA . THR B 1 46 ? 13.703 15.914 5.715 1 80.19 46 THR B CA 1
ATOM 2386 C C . THR B 1 46 ? 14.797 14.922 5.336 1 80.19 46 THR B C 1
ATOM 2388 O O . THR B 1 46 ? 14.648 13.711 5.531 1 80.19 46 THR B O 1
ATOM 2391 N N . GLN B 1 47 ? 15.852 15.438 4.812 1 82.44 47 GLN B N 1
ATOM 2392 C CA . GLN B 1 47 ? 16.953 14.562 4.395 1 82.44 47 GLN B CA 1
ATOM 2393 C C . GLN B 1 47 ? 17.891 14.273 5.555 1 82.44 47 GLN B C 1
ATOM 2395 O O . GLN B 1 47 ? 18.781 13.43 5.438 1 82.44 47 GLN B O 1
ATOM 2400 N N . ASP B 1 48 ? 17.578 14.922 6.652 1 86.62 48 ASP B N 1
ATOM 2401 C CA . ASP B 1 48 ? 18.359 14.656 7.855 1 86.62 48 ASP B CA 1
ATOM 2402 C C . ASP B 1 48 ? 17.875 13.398 8.562 1 86.62 48 ASP B C 1
ATOM 2404 O O . ASP B 1 48 ? 16.766 13.383 9.117 1 86.62 48 ASP B O 1
ATOM 2408 N N . VAL B 1 49 ? 18.641 12.359 8.578 1 88.62 49 VAL B N 1
ATOM 2409 C CA . VAL B 1 49 ? 18.266 11.07 9.148 1 88.62 49 VAL B CA 1
ATOM 2410 C C . VAL B 1 49 ? 18.266 11.164 10.68 1 88.62 49 VAL B C 1
ATOM 2412 O O . VAL B 1 49 ? 17.438 10.539 11.344 1 88.62 49 VAL B O 1
ATOM 2415 N N . GLY B 1 50 ? 19.156 11.938 11.141 1 89.62 50 GLY B N 1
ATOM 2416 C CA . GLY B 1 50 ? 19.344 11.945 12.586 1 89.62 50 GLY B CA 1
ATOM 2417 C C . GLY B 1 50 ? 19.781 10.602 13.133 1 89.62 50 GLY B C 1
ATOM 2418 O O . GLY B 1 50 ? 20.641 9.945 12.555 1 89.62 50 GLY B O 1
ATOM 2419 N N . GLN B 1 51 ? 19.406 10.305 14.383 1 90.12 51 GLN B N 1
ATOM 2420 C CA . GLN B 1 51 ? 19.703 9.047 15.047 1 90.12 51 GLN B CA 1
ATOM 2421 C C . GLN B 1 51 ? 18.438 8.43 15.641 1 90.12 51 GLN B C 1
ATOM 2423 O O . GLN B 1 51 ? 18.281 8.359 16.859 1 90.12 51 GLN B O 1
ATOM 2428 N N . PRO B 1 52 ? 17.719 7.914 14.672 1 93.94 52 PRO B N 1
ATOM 2429 C CA . PRO B 1 52 ? 16.438 7.391 15.164 1 93.94 52 PRO B CA 1
ATOM 2430 C C . PRO B 1 52 ? 16.578 6.035 15.859 1 93.94 52 PRO B C 1
ATOM 2432 O O . PRO B 1 52 ? 17.547 5.309 15.602 1 93.94 52 PRO B O 1
ATOM 2435 N N . PHE B 1 53 ? 15.562 5.785 16.688 1 96.25 53 PHE B N 1
ATOM 2436 C CA . PHE B 1 53 ? 15.477 4.492 17.359 1 96.25 53 PHE B CA 1
ATOM 2437 C C . PHE B 1 53 ? 14.32 3.672 16.797 1 96.25 53 PHE B C 1
ATOM 2439 O O . PHE B 1 53 ? 13.328 4.23 16.328 1 96.25 53 PHE B O 1
ATOM 2446 N N . CYS B 1 54 ? 14.539 2.402 16.891 1 97.81 54 CYS B N 1
ATOM 2447 C CA . CYS B 1 54 ? 13.508 1.472 16.438 1 97.81 54 CYS B CA 1
ATOM 2448 C C . CYS B 1 54 ? 12.211 1.684 17.203 1 97.81 54 CYS B C 1
ATOM 2450 O O . CYS B 1 54 ? 12.219 1.782 18.438 1 97.81 54 CYS B O 1
ATOM 2452 N N . SER B 1 55 ? 11.117 1.708 16.5 1 95.75 55 SER B N 1
ATOM 2453 C CA . SER B 1 55 ? 9.797 1.943 17.094 1 95.75 55 SER B CA 1
ATOM 2454 C C . SER B 1 55 ? 9.32 0.73 17.875 1 95.75 55 SER B C 1
ATOM 2456 O O . SER B 1 55 ? 8.352 0.82 18.641 1 95.75 55 SER B O 1
ATOM 2458 N N . HIS B 1 56 ? 10.039 -0.412 17.812 1 95.69 56 HIS B N 1
ATOM 2459 C CA . HIS B 1 56 ? 9.555 -1.665 18.391 1 95.69 56 HIS B CA 1
ATOM 2460 C C . HIS B 1 56 ? 10.445 -2.127 19.531 1 95.69 56 HIS B C 1
ATOM 2462 O O . HIS B 1 56 ? 10 -2.846 20.422 1 95.69 56 HIS B O 1
ATOM 2468 N N . CYS B 1 57 ? 11.742 -1.96 19.688 1 94.62 57 CYS B N 1
ATOM 2469 C CA . CYS B 1 57 ? 12.594 -2.471 20.75 1 94.62 57 CYS B CA 1
ATOM 2470 C C . CYS B 1 57 ? 13.594 -1.408 21.203 1 94.62 57 CYS B C 1
ATOM 2472 O O . CYS B 1 57 ? 14.492 -1.694 22 1 94.62 57 CYS B O 1
ATOM 2474 N N . SER B 1 58 ? 13.789 -0.226 20.703 1 88.69 58 SER B N 1
ATOM 2475 C CA . SER B 1 58 ? 14.562 0.944 21.094 1 88.69 58 SER B CA 1
ATOM 2476 C C . SER B 1 58 ? 16.016 0.841 20.625 1 88.69 58 SER B C 1
ATOM 2478 O O . SER B 1 58 ? 16.859 1.661 20.984 1 88.69 58 SER B O 1
ATOM 2480 N N . LYS B 1 59 ? 16.406 -0.247 19.953 1 94.31 59 LYS B N 1
ATOM 2481 C CA . LYS B 1 59 ? 17.703 -0.288 19.266 1 94.31 59 LYS B CA 1
ATOM 2482 C C . LYS B 1 59 ? 17.797 0.788 18.188 1 94.31 59 LYS B C 1
ATOM 2484 O O . LYS B 1 59 ? 16.781 1.383 17.812 1 94.31 59 LYS B O 1
ATOM 2489 N N . PRO B 1 60 ? 19.016 1.041 17.812 1 95.31 60 PRO B N 1
ATOM 2490 C CA . PRO B 1 60 ? 19.141 1.981 16.703 1 95.31 60 PRO B CA 1
ATOM 2491 C C . PRO B 1 60 ? 18.422 1.505 15.438 1 95.31 60 PRO B C 1
ATOM 2493 O O . PRO B 1 60 ? 18.469 0.314 15.117 1 95.31 60 PRO B O 1
ATOM 2496 N N . ALA B 1 61 ? 17.797 2.432 14.82 1 97.56 61 ALA B N 1
ATOM 2497 C CA . ALA B 1 61 ? 17.062 2.105 13.594 1 97.56 61 ALA B CA 1
ATOM 2498 C C . ALA B 1 61 ? 17.984 2.127 12.383 1 97.56 61 ALA B C 1
ATOM 2500 O O . ALA B 1 61 ? 18.906 2.957 12.305 1 97.56 61 ALA B O 1
ATOM 2501 N N . VAL B 1 62 ? 17.719 1.242 11.422 1 97.69 62 VAL B N 1
ATOM 2502 C CA . VAL B 1 62 ? 18.531 1.197 10.219 1 97.69 62 VAL B CA 1
ATOM 2503 C C . VAL B 1 62 ? 17.641 1.283 8.984 1 97.69 62 VAL B C 1
ATOM 2505 O O . VAL B 1 62 ? 18.125 1.439 7.863 1 97.69 62 VAL B O 1
ATOM 2508 N N . VAL B 1 63 ? 16.312 1.163 9.148 1 98.25 63 VAL B N 1
ATOM 2509 C CA . VAL B 1 63 ? 15.367 1.188 8.039 1 98.25 63 VAL B CA 1
ATOM 2510 C C . VAL B 1 63 ? 14.188 2.092 8.383 1 98.25 63 VAL B C 1
ATOM 2512 O O . VAL B 1 63 ? 13.711 2.094 9.523 1 98.25 63 VAL B O 1
ATOM 2515 N N . ARG B 1 64 ? 13.742 2.846 7.445 1 97.62 64 ARG B N 1
ATOM 2516 C CA . ARG B 1 64 ? 12.508 3.621 7.543 1 97.62 64 ARG B CA 1
ATOM 2517 C C . ARG B 1 64 ? 11.461 3.109 6.562 1 97.62 64 ARG B C 1
ATOM 2519 O O . ARG B 1 64 ? 11.766 2.871 5.391 1 97.62 64 ARG B O 1
ATOM 2526 N N . CYS B 1 65 ? 10.273 2.871 7.004 1 97.62 65 CYS B N 1
ATOM 2527 C CA . CYS B 1 65 ? 9.133 2.521 6.16 1 97.62 65 CYS B CA 1
ATOM 2528 C C . CYS B 1 65 ? 7.957 3.449 6.43 1 97.62 65 CYS B C 1
ATOM 2530 O O . CYS B 1 65 ? 7.297 3.34 7.461 1 97.62 65 CYS B O 1
ATOM 2532 N N . ARG B 1 66 ? 7.605 4.23 5.523 1 95.31 66 ARG B N 1
ATOM 2533 C CA . ARG B 1 66 ? 6.547 5.219 5.715 1 95.31 66 ARG B CA 1
ATOM 2534 C C . ARG B 1 66 ? 5.168 4.574 5.582 1 95.31 66 ARG B C 1
ATOM 2536 O O . ARG B 1 66 ? 4.16 5.18 5.949 1 95.31 66 ARG B O 1
ATOM 2543 N N . GLU B 1 67 ? 5.176 3.406 5.07 1 95.69 67 GLU B N 1
ATOM 2544 C CA . GLU B 1 67 ? 3.912 2.684 4.969 1 95.69 67 GLU B CA 1
ATOM 2545 C C . GLU B 1 67 ? 3.562 1.994 6.285 1 95.69 67 GLU B C 1
ATOM 2547 O O . GLU B 1 67 ? 2.469 1.448 6.438 1 95.69 67 GLU B O 1
ATOM 2552 N N . CYS B 1 68 ? 4.469 2.096 7.211 1 97.19 68 CYS B N 1
ATOM 2553 C CA . CYS B 1 68 ? 4.254 1.513 8.531 1 97.19 68 CYS B CA 1
ATOM 2554 C C . CYS B 1 68 ? 4.039 2.598 9.578 1 97.19 68 CYS B C 1
ATOM 2556 O O . CYS B 1 68 ? 4.195 2.35 10.781 1 97.19 68 CYS B O 1
ATOM 2558 N N . LEU B 1 69 ? 3.719 3.766 9.172 1 96.94 69 LEU B N 1
ATOM 2559 C CA . LEU B 1 69 ? 3.439 4.848 10.109 1 96.94 69 LEU B CA 1
ATOM 2560 C C . LEU B 1 69 ? 2.375 4.434 11.125 1 96.94 69 LEU B C 1
ATOM 2562 O O . LEU B 1 69 ? 1.458 3.68 10.789 1 96.94 69 LEU B O 1
ATOM 2566 N N . PRO B 1 70 ? 2.484 4.879 12.406 1 95.44 70 PRO B N 1
ATOM 2567 C CA . PRO B 1 70 ? 3.475 5.82 12.93 1 95.44 70 PRO B CA 1
ATOM 2568 C C . PRO B 1 70 ? 4.789 5.141 13.312 1 95.44 70 PRO B C 1
ATOM 2570 O O . PRO B 1 70 ? 5.762 5.82 13.656 1 95.44 70 PRO B O 1
ATOM 2573 N N . ASP B 1 71 ? 4.84 3.803 13.195 1 95.44 71 ASP B N 1
ATOM 2574 C CA . ASP B 1 71 ? 6.023 3.043 13.578 1 95.44 71 ASP B CA 1
ATOM 2575 C C . ASP B 1 71 ? 6.953 2.838 12.383 1 95.44 71 ASP B C 1
ATOM 2577 O O . ASP B 1 71 ? 7.219 1.703 11.984 1 95.44 71 ASP B O 1
ATOM 2581 N N . GLN B 1 72 ? 7.551 3.91 12 1 96.62 72 GLN B N 1
ATOM 2582 C CA . GLN B 1 72 ? 8.219 3.889 10.703 1 96.62 72 GLN B CA 1
ATOM 2583 C C . GLN B 1 72 ? 9.664 3.414 10.836 1 96.62 72 GLN B C 1
ATOM 2585 O O . GLN B 1 72 ? 10.297 3.059 9.844 1 96.62 72 GLN B O 1
ATOM 2590 N N . TRP B 1 73 ? 10.227 3.412 12.07 1 97.75 73 TRP B N 1
ATOM 2591 C CA . TRP B 1 73 ? 11.648 3.141 12.25 1 97.75 73 TRP B CA 1
ATOM 2592 C C . TRP B 1 73 ? 11.875 1.709 12.727 1 97.75 73 TRP B C 1
ATOM 2594 O O . TRP B 1 73 ? 11.227 1.252 13.672 1 97.75 73 TRP B O 1
ATOM 2604 N N . PHE B 1 74 ? 12.891 1.032 12.062 1 98.25 74 PHE B N 1
ATOM 2605 C CA . PHE B 1 74 ? 13.133 -0.371 12.375 1 98.25 74 PHE B CA 1
ATOM 2606 C C . PHE B 1 74 ? 14.625 -0.639 12.539 1 98.25 74 PHE B C 1
ATOM 2608 O O . PHE B 1 74 ? 15.445 -0.117 11.781 1 98.25 74 PHE B O 1
ATOM 2615 N N . CYS B 1 75 ? 14.906 -1.416 13.594 1 98.12 75 CYS B N 1
ATOM 2616 C CA . CYS B 1 75 ? 16.219 -2.043 13.625 1 98.12 75 CYS B CA 1
ATOM 2617 C C . CYS B 1 75 ? 16.297 -3.215 12.656 1 98.12 75 CYS B C 1
ATOM 2619 O O . CYS B 1 75 ? 15.312 -3.535 11.992 1 98.12 75 CYS B O 1
ATOM 2621 N N . GLU B 1 76 ? 17.422 -3.838 12.578 1 97.31 76 GLU B N 1
ATOM 2622 C CA . GLU B 1 76 ? 17.625 -4.902 11.594 1 97.31 76 GLU B CA 1
ATOM 2623 C C . GLU B 1 76 ? 16.734 -6.098 11.883 1 97.31 76 GLU B C 1
ATOM 2625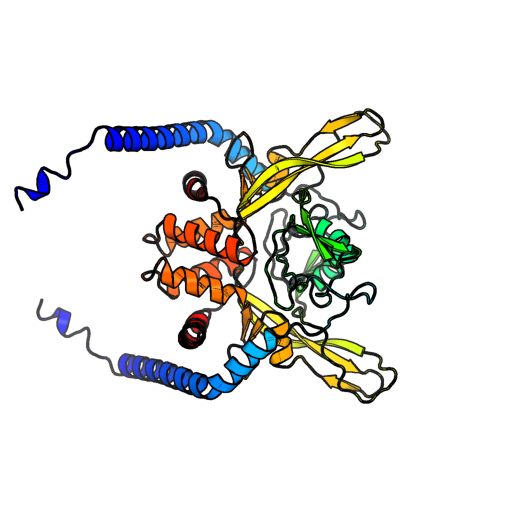 O O . GLU B 1 76 ? 16.203 -6.715 10.961 1 97.31 76 GLU B O 1
ATOM 2630 N N . THR B 1 77 ? 16.5 -6.383 13.102 1 97.19 77 THR B N 1
ATOM 2631 C CA . THR B 1 77 ? 15.719 -7.555 13.484 1 97.19 77 THR B CA 1
ATOM 2632 C C . THR B 1 77 ? 14.227 -7.285 13.312 1 97.19 77 THR B C 1
ATOM 2634 O O . THR B 1 77 ? 13.5 -8.109 12.758 1 97.19 77 THR B O 1
ATOM 2637 N N . CYS B 1 78 ? 13.82 -6.148 13.719 1 98.06 78 CYS B N 1
ATOM 2638 C CA . CYS B 1 78 ? 12.406 -5.801 13.633 1 98.06 78 CYS B CA 1
ATOM 2639 C C . CYS B 1 78 ? 11.977 -5.586 12.188 1 98.06 78 CYS B C 1
ATOM 2641 O O . CYS B 1 78 ? 10.836 -5.859 11.82 1 98.06 78 CYS B O 1
ATOM 2643 N N . ASP B 1 79 ? 12.922 -5.129 11.398 1 98.12 79 ASP B N 1
ATOM 2644 C CA . ASP B 1 79 ? 12.648 -4.961 9.977 1 98.12 79 ASP B CA 1
ATOM 2645 C C . ASP B 1 79 ? 12.312 -6.301 9.32 1 98.12 79 ASP B C 1
ATOM 2647 O O . ASP B 1 79 ? 11.289 -6.426 8.641 1 98.12 79 ASP B O 1
ATOM 2651 N N . ILE B 1 80 ? 13.109 -7.223 9.602 1 97 80 ILE B N 1
ATOM 2652 C CA . ILE B 1 80 ? 12.922 -8.547 9.023 1 97 80 ILE B CA 1
ATOM 2653 C C . ILE B 1 80 ? 11.57 -9.117 9.469 1 97 80 ILE B C 1
ATOM 2655 O O . ILE B 1 80 ? 10.797 -9.602 8.641 1 97 80 ILE B O 1
ATOM 2659 N N . LYS B 1 81 ? 11.32 -8.984 10.656 1 96.44 81 LYS B N 1
ATOM 2660 C CA . LYS B 1 81 ? 10.094 -9.547 11.219 1 96.44 81 LYS B CA 1
ATOM 2661 C C . LYS B 1 81 ? 8.859 -8.875 10.633 1 96.44 81 LYS B C 1
ATOM 2663 O O . LYS B 1 81 ? 7.934 -9.55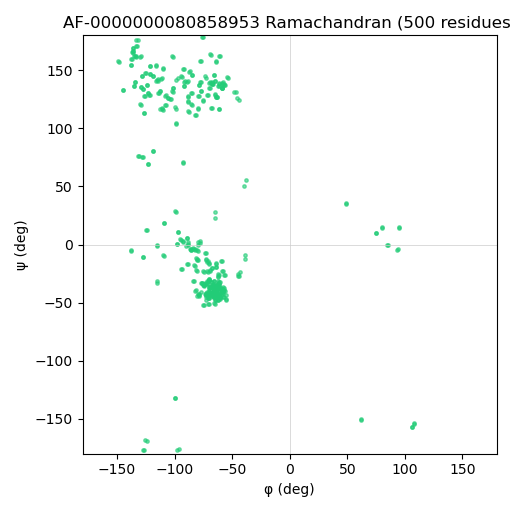5 10.18 1 96.44 81 LYS B O 1
ATOM 2668 N N . ASN B 1 82 ? 8.844 -7.598 10.594 1 96.94 82 ASN B N 1
ATOM 2669 C CA . ASN B 1 82 ? 7.68 -6.84 10.141 1 96.94 82 ASN B CA 1
ATOM 2670 C C . ASN B 1 82 ? 7.465 -6.992 8.641 1 96.94 82 ASN B C 1
ATOM 2672 O O . ASN B 1 82 ? 6.336 -7.195 8.188 1 96.94 82 ASN B O 1
ATOM 2676 N N . HIS B 1 83 ? 8.492 -6.969 7.922 1 97.19 83 HIS B N 1
ATOM 2677 C CA . HIS B 1 83 ? 8.336 -6.855 6.477 1 97.19 83 HIS B CA 1
ATOM 2678 C C . HIS B 1 83 ? 8.344 -8.227 5.809 1 97.19 83 HIS B C 1
ATOM 2680 O O . HIS B 1 83 ? 8.234 -8.328 4.586 1 97.19 83 HIS B O 1
ATOM 2686 N N . ARG B 1 84 ? 8.406 -9.219 6.641 1 95.06 84 ARG B N 1
ATOM 2687 C CA . ARG B 1 84 ? 8 -10.531 6.16 1 95.06 84 ARG B CA 1
ATOM 2688 C C . ARG B 1 84 ? 6.5 -10.57 5.871 1 95.06 84 ARG B C 1
ATOM 2690 O O . ARG B 1 84 ? 6.062 -11.219 4.922 1 95.06 84 ARG B O 1
ATOM 2697 N N . ARG B 1 85 ? 5.84 -9.836 6.617 1 93.5 85 ARG B N 1
ATOM 2698 C CA . ARG B 1 85 ? 4.395 -9.75 6.461 1 93.5 85 ARG B CA 1
ATOM 2699 C C . ARG B 1 85 ? 4.02 -8.75 5.375 1 93.5 85 ARG B C 1
ATOM 2701 O O . ARG B 1 85 ? 3 -8.906 4.695 1 93.5 85 ARG B O 1
ATOM 2708 N N . TRP B 1 86 ? 4.875 -7.77 5.273 1 96.44 86 TRP B N 1
ATOM 2709 C CA . TRP B 1 86 ? 4.59 -6.691 4.332 1 96.44 86 TRP B CA 1
ATOM 2710 C C . TRP B 1 86 ? 5.723 -6.531 3.326 1 96.44 86 TRP B C 1
ATOM 2712 O O . TRP B 1 86 ? 6.328 -5.461 3.229 1 96.44 86 TRP B O 1
ATOM 2722 N N . PRO B 1 87 ? 5.809 -7.52 2.504 1 97.12 87 PRO B N 1
ATOM 2723 C CA . PRO B 1 87 ? 7 -7.531 1.649 1 97.12 87 PRO B CA 1
ATOM 2724 C C . PRO B 1 87 ? 6.945 -6.473 0.549 1 97.12 87 PRO B C 1
ATOM 2726 O O . PRO B 1 87 ? 7.973 -6.156 -0.059 1 97.12 87 PRO B O 1
ATOM 2729 N N . LEU B 1 88 ? 5.816 -5.887 0.327 1 96.81 88 LEU B N 1
ATOM 2730 C CA . LEU B 1 88 ? 5.691 -4.977 -0.809 1 96.81 88 LEU B CA 1
ATOM 2731 C C . LEU B 1 88 ? 5.859 -3.527 -0.368 1 96.81 88 LEU B C 1
ATOM 2733 O O . LEU B 1 88 ? 5.797 -2.613 -1.192 1 96.81 88 LEU B O 1
ATOM 2737 N N . HIS B 1 89 ? 6.098 -3.287 0.918 1 97 89 HIS B N 1
ATOM 2738 C CA . HIS B 1 89 ? 6.348 -1.931 1.392 1 97 89 HIS B CA 1
ATOM 2739 C C . HIS B 1 89 ? 7.668 -1.392 0.851 1 97 89 HIS B C 1
ATOM 2741 O O . HIS B 1 89 ? 8.656 -2.125 0.773 1 97 89 HIS B O 1
ATOM 2747 N N . ASP B 1 90 ? 7.609 -0.144 0.482 1 96 90 ASP B N 1
ATOM 2748 C CA . ASP B 1 90 ? 8.852 0.535 0.113 1 96 90 ASP B CA 1
ATOM 2749 C C . ASP B 1 90 ? 9.633 0.957 1.353 1 96 90 ASP B C 1
ATOM 2751 O O . ASP B 1 90 ? 9.109 1.653 2.223 1 96 90 ASP B O 1
ATOM 2755 N N . ARG B 1 91 ? 10.914 0.564 1.377 1 97.5 91 ARG B N 1
ATOM 2756 C CA . ARG B 1 91 ? 11.773 0.817 2.531 1 97.5 91 ARG B CA 1
ATOM 2757 C C . ARG B 1 91 ? 12.992 1.638 2.137 1 97.5 91 ARG B C 1
ATOM 2759 O O . ARG B 1 91 ? 13.391 1.645 0.97 1 97.5 91 ARG B O 1
ATOM 2766 N N . GLU B 1 92 ? 13.477 2.34 3.109 1 97.38 92 GLU B N 1
ATOM 2767 C CA . GLU B 1 92 ? 14.719 3.088 2.941 1 97.38 92 GLU B CA 1
ATOM 2768 C C . GLU B 1 92 ? 15.719 2.756 4.047 1 97.38 92 GLU B C 1
ATOM 2770 O O . GLU B 1 92 ? 15.352 2.674 5.223 1 97.38 92 GLU B O 1
ATOM 2775 N N . SER B 1 93 ? 16.938 2.52 3.652 1 97.75 93 SER B N 1
ATOM 2776 C CA . SER B 1 93 ? 18.016 2.32 4.617 1 97.75 93 SER B CA 1
ATOM 2777 C C . SER B 1 93 ? 18.641 3.648 5.027 1 97.75 93 SER B C 1
ATOM 2779 O O . SER B 1 93 ? 18.75 4.574 4.219 1 97.75 93 SER B O 1
ATOM 2781 N N . VAL B 1 94 ? 19.125 3.682 6.293 1 96.44 94 VAL B N 1
ATOM 2782 C CA . VAL B 1 94 ? 19.781 4.898 6.77 1 96.44 94 VAL B CA 1
ATOM 2783 C C . VAL B 1 94 ? 21.172 4.57 7.281 1 96.44 94 VAL B C 1
ATOM 2785 O O . VAL B 1 94 ? 21.828 5.406 7.914 1 96.44 94 VAL B O 1
ATOM 2788 N N . ILE B 1 95 ? 21.625 3.441 7.004 1 93.5 95 ILE B N 1
ATOM 2789 C CA . ILE B 1 95 ? 22.906 2.961 7.527 1 93.5 95 ILE B CA 1
ATOM 2790 C C . ILE B 1 95 ? 24.031 3.859 7.039 1 93.5 95 ILE B C 1
ATOM 2792 O O . ILE B 1 95 ? 25.016 4.078 7.754 1 93.5 95 ILE B O 1
ATOM 2796 N N . GLU B 1 96 ? 23.969 4.414 5.852 1 90.62 96 GLU B N 1
ATOM 2797 C CA . GLU B 1 96 ? 25.016 5.238 5.258 1 90.62 96 GLU B CA 1
ATOM 2798 C C . GLU B 1 96 ? 24.844 6.707 5.641 1 90.62 96 GLU B C 1
ATOM 2800 O O . GLU B 1 96 ? 25.578 7.566 5.152 1 90.62 96 GLU B O 1
ATOM 2805 N N . GLY B 1 97 ? 23.875 7.047 6.402 1 90.19 97 GLY B N 1
ATOM 2806 C CA . GLY B 1 97 ? 23.672 8.414 6.855 1 90.19 97 GLY B CA 1
ATOM 2807 C C . GLY B 1 97 ? 22.719 9.211 5.977 1 90.19 97 GLY B C 1
ATOM 2808 O O . GLY B 1 97 ? 22.5 10.398 6.207 1 90.19 97 GLY B O 1
ATOM 2809 N N . PHE B 1 98 ? 22.328 8.562 4.945 1 93.06 98 PHE B N 1
ATOM 2810 C CA . PHE B 1 98 ? 21.312 9.148 4.094 1 93.06 98 PHE B CA 1
ATOM 2811 C C . PHE B 1 98 ? 20.25 8.117 3.73 1 93.06 98 PHE B C 1
ATOM 2813 O O . PHE B 1 98 ? 20.453 6.914 3.924 1 93.06 98 PHE B O 1
ATOM 2820 N N . PHE B 1 99 ? 19.172 8.625 3.301 1 94.5 99 PHE B N 1
ATOM 2821 C CA . PHE B 1 99 ? 18.094 7.727 2.92 1 94.5 99 PHE B CA 1
ATOM 2822 C C . PHE B 1 99 ? 18.375 7.066 1.577 1 94.5 99 PHE B C 1
ATOM 2824 O O . PHE B 1 99 ? 18.641 7.754 0.588 1 94.5 99 PHE B O 1
ATOM 2831 N N . LYS B 1 100 ? 18.359 5.75 1.6 1 95.56 100 LYS B N 1
ATOM 2832 C CA . LYS B 1 100 ? 18.547 4.973 0.377 1 95.56 100 LYS B CA 1
ATOM 2833 C C . LYS B 1 100 ? 17.453 3.918 0.217 1 95.56 100 LYS B C 1
ATOM 2835 O O . LYS B 1 100 ? 17.328 3.029 1.06 1 95.56 100 LYS B O 1
ATOM 2840 N N . ALA B 1 101 ? 16.75 4.062 -0.899 1 96.5 101 ALA B N 1
ATOM 2841 C CA . ALA B 1 101 ? 15.727 3.059 -1.182 1 96.5 101 ALA B CA 1
ATOM 2842 C C . ALA B 1 101 ? 16.344 1.674 -1.352 1 96.5 101 ALA B C 1
ATOM 2844 O O . ALA B 1 101 ? 17.406 1.532 -1.977 1 96.5 101 ALA B O 1
ATOM 2845 N N . ILE B 1 102 ? 15.703 0.667 -0.745 1 97.56 102 ILE B N 1
ATOM 2846 C CA . ILE B 1 102 ? 16.219 -0.697 -0.839 1 97.56 102 ILE B CA 1
ATOM 2847 C C . ILE B 1 102 ? 15.102 -1.631 -1.312 1 97.56 102 ILE B C 1
ATOM 2849 O O . ILE B 1 102 ? 13.93 -1.425 -0.991 1 97.56 102 ILE B O 1
ATOM 2853 N N . PRO B 1 103 ? 15.461 -2.637 -2.113 1 96.88 103 PRO B N 1
ATOM 2854 C CA . PRO B 1 103 ? 14.438 -3.607 -2.523 1 96.88 103 PRO B CA 1
ATOM 2855 C C . PRO B 1 103 ? 13.961 -4.48 -1.369 1 96.88 103 PRO B C 1
ATOM 2857 O O . PRO B 1 103 ? 14.602 -4.527 -0.316 1 96.88 103 PRO B O 1
ATOM 2860 N N . PRO B 1 104 ? 12.805 -5.137 -1.584 1 96.69 104 PRO B N 1
ATOM 2861 C CA . PRO B 1 104 ? 12.25 -6 -0.537 1 96.69 104 PRO B CA 1
ATOM 2862 C C . PRO B 1 104 ? 13.227 -7.086 -0.09 1 96.69 104 PRO B C 1
ATOM 2864 O O . PRO B 1 104 ? 13.18 -7.523 1.063 1 96.69 104 PRO B O 1
ATOM 2867 N N . SER B 1 105 ? 14.125 -7.492 -0.897 1 96.62 105 SER B N 1
ATOM 2868 C CA . SER B 1 105 ? 14.992 -8.633 -0.627 1 96.62 105 SER B CA 1
ATOM 2869 C C . SER B 1 105 ? 16.156 -8.242 0.278 1 96.62 105 SER B C 1
ATOM 2871 O O . SER B 1 105 ? 16.844 -9.109 0.812 1 96.62 105 SER B O 1
ATOM 2873 N N . THR B 1 106 ? 16.328 -6.98 0.456 1 97.25 106 THR B N 1
ATOM 2874 C CA . THR B 1 106 ? 17.5 -6.516 1.198 1 97.25 106 THR B CA 1
ATOM 2875 C C . THR B 1 106 ? 17.219 -6.527 2.699 1 97.25 106 THR B C 1
ATOM 2877 O O . THR B 1 106 ? 16.172 -6.07 3.146 1 97.25 106 THR B O 1
ATOM 2880 N N . TYR B 1 107 ? 18.141 -7.121 3.461 1 97.38 107 TYR B N 1
ATOM 2881 C CA . TYR B 1 107 ? 18.109 -7.023 4.918 1 97.38 107 TYR B CA 1
ATOM 2882 C C . TYR B 1 107 ? 19.5 -6.758 5.477 1 97.38 107 TYR B C 1
ATOM 2884 O O . TYR B 1 107 ? 20.5 -6.844 4.754 1 97.38 107 TYR B O 1
ATOM 2892 N N . PHE B 1 108 ? 19.547 -6.367 6.766 1 97.69 108 PHE B N 1
ATOM 2893 C CA . PHE B 1 108 ? 20.812 -5.938 7.348 1 97.69 108 PHE B CA 1
ATOM 2894 C C . PHE B 1 108 ? 21.172 -6.805 8.547 1 97.69 108 PHE B C 1
ATOM 2896 O O . PHE B 1 108 ? 20.297 -7.289 9.266 1 97.69 108 PHE B O 1
ATOM 2903 N N . VAL B 1 109 ? 22.453 -6.988 8.703 1 96.12 109 VAL B N 1
ATOM 2904 C CA . VAL B 1 109 ? 23 -7.719 9.836 1 96.12 109 VAL B CA 1
ATOM 2905 C C . VAL B 1 109 ? 24.094 -6.887 10.508 1 96.12 109 VAL B C 1
ATOM 2907 O O . VAL B 1 109 ? 24.922 -6.273 9.828 1 96.12 109 VAL B O 1
ATOM 2910 N N . ARG B 1 110 ? 24.016 -6.879 11.797 1 93.81 110 ARG B N 1
ATOM 2911 C CA . ARG B 1 110 ? 25.031 -6.16 12.547 1 93.81 110 ARG B CA 1
ATOM 2912 C C . ARG B 1 110 ? 26.234 -7.062 12.844 1 93.81 110 ARG B C 1
ATOM 2914 O O . ARG B 1 110 ? 26.062 -8.164 13.383 1 93.81 110 ARG B O 1
ATOM 2921 N N . GLY B 1 111 ? 27.406 -6.613 12.406 1 89.94 111 GLY B N 1
ATOM 2922 C CA . GLY B 1 111 ? 28.656 -7.301 12.703 1 89.94 111 GLY B CA 1
ATOM 2923 C C . GLY B 1 111 ? 29.672 -6.41 13.375 1 89.94 111 GLY B C 1
ATOM 2924 O O . GLY B 1 111 ? 29.344 -5.328 13.867 1 89.94 111 GLY B O 1
ATOM 2925 N N . GLU B 1 112 ? 30.953 -6.934 13.461 1 88.5 112 GLU B N 1
ATOM 2926 C CA . GLU B 1 112 ? 32.062 -6.215 14.102 1 88.5 112 GLU B CA 1
ATOM 2927 C C . GLU B 1 112 ? 32.344 -4.891 13.398 1 88.5 112 GLU B C 1
ATOM 2929 O O . GLU B 1 112 ? 32.656 -3.891 14.047 1 88.5 112 GLU B O 1
ATOM 2934 N N . GLY B 1 113 ? 32.125 -4.883 12.102 1 87.25 113 GLY B N 1
ATOM 2935 C CA . GLY B 1 113 ? 32.406 -3.701 11.305 1 87.25 113 GLY B CA 1
ATOM 2936 C C . GLY B 1 113 ? 31.188 -2.836 11.062 1 87.25 113 GLY B C 1
ATOM 2937 O O . GLY B 1 113 ? 31.234 -1.912 10.25 1 87.25 113 GLY B O 1
ATOM 2938 N N . GLY B 1 114 ? 30.172 -3.16 11.758 1 91.31 114 GLY B N 1
ATOM 2939 C CA . GLY B 1 114 ? 28.938 -2.404 11.531 1 91.31 114 GLY B CA 1
ATOM 2940 C C . GLY B 1 114 ? 27.875 -3.201 10.812 1 91.31 114 GLY B C 1
ATOM 2941 O O . GLY B 1 114 ? 27.797 -4.426 10.961 1 91.31 114 GLY B O 1
ATOM 2942 N N . TYR B 1 115 ? 27.062 -2.461 10.148 1 94.12 115 TYR B N 1
ATOM 2943 C CA . TYR B 1 115 ? 25.953 -3.123 9.453 1 94.12 115 TYR B CA 1
ATOM 2944 C C . TYR B 1 115 ? 26.375 -3.533 8.047 1 94.12 115 TYR B C 1
ATOM 2946 O O . TYR B 1 115 ? 27.109 -2.801 7.367 1 94.12 115 TYR B O 1
ATOM 2954 N N . SER B 1 116 ? 25.922 -4.699 7.688 1 94.94 116 SER B N 1
ATOM 2955 C CA . SER B 1 116 ? 26.109 -5.18 6.32 1 94.94 116 SER B CA 1
ATOM 2956 C C . SER B 1 116 ? 24.766 -5.562 5.684 1 94.94 116 SER B C 1
ATOM 2958 O O . SER B 1 116 ? 23.859 -6.043 6.367 1 94.94 116 SER B O 1
ATOM 2960 N N . SER B 1 117 ? 24.734 -5.344 4.375 1 95.12 117 SER B N 1
ATOM 2961 C CA . SER B 1 117 ? 23.531 -5.668 3.629 1 95.12 117 SER B CA 1
ATOM 2962 C C . SER B 1 117 ? 23.578 -7.09 3.086 1 95.12 117 SER B C 1
ATOM 2964 O O . SER B 1 117 ? 24.625 -7.551 2.633 1 95.12 117 SER B O 1
ATOM 2966 N N . HIS B 1 118 ? 22.453 -7.746 3.143 1 96.81 118 HIS B N 1
ATOM 2967 C CA . HIS B 1 118 ? 22.297 -9.102 2.633 1 96.81 118 HIS B CA 1
ATOM 2968 C C . HIS B 1 118 ? 20.984 -9.242 1.854 1 96.81 118 HIS B C 1
ATOM 2970 O O . HIS B 1 118 ? 20.156 -8.336 1.863 1 96.81 118 HIS B O 1
ATOM 2976 N N . ASP B 1 119 ? 20.922 -10.383 1.094 1 96 119 ASP B N 1
ATOM 2977 C CA . ASP B 1 119 ? 19.734 -10.641 0.287 1 96 119 ASP B CA 1
ATOM 2978 C C . ASP B 1 119 ? 18.953 -11.836 0.829 1 96 119 ASP B C 1
ATOM 2980 O O . ASP B 1 119 ? 19.547 -12.797 1.322 1 96 119 ASP B O 1
ATOM 2984 N N . GLN B 1 120 ? 17.688 -11.719 0.76 1 95.38 120 GLN B N 1
ATOM 2985 C CA . GLN B 1 120 ? 16.797 -12.828 1.136 1 95.38 120 GLN B CA 1
ATOM 2986 C C . GLN B 1 120 ? 15.656 -12.977 0.141 1 95.38 120 GLN B C 1
ATOM 2988 O O . GLN B 1 120 ? 15.312 -12.031 -0.574 1 95.38 120 GLN B O 1
ATOM 2993 N N . ALA B 1 121 ? 15.07 -14.195 0.161 1 96.69 121 ALA B N 1
ATOM 2994 C CA . ALA B 1 121 ? 13.867 -14.43 -0.644 1 96.69 121 ALA B CA 1
ATOM 2995 C C . ALA B 1 121 ? 12.641 -13.82 0.02 1 96.69 121 ALA B C 1
ATOM 2997 O O . ALA B 1 121 ? 12.445 -13.961 1.229 1 96.69 121 ALA B O 1
ATOM 2998 N N . CYS B 1 122 ? 11.891 -13.117 -0.767 1 96.94 122 CYS B N 1
ATOM 2999 C CA . CYS B 1 122 ? 10.648 -12.539 -0.277 1 96.94 122 CYS B CA 1
ATOM 3000 C C . CYS B 1 122 ? 9.438 -13.258 -0.869 1 96.94 122 CYS B C 1
ATOM 3002 O O . CYS B 1 122 ? 9.336 -13.406 -2.088 1 96.94 122 CYS B O 1
ATOM 3004 N N . ILE B 1 123 ? 8.609 -13.648 -0.001 1 97.62 123 ILE B N 1
ATOM 3005 C CA . ILE B 1 123 ? 7.465 -14.453 -0.425 1 97.62 123 ILE B CA 1
ATOM 3006 C C . ILE B 1 123 ? 6.305 -13.539 -0.815 1 97.62 123 ILE B C 1
ATOM 3008 O O . ILE B 1 123 ? 5.949 -12.625 -0.067 1 97.62 123 ILE B O 1
ATOM 3012 N N . LEU B 1 124 ? 5.758 -13.727 -2.002 1 97.62 124 LEU B N 1
ATOM 3013 C CA . LEU B 1 124 ? 4.578 -13.016 -2.477 1 97.62 124 LEU B CA 1
ATOM 3014 C C . LEU B 1 124 ? 3.359 -13.336 -1.617 1 97.62 124 LEU B C 1
ATOM 3016 O O . LEU B 1 124 ? 3.049 -14.508 -1.394 1 97.62 124 LEU B O 1
ATOM 3020 N N . PRO B 1 125 ? 2.734 -12.281 -1.137 1 97.44 125 PRO B N 1
ATOM 3021 C CA . PRO B 1 125 ? 1.508 -12.57 -0.389 1 97.44 125 PRO B CA 1
ATOM 3022 C C . PRO B 1 125 ? 0.415 -13.18 -1.264 1 97.44 125 PRO B C 1
ATOM 3024 O O . PRO B 1 125 ? 0.112 -12.656 -2.336 1 97.44 125 PRO B O 1
ATOM 3027 N N . THR B 1 126 ? -0.149 -14.281 -0.833 1 96.75 126 THR B N 1
ATOM 3028 C CA . THR B 1 126 ? -1.254 -14.922 -1.535 1 96.75 126 THR B CA 1
ATOM 3029 C C . THR B 1 126 ? -2.336 -15.359 -0.553 1 96.75 126 THR B C 1
ATOM 3031 O O . THR B 1 126 ? -2.135 -15.32 0.662 1 96.75 126 THR B O 1
ATOM 3034 N N . VAL B 1 127 ? -3.441 -15.734 -1.158 1 94.88 127 VAL B N 1
ATOM 3035 C CA . VAL B 1 127 ? -4.492 -16.344 -0.352 1 94.88 127 VAL B CA 1
ATOM 3036 C C . VAL B 1 127 ? -3.986 -17.672 0.231 1 94.88 127 VAL B C 1
ATOM 3038 O O . VAL B 1 127 ? -2.998 -18.234 -0.248 1 94.88 127 VAL B O 1
ATOM 3041 N N . ARG B 1 128 ? -4.656 -18.047 1.306 1 88 128 ARG B N 1
ATOM 3042 C CA . ARG B 1 128 ? -4.328 -19.359 1.857 1 88 128 ARG B CA 1
ATOM 3043 C C . ARG B 1 128 ? -4.766 -20.469 0.915 1 88 128 ARG B C 1
ATOM 3045 O O . ARG B 1 128 ? -5.949 -20.594 0.595 1 88 128 ARG B O 1
ATOM 3052 N N . VAL B 1 129 ? -3.822 -21.188 0.465 1 90 129 VAL B N 1
ATOM 3053 C CA . VAL B 1 129 ? -4.098 -22.281 -0.477 1 90 129 VAL B CA 1
ATOM 3054 C C . VAL B 1 129 ? -4.633 -23.484 0.274 1 90 129 VAL B C 1
ATOM 3056 O O . VAL B 1 129 ? -4.172 -23.797 1.377 1 90 129 VAL B O 1
ATOM 3059 N N . THR B 1 130 ? -5.664 -24.062 -0.343 1 86.75 130 THR B N 1
ATOM 3060 C CA . THR B 1 130 ? -6.25 -25.266 0.249 1 86.75 130 THR B CA 1
ATOM 3061 C C . THR B 1 130 ? -5.207 -26.375 0.371 1 86.75 130 THR B C 1
ATOM 3063 O O . THR B 1 130 ? -4.41 -26.594 -0.547 1 86.75 130 THR B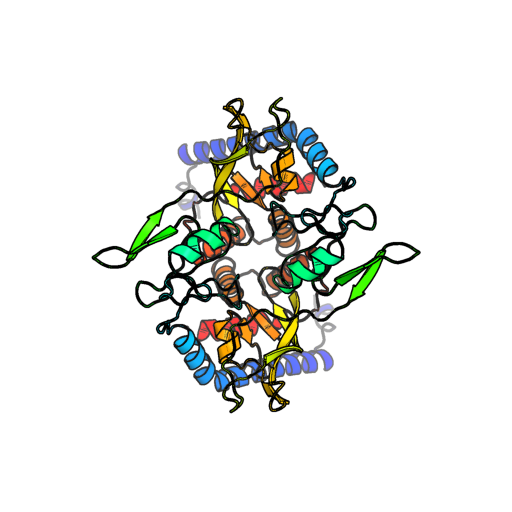 O 1
ATOM 3066 N N . GLN B 1 131 ? -5.324 -26.891 1.573 1 86.12 131 GLN B N 1
ATOM 3067 C CA . GLN B 1 131 ? -4.445 -28.031 1.845 1 86.12 131 GLN B CA 1
ATOM 3068 C C . GLN B 1 131 ? -4.648 -29.141 0.823 1 86.12 131 GLN B C 1
ATOM 3070 O O . GLN B 1 131 ? -5.785 -29.484 0.485 1 86.12 131 GLN B O 1
ATOM 3075 N N . LYS B 1 132 ? -3.504 -29.703 0.378 1 87.12 132 LYS B N 1
ATOM 3076 C CA . LYS B 1 132 ? -3.617 -30.75 -0.628 1 87.12 132 LYS B CA 1
ATOM 3077 C C . LYS B 1 132 ? -3.125 -32.094 -0.084 1 87.12 132 LYS B C 1
ATOM 3079 O O . LYS B 1 132 ? -3.211 -33.125 -0.766 1 87.12 132 LYS B O 1
ATOM 3084 N N . CYS B 1 133 ? -2.674 -32.062 1.146 1 89.12 133 CYS B N 1
ATOM 3085 C CA . CYS B 1 133 ? -2.201 -33.344 1.697 1 89.12 133 CYS B CA 1
ATOM 3086 C C . CYS B 1 133 ? -3.32 -34.062 2.434 1 89.12 133 CYS B C 1
ATOM 3088 O O . CYS B 1 133 ? -4.273 -33.438 2.9 1 89.12 133 CYS B O 1
ATOM 3090 N N . PRO B 1 134 ? -3.273 -35.344 2.467 1 90.69 134 PRO B N 1
ATOM 3091 C CA . PRO B 1 134 ? -4.348 -36.125 3.061 1 90.69 134 PRO B CA 1
ATOM 3092 C C . PRO B 1 134 ? -4.273 -36.188 4.586 1 90.69 134 PRO B C 1
ATOM 3094 O O . PRO B 1 134 ? -5.121 -36.812 5.227 1 90.69 134 PRO B O 1
ATOM 3097 N N . CYS B 1 135 ? -3.281 -35.5 5.113 1 92.62 135 CYS B N 1
ATOM 3098 C CA . CYS B 1 135 ? -3.078 -35.594 6.555 1 92.62 135 CYS B CA 1
ATOM 3099 C C . CYS B 1 135 ? -4.242 -34.938 7.309 1 92.62 135 CYS B C 1
ATOM 3101 O O . CYS B 1 135 ? -4.75 -33.906 6.914 1 92.62 135 CYS B O 1
ATOM 3103 N N . GLU B 1 136 ? -4.746 -35.531 8.406 1 89.88 136 GLU B N 1
ATOM 3104 C CA . GLU B 1 136 ? -5.836 -35.031 9.234 1 89.88 136 GLU B CA 1
ATOM 3105 C C . GLU B 1 136 ? -5.395 -33.844 10.055 1 89.88 136 GLU B C 1
ATOM 3107 O O . GLU B 1 136 ? -6.129 -32.844 10.164 1 89.88 136 GLU B O 1
ATOM 3112 N N . VAL B 1 137 ? -4.227 -33.938 10.656 1 89.5 137 VAL B N 1
ATOM 3113 C CA . VAL B 1 137 ? -3.66 -32.844 11.422 1 89.5 137 VAL B CA 1
ATOM 3114 C C . VAL B 1 137 ? -2.334 -32.406 10.797 1 89.5 137 VAL B C 1
ATOM 3116 O O . VAL B 1 137 ? -1.263 -32.781 11.289 1 89.5 137 VAL B O 1
ATOM 3119 N N . PRO B 1 138 ? -2.451 -31.609 9.758 1 87.19 138 PRO B N 1
ATOM 3120 C CA . PRO B 1 138 ? -1.211 -31.266 9.062 1 87.19 138 PRO B CA 1
ATOM 3121 C C . PRO B 1 138 ? -0.395 -30.203 9.805 1 87.19 138 PRO B C 1
ATOM 3123 O O . PRO B 1 138 ? -0.963 -29.359 10.5 1 87.19 138 PRO B O 1
ATOM 3126 N N . SER B 1 139 ? 0.892 -30.406 9.812 1 93.69 139 SER B N 1
ATOM 3127 C CA . SER B 1 139 ? 1.827 -29.344 10.195 1 93.69 139 SER B CA 1
ATOM 3128 C C . SER B 1 139 ? 2.42 -28.656 8.969 1 93.69 139 SER B C 1
ATOM 3130 O O . SER B 1 139 ? 3.318 -29.203 8.32 1 93.69 139 SER B O 1
ATOM 3132 N N . ILE B 1 140 ? 1.928 -27.5 8.711 1 94.06 140 ILE B N 1
ATOM 3133 C CA . ILE B 1 140 ? 2.244 -26.859 7.438 1 94.06 140 ILE B CA 1
ATOM 3134 C C . ILE B 1 140 ? 3.324 -25.797 7.641 1 94.06 140 ILE B C 1
ATOM 3136 O O . ILE B 1 140 ? 3.248 -25 8.578 1 94.06 140 ILE B O 1
ATOM 3140 N N . THR B 1 141 ? 4.316 -25.844 6.805 1 94.62 141 THR B N 1
ATOM 3141 C CA . THR B 1 141 ? 5.34 -24.797 6.738 1 94.62 141 THR B CA 1
ATOM 3142 C C . THR B 1 141 ? 5.301 -24.094 5.391 1 94.62 141 THR B C 1
ATOM 3144 O O . THR B 1 141 ? 4.805 -24.641 4.406 1 94.62 141 THR B O 1
ATOM 3147 N N . VAL B 1 142 ? 5.77 -22.875 5.426 1 95.69 142 VAL B N 1
ATOM 3148 C CA . VAL B 1 142 ? 5.809 -22.078 4.203 1 95.69 142 VAL B CA 1
ATOM 3149 C C . VAL B 1 142 ? 7.242 -21.641 3.918 1 95.69 142 VAL B C 1
ATOM 3151 O O . VAL B 1 142 ? 7.93 -21.141 4.809 1 95.69 142 VAL B O 1
ATOM 3154 N N . SER B 1 143 ? 7.684 -21.875 2.74 1 96.44 143 SER B N 1
ATOM 3155 C CA . SER B 1 143 ? 9.008 -21.469 2.289 1 96.44 143 SER B CA 1
ATOM 3156 C C . SER B 1 143 ? 8.953 -20.812 0.915 1 96.44 143 SER B C 1
ATOM 3158 O O . SER B 1 143 ? 7.922 -20.859 0.242 1 96.44 143 SER B O 1
ATOM 3160 N N . PRO B 1 144 ? 10.023 -20.062 0.548 1 97.31 144 PRO B N 1
ATOM 3161 C CA . PRO B 1 144 ? 10.039 -19.5 -0.801 1 97.31 144 PRO B CA 1
ATOM 3162 C C . PRO B 1 144 ? 10.078 -20.562 -1.893 1 97.31 144 PRO B C 1
ATOM 3164 O O . PRO B 1 144 ? 10.922 -21.453 -1.859 1 97.31 144 PRO B O 1
ATOM 3167 N N . GLY B 1 145 ? 9.133 -20.453 -2.803 1 96.56 145 GLY B N 1
ATOM 3168 C CA . GLY B 1 145 ? 9.086 -21.344 -3.955 1 96.56 145 GLY B CA 1
ATOM 3169 C C . GLY B 1 145 ? 9.664 -20.719 -5.211 1 96.56 145 GLY B C 1
ATOM 3170 O O . GLY B 1 145 ? 10.734 -20.094 -5.172 1 96.56 145 GLY B O 1
ATOM 3171 N N . LYS B 1 146 ? 8.945 -20.844 -6.273 1 94.62 146 LYS B N 1
ATOM 3172 C CA . LYS B 1 146 ? 9.383 -20.359 -7.582 1 94.62 146 LYS B CA 1
ATOM 3173 C C . LYS B 1 146 ? 9.508 -18.844 -7.586 1 94.62 146 LYS B C 1
ATOM 3175 O O . LYS B 1 146 ? 8.664 -18.141 -7.02 1 94.62 146 LYS B O 1
ATOM 3180 N N . ALA B 1 147 ? 10.625 -18.359 -8.297 1 94.62 147 ALA B N 1
ATOM 3181 C CA . ALA B 1 147 ? 10.797 -16.922 -8.477 1 94.62 147 ALA B CA 1
ATOM 3182 C C . ALA B 1 147 ? 9.742 -16.359 -9.422 1 94.62 147 ALA B C 1
ATOM 3184 O O . ALA B 1 147 ? 9.43 -16.953 -10.445 1 94.62 147 ALA B O 1
ATOM 3185 N N . VAL B 1 148 ? 9.195 -15.242 -8.984 1 93.69 148 VAL B N 1
ATOM 3186 C CA . VAL B 1 148 ? 8.203 -14.586 -9.82 1 93.69 148 VAL B CA 1
ATOM 3187 C C . VAL B 1 148 ? 8.43 -13.07 -9.805 1 93.69 148 VAL B C 1
ATOM 3189 O O . VAL B 1 148 ? 9.023 -12.539 -8.867 1 93.69 148 VAL B O 1
ATOM 3192 N N . ILE B 1 149 ? 7.973 -12.461 -10.883 1 92.44 149 ILE B N 1
ATOM 3193 C CA . ILE B 1 149 ? 7.984 -11 -10.984 1 92.44 149 ILE B CA 1
ATOM 3194 C C . ILE B 1 149 ? 6.566 -10.461 -10.812 1 92.44 149 ILE B C 1
ATOM 3196 O O . ILE B 1 149 ? 5.637 -10.93 -11.477 1 92.44 149 ILE B O 1
ATOM 3200 N N . LEU B 1 150 ? 6.398 -9.555 -9.898 1 93.31 150 LEU B N 1
ATOM 3201 C CA . LEU B 1 150 ? 5.133 -8.844 -9.766 1 93.31 150 LEU B CA 1
ATOM 3202 C C . LEU B 1 150 ? 5.246 -7.426 -10.328 1 93.31 150 LEU B C 1
ATOM 3204 O O . LEU B 1 150 ? 6.148 -6.676 -9.945 1 93.31 150 LEU B O 1
ATOM 3208 N N . ILE B 1 151 ? 4.371 -7.117 -11.227 1 91.12 151 ILE B N 1
ATOM 3209 C CA . ILE B 1 151 ? 4.277 -5.754 -11.742 1 91.12 151 ILE B CA 1
ATOM 3210 C C . ILE B 1 151 ? 3.008 -5.094 -11.203 1 91.12 151 ILE B C 1
ATOM 3212 O O . ILE B 1 151 ? 1.901 -5.594 -11.422 1 91.12 151 ILE B O 1
ATOM 3216 N N . SER B 1 152 ? 3.195 -4.047 -10.508 1 91.31 152 SER B N 1
ATOM 3217 C CA . SER B 1 152 ? 2.1 -3.246 -9.977 1 91.31 152 SER B CA 1
ATOM 3218 C C . SER B 1 152 ? 2.244 -1.78 -10.367 1 91.31 152 SER B C 1
ATOM 3220 O O . SER B 1 152 ? 3.148 -1.422 -11.125 1 91.31 152 SER B O 1
ATOM 3222 N N . ILE B 1 153 ? 1.337 -0.949 -9.883 1 88.56 153 ILE B N 1
ATOM 3223 C CA . ILE B 1 153 ? 1.404 0.484 -10.148 1 88.56 153 ILE B CA 1
ATOM 3224 C C . ILE B 1 153 ? 2.664 1.068 -9.516 1 88.56 153 ILE B C 1
ATOM 3226 O O . ILE B 1 153 ? 3.127 2.141 -9.914 1 88.56 153 ILE B O 1
ATOM 3230 N N . ASN B 1 154 ? 3.215 0.315 -8.547 1 91.25 154 ASN B N 1
ATOM 3231 C CA . ASN B 1 154 ? 4.426 0.766 -7.867 1 91.25 154 ASN B CA 1
ATOM 3232 C C . ASN B 1 154 ? 5.68 0.218 -8.539 1 91.25 154 ASN B C 1
ATOM 3234 O O . ASN B 1 154 ? 6.793 0.425 -8.047 1 91.25 154 ASN B O 1
ATOM 3238 N N . GLY B 1 155 ? 5.453 -0.486 -9.594 1 90.69 155 GLY B N 1
ATOM 3239 C CA . GLY B 1 155 ? 6.59 -0.983 -10.352 1 90.69 155 GLY B CA 1
ATOM 3240 C C . GLY B 1 155 ? 6.816 -2.475 -10.18 1 90.69 155 GLY B C 1
ATOM 3241 O O . GLY B 1 155 ? 5.887 -3.215 -9.859 1 90.69 155 GLY B O 1
ATOM 3242 N N . ARG B 1 156 ? 8.023 -2.846 -10.43 1 92.44 156 ARG B N 1
ATOM 3243 C CA . ARG B 1 156 ? 8.422 -4.25 -10.453 1 92.44 156 ARG B CA 1
ATOM 3244 C C . ARG B 1 156 ? 8.914 -4.707 -9.086 1 92.44 156 ARG B C 1
ATOM 3246 O O . ARG B 1 156 ? 9.672 -3.992 -8.43 1 92.44 156 ARG B O 1
ATOM 3253 N N . TYR B 1 157 ? 8.461 -5.883 -8.711 1 95.06 157 TYR B N 1
ATOM 3254 C CA . TYR B 1 157 ? 8.961 -6.574 -7.527 1 95.06 157 TYR B CA 1
ATOM 3255 C C . TYR B 1 157 ? 9.492 -7.957 -7.891 1 95.06 157 TYR B C 1
ATOM 3257 O O . TYR B 1 157 ? 8.836 -8.711 -8.617 1 95.06 157 TYR B O 1
ATOM 3265 N N . ASP B 1 158 ? 10.672 -8.25 -7.434 1 94.25 158 ASP B N 1
ATOM 3266 C CA . ASP B 1 158 ? 11.172 -9.617 -7.488 1 94.25 158 ASP B CA 1
ATOM 3267 C C . ASP B 1 158 ? 10.758 -10.398 -6.246 1 94.25 158 ASP B C 1
ATOM 3269 O O . ASP B 1 158 ? 11.164 -10.07 -5.129 1 94.25 158 ASP B O 1
ATOM 3273 N N . MET B 1 159 ? 9.93 -11.414 -6.512 1 96.44 159 MET B N 1
ATOM 3274 C CA . MET B 1 159 ? 9.352 -12.156 -5.398 1 96.44 159 MET B CA 1
ATOM 3275 C C . MET B 1 159 ? 9.469 -13.656 -5.629 1 96.44 159 MET B C 1
ATOM 3277 O O . MET B 1 159 ? 10.023 -14.094 -6.637 1 96.44 159 MET B O 1
ATOM 3281 N N . HIS B 1 160 ? 9.031 -14.406 -4.598 1 97.31 160 HIS B N 1
ATOM 3282 C CA . HIS B 1 160 ? 8.883 -15.852 -4.691 1 97.31 160 HIS B CA 1
ATOM 3283 C C . HIS B 1 160 ? 7.457 -16.281 -4.344 1 97.31 160 HIS B C 1
ATOM 3285 O O . HIS B 1 160 ? 6.855 -15.75 -3.41 1 97.31 160 HIS B O 1
ATOM 3291 N N . GLN B 1 161 ? 6.957 -17.203 -5.141 1 95.94 161 GLN B N 1
ATOM 3292 C CA . GLN B 1 161 ? 5.695 -17.797 -4.723 1 95.94 161 GLN B CA 1
ATOM 3293 C C . GLN B 1 161 ? 5.867 -18.609 -3.439 1 95.94 161 GLN B C 1
ATOM 3295 O O . GLN B 1 161 ? 6.914 -19.219 -3.225 1 95.94 161 GLN B O 1
ATOM 3300 N N . PRO B 1 162 ? 4.816 -18.594 -2.607 1 96.88 162 PRO B N 1
ATOM 3301 C CA . PRO B 1 162 ? 4.934 -19.469 -1.437 1 96.88 162 PRO B CA 1
ATOM 3302 C C . PRO B 1 162 ? 4.918 -20.938 -1.801 1 96.88 162 PRO B C 1
ATOM 3304 O O . PRO B 1 162 ? 4.188 -21.359 -2.707 1 96.88 162 PRO B O 1
ATOM 3307 N N . LEU B 1 163 ? 5.75 -21.672 -1.172 1 96.81 163 LEU B N 1
ATOM 3308 C CA . LEU B 1 163 ? 5.754 -23.125 -1.235 1 96.81 163 LEU B CA 1
ATOM 3309 C C . LEU B 1 163 ? 5.324 -23.734 0.098 1 96.81 163 LEU B C 1
ATOM 3311 O O . LEU B 1 163 ? 6.012 -23.562 1.109 1 96.81 163 LEU B O 1
ATOM 3315 N N . PHE B 1 164 ? 4.234 -24.406 0.042 1 96.31 164 PHE B N 1
ATOM 3316 C CA . PHE B 1 164 ? 3.713 -25.031 1.245 1 96.31 164 PHE B CA 1
ATOM 3317 C C . PHE B 1 164 ? 4.188 -26.484 1.343 1 96.31 164 PHE B C 1
ATOM 3319 O O . PHE B 1 164 ? 4.309 -27.172 0.327 1 96.31 164 PHE B O 1
ATOM 3326 N N . ALA B 1 165 ? 4.422 -26.891 2.594 1 95.69 165 ALA B N 1
ATOM 3327 C CA . ALA B 1 165 ? 4.863 -28.266 2.814 1 95.69 165 ALA B CA 1
ATOM 3328 C C . ALA B 1 165 ? 4.281 -28.828 4.109 1 95.69 165 ALA B C 1
ATOM 3330 O O . ALA B 1 165 ? 4.227 -28.125 5.125 1 95.69 165 ALA B O 1
ATOM 3331 N N . CYS B 1 166 ? 3.779 -30 3.996 1 95.94 166 CYS B N 1
ATOM 3332 C CA . CYS B 1 166 ? 3.363 -30.734 5.191 1 95.94 166 CYS B CA 1
ATOM 3333 C C . CYS B 1 166 ? 4.539 -31.484 5.812 1 95.94 166 CYS B C 1
ATOM 3335 O O . CYS B 1 166 ? 5.172 -32.312 5.156 1 95.94 166 CYS B O 1
ATOM 3337 N N . GLN B 1 167 ? 4.781 -31.125 6.988 1 94.81 167 GLN B N 1
ATOM 3338 C CA . GLN B 1 167 ? 5.906 -31.75 7.668 1 94.81 167 GLN B CA 1
ATOM 3339 C C . GLN B 1 167 ? 5.605 -33.219 8.008 1 94.81 167 GLN B C 1
ATOM 3341 O O . GLN B 1 167 ? 6.523 -34 8.211 1 94.81 167 GLN B O 1
ATOM 3346 N N . THR B 1 168 ? 4.348 -33.5 8.094 1 93.88 168 THR B N 1
ATOM 3347 C CA . THR B 1 168 ? 3.912 -34.844 8.43 1 93.88 168 THR B CA 1
ATOM 3348 C C . THR B 1 168 ? 4.102 -35.781 7.246 1 93.88 168 THR B C 1
ATOM 3350 O O . THR B 1 168 ? 4.719 -36.844 7.379 1 93.88 168 THR B O 1
ATOM 3353 N N . CYS B 1 169 ? 3.639 -35.5 6.109 1 95.19 169 CYS B N 1
ATOM 3354 C CA . CYS B 1 169 ? 3.686 -36.375 4.965 1 95.19 169 CYS B CA 1
ATOM 3355 C C . CYS B 1 169 ? 4.656 -35.875 3.906 1 95.19 169 CYS B C 1
ATOM 3357 O O . CYS B 1 169 ? 4.879 -36.531 2.891 1 95.19 169 CYS B O 1
ATOM 3359 N N . GLN B 1 170 ? 5.195 -34.688 3.975 1 93.56 170 GLN B N 1
ATOM 3360 C CA . GLN B 1 170 ? 6.23 -34.094 3.148 1 93.56 170 GLN B CA 1
ATOM 3361 C C . GLN B 1 170 ? 5.68 -33.688 1.788 1 93.56 170 GLN B C 1
ATOM 3363 O O . GLN B 1 170 ? 6.441 -33.344 0.881 1 93.56 170 GLN B O 1
ATOM 3368 N N . GLN B 1 171 ? 4.406 -33.75 1.718 1 95.44 171 GLN B N 1
ATOM 3369 C CA . GLN B 1 171 ? 3.805 -33.25 0.48 1 95.44 171 GLN B CA 1
ATOM 3370 C C . GLN B 1 171 ? 3.93 -31.734 0.364 1 95.44 171 GLN B C 1
ATOM 3372 O O . GLN B 1 171 ? 3.752 -31.016 1.349 1 95.44 171 GLN B O 1
ATOM 3377 N N . GLN B 1 172 ? 4.246 -31.297 -0.929 1 95.56 172 GLN B N 1
ATOM 3378 C CA . GLN B 1 172 ? 4.391 -29.875 -1.197 1 95.56 172 GLN B CA 1
ATOM 3379 C C . GLN B 1 172 ? 3.367 -29.406 -2.227 1 95.56 172 GLN B C 1
ATOM 3381 O O . GLN B 1 172 ? 2.975 -30.172 -3.115 1 95.56 172 GLN B O 1
ATOM 3386 N N . TRP B 1 173 ? 2.92 -28.203 -2.021 1 95.19 173 TRP B N 1
ATOM 3387 C CA . TRP B 1 173 ? 2.041 -27.594 -3.016 1 95.19 173 TRP B CA 1
ATOM 3388 C C . TRP B 1 173 ? 2.232 -26.094 -3.062 1 95.19 173 TRP B C 1
ATOM 3390 O O . TRP B 1 173 ? 2.82 -25.5 -2.15 1 95.19 173 TRP B O 1
ATOM 3400 N N . ALA B 1 174 ? 1.889 -25.469 -4.172 1 94.69 174 ALA B N 1
ATOM 3401 C CA . ALA B 1 174 ? 1.989 -24.031 -4.414 1 94.69 174 ALA B CA 1
ATOM 3402 C C . ALA B 1 174 ? 0.674 -23.469 -4.949 1 94.69 174 ALA B C 1
ATOM 3404 O O . ALA B 1 174 ? -0.205 -24.219 -5.367 1 94.69 174 ALA B O 1
ATOM 3405 N N . PRO B 1 175 ? 0.552 -22.141 -4.844 1 94 175 PRO B N 1
ATOM 3406 C CA . PRO B 1 175 ? -0.653 -21.547 -5.422 1 94 175 PRO B CA 1
ATOM 3407 C C . PRO B 1 175 ? -0.815 -21.859 -6.91 1 94 175 PRO B C 1
ATOM 3409 O O . PRO B 1 175 ? 0.169 -21.875 -7.652 1 94 175 PRO B O 1
ATOM 3412 N N . GLU B 1 176 ? -2.023 -22.141 -7.203 1 90.38 176 GLU B N 1
ATOM 3413 C CA . GLU B 1 176 ? -2.375 -22.344 -8.602 1 90.38 176 GLU B CA 1
ATOM 3414 C C . GLU B 1 176 ? -2.939 -21.062 -9.219 1 90.38 176 GLU B C 1
ATOM 3416 O O . GLU B 1 176 ? -3.004 -20.016 -8.555 1 90.38 176 GLU B O 1
ATOM 3421 N N . PHE B 1 177 ? -3.354 -21.188 -10.469 1 87.81 177 PHE B N 1
ATOM 3422 C CA . PHE B 1 177 ? -3.789 -20.031 -11.227 1 87.81 177 PHE B CA 1
ATOM 3423 C C . PHE B 1 177 ? -4.902 -19.281 -10.5 1 87.81 177 PHE B C 1
ATOM 3425 O O . PHE B 1 177 ? -4.809 -18.078 -10.281 1 87.81 177 PHE B O 1
ATOM 3432 N N . MET B 1 178 ? -5.867 -20.016 -10.039 1 88.38 178 MET B N 1
ATOM 3433 C CA . MET B 1 178 ? -7.023 -19.375 -9.414 1 88.38 178 MET B CA 1
ATOM 3434 C C . MET B 1 178 ? -6.648 -18.766 -8.07 1 88.38 178 MET B C 1
ATOM 3436 O O . MET B 1 178 ? -7.207 -17.734 -7.676 1 88.38 178 MET B O 1
ATOM 3440 N N . ASP B 1 179 ? -5.684 -19.344 -7.402 1 92.19 179 ASP B N 1
ATOM 3441 C CA . ASP B 1 179 ? -5.199 -18.781 -6.148 1 92.19 179 ASP B CA 1
ATOM 3442 C C . ASP B 1 179 ? -4.543 -17.422 -6.379 1 92.19 179 ASP B C 1
ATOM 3444 O O . ASP B 1 179 ? -4.754 -16.484 -5.602 1 92.19 179 ASP B O 1
ATOM 3448 N N . LEU B 1 180 ? -3.82 -17.344 -7.441 1 92.5 180 LEU B N 1
ATOM 3449 C CA . LEU B 1 180 ? -3.135 -16.094 -7.777 1 92.5 180 LEU B CA 1
ATOM 3450 C C . LEU B 1 180 ? -4.137 -15.023 -8.18 1 92.5 180 LEU B C 1
ATOM 3452 O O . LEU B 1 180 ? -4.039 -13.883 -7.727 1 92.5 180 LEU B O 1
ATOM 3456 N N . VAL B 1 181 ? -5.098 -15.391 -8.922 1 89.62 181 VAL B N 1
ATOM 3457 C CA . VAL B 1 181 ? -6.109 -14.43 -9.359 1 89.62 181 VAL B CA 1
ATOM 3458 C C . VAL B 1 181 ? -6.91 -13.945 -8.156 1 89.62 181 VAL B C 1
ATOM 3460 O O . VAL B 1 181 ? -7.172 -12.742 -8.016 1 89.62 181 VAL B O 1
ATOM 3463 N N . ASN B 1 182 ? -7.207 -14.867 -7.277 1 91.69 182 ASN B N 1
ATOM 3464 C CA . ASN B 1 182 ? -7.938 -14.516 -6.07 1 91.69 182 ASN B CA 1
ATOM 3465 C C . ASN B 1 182 ? -7.105 -13.633 -5.148 1 91.69 182 ASN B C 1
ATOM 3467 O O . ASN B 1 182 ? -7.648 -12.922 -4.297 1 91.69 182 ASN B O 1
ATOM 3471 N N . SER B 1 183 ? -5.816 -13.672 -5.355 1 94.44 183 SER B N 1
ATOM 3472 C CA . SER B 1 183 ? -4.902 -12.844 -4.574 1 94.44 183 SER B CA 1
ATOM 3473 C C . SER B 1 183 ? -4.754 -11.453 -5.188 1 94.44 183 SER B C 1
ATOM 3475 O O . SER B 1 183 ? -4.078 -10.594 -4.621 1 94.44 183 SER B O 1
ATOM 3477 N N . GLY B 1 184 ? -5.371 -11.273 -6.332 1 91.25 184 GLY B N 1
ATOM 3478 C CA . GLY B 1 184 ? -5.293 -9.977 -6.992 1 91.25 184 GLY B CA 1
ATOM 3479 C C . GLY B 1 184 ? -4.191 -9.906 -8.031 1 91.25 184 GLY B C 1
ATOM 3480 O O . GLY B 1 184 ? -3.797 -8.812 -8.453 1 91.25 184 GLY B O 1
ATOM 3481 N N . TYR B 1 185 ? -3.678 -11.078 -8.391 1 91.44 185 TYR B N 1
ATOM 3482 C CA . TYR B 1 185 ? -2.607 -11.133 -9.383 1 91.44 185 TYR B CA 1
ATOM 3483 C C . TYR B 1 185 ? -3.082 -11.828 -10.656 1 91.44 185 TYR B C 1
ATOM 3485 O O . TYR B 1 185 ? -3.82 -12.82 -10.594 1 91.44 185 TYR B O 1
ATOM 3493 N N . TRP B 1 186 ? -2.648 -11.305 -11.758 1 85.88 186 TRP B N 1
ATOM 3494 C CA . TRP B 1 186 ? -2.906 -11.953 -13.047 1 85.88 186 TRP B CA 1
ATOM 3495 C C . TRP B 1 186 ? -1.618 -12.5 -13.648 1 85.88 186 TRP B C 1
ATOM 3497 O O . TRP B 1 186 ? -0.704 -11.734 -13.969 1 85.88 186 TRP B O 1
ATOM 3507 N N . PRO B 1 187 ? -1.637 -13.828 -13.789 1 83.94 187 PRO B N 1
ATOM 3508 C CA . PRO B 1 187 ? -0.445 -14.398 -14.422 1 83.94 187 PRO B CA 1
ATOM 3509 C C . PRO B 1 187 ? -0.365 -14.086 -15.914 1 83.94 187 PRO B C 1
ATOM 3511 O O . PRO B 1 187 ? -1.371 -14.172 -16.625 1 83.94 187 PRO B O 1
ATOM 3514 N N . ALA B 1 188 ? 0.778 -13.555 -16.391 1 72.88 188 ALA B N 1
ATOM 3515 C CA . ALA B 1 188 ? 0.982 -13.203 -17.797 1 72.88 188 ALA B CA 1
ATOM 3516 C C . ALA B 1 188 ? 0.986 -14.445 -18.688 1 72.88 188 ALA B C 1
ATOM 3518 O O . ALA B 1 188 ? 0.656 -14.367 -19.859 1 72.88 188 ALA B O 1
ATOM 3519 N N . SER B 1 189 ? 1.634 -15.453 -18.172 1 62.78 189 SER B N 1
ATOM 3520 C CA . SER B 1 189 ? 1.745 -16.688 -18.938 1 62.78 189 SER B CA 1
ATOM 3521 C C . SER B 1 189 ? 1.414 -17.906 -18.078 1 62.78 189 SER B C 1
ATOM 3523 O O . SER B 1 189 ? 1.214 -17.781 -16.875 1 62.78 189 SER B O 1
ATOM 3525 N N . THR B 1 190 ? 1.341 -18.891 -18.828 1 59.31 190 THR B N 1
ATOM 3526 C CA . THR B 1 190 ? 1.036 -20.156 -18.172 1 59.31 190 THR B CA 1
ATOM 3527 C C . THR B 1 190 ? 2.131 -20.531 -17.172 1 59.31 190 THR B C 1
ATOM 3529 O O . THR B 1 190 ? 1.873 -21.234 -16.188 1 59.31 190 THR B O 1
ATOM 3532 N N . SER B 1 191 ? 3.297 -20 -17.469 1 61.78 191 SER B N 1
ATOM 3533 C CA . SER B 1 191 ? 4.395 -20.312 -16.562 1 61.78 191 SER B CA 1
ATOM 3534 C C . SER B 1 191 ? 4.352 -19.453 -15.312 1 61.78 191 SER B C 1
ATOM 3536 O O . SER B 1 191 ? 5.02 -19.75 -14.32 1 61.78 191 SER B O 1
ATOM 3538 N N . SER B 1 192 ? 3.498 -18.531 -15.227 1 63.78 192 SER B N 1
ATOM 3539 C CA . SER B 1 192 ? 3.244 -17.641 -14.102 1 63.78 192 SER B CA 1
ATOM 3540 C C . SER B 1 192 ? 4.539 -17.031 -13.578 1 63.78 192 SER B C 1
ATOM 3542 O O . SER B 1 192 ? 4.707 -16.875 -12.367 1 63.78 192 SER B O 1
ATOM 3544 N N . SER B 1 193 ? 5.492 -16.734 -14.484 1 82.75 193 SER B N 1
ATOM 3545 C CA . SER B 1 193 ? 6.738 -16.125 -14.023 1 82.75 193 SER B CA 1
ATOM 3546 C C . SER B 1 193 ? 6.582 -14.625 -13.828 1 82.75 193 SER B C 1
ATOM 3548 O O . SER B 1 193 ? 7.348 -14 -13.086 1 82.75 193 SER B O 1
ATOM 3550 N N . THR B 1 194 ? 5.613 -14.133 -14.492 1 87.25 194 THR B N 1
ATOM 3551 C CA . THR B 1 194 ? 5.297 -12.711 -14.336 1 87.25 194 THR B CA 1
ATOM 3552 C C . THR B 1 194 ? 3.828 -12.523 -13.969 1 87.25 194 THR B C 1
ATOM 3554 O O . THR B 1 194 ? 2.941 -13.07 -14.625 1 87.25 194 THR B O 1
ATOM 3557 N N . LEU B 1 195 ? 3.668 -11.797 -12.922 1 90.25 195 LEU B N 1
ATOM 3558 C CA . LEU B 1 195 ? 2.328 -11.492 -12.43 1 90.25 195 LEU B CA 1
ATOM 3559 C C . LEU B 1 195 ? 2.047 -10 -12.516 1 90.25 195 LEU B C 1
ATOM 3561 O O . LEU B 1 195 ? 2.939 -9.18 -12.273 1 90.25 195 LEU B O 1
ATOM 3565 N N . TYR B 1 196 ? 0.829 -9.711 -12.883 1 87.44 196 TYR B N 1
ATOM 3566 C CA . TYR B 1 196 ? 0.358 -8.328 -12.867 1 87.44 196 TYR B CA 1
ATOM 3567 C C . TYR B 1 196 ? -0.718 -8.133 -11.805 1 87.44 196 TYR B C 1
ATOM 3569 O O . TYR B 1 196 ? -1.625 -8.953 -11.672 1 87.44 196 TYR B O 1
ATOM 3577 N N . SER B 1 197 ? -0.473 -7.066 -11.078 1 90.62 197 SER B N 1
ATOM 3578 C CA . SER B 1 197 ? -1.588 -6.727 -10.195 1 90.62 197 SER B CA 1
ATOM 3579 C C . SER B 1 197 ? -2.846 -6.406 -11 1 90.62 197 SER B C 1
ATOM 3581 O O . SER B 1 197 ? -2.781 -5.695 -12.008 1 90.62 197 SER B O 1
ATOM 3583 N N . LEU B 1 198 ? -3.967 -6.848 -10.586 1 83 198 LEU B N 1
ATOM 3584 C CA . LEU B 1 198 ? -5.223 -6.68 -11.312 1 83 198 LEU B CA 1
ATOM 3585 C C . LEU B 1 198 ? -5.582 -5.203 -11.445 1 83 198 LEU B C 1
ATOM 3587 O O . LEU B 1 198 ? -6.121 -4.777 -12.461 1 83 198 LEU B O 1
ATOM 3591 N N . ASN B 1 199 ? -5.266 -4.453 -10.453 1 81.44 199 ASN B N 1
ATOM 3592 C CA . ASN B 1 199 ? -5.602 -3.037 -10.484 1 81.44 199 ASN B CA 1
ATOM 3593 C C . ASN B 1 199 ? -4.773 -2.289 -11.523 1 81.44 199 ASN B C 1
ATOM 3595 O O . ASN B 1 199 ? -5.145 -1.198 -11.961 1 81.44 199 ASN B O 1
ATOM 3599 N N . LEU B 1 200 ? -3.697 -2.816 -11.852 1 84.31 200 LEU B N 1
ATOM 3600 C CA . LEU B 1 200 ? -2.857 -2.209 -12.875 1 84.31 200 LEU B CA 1
ATOM 3601 C C . LEU B 1 200 ? -3.557 -2.227 -14.234 1 84.31 200 LEU B C 1
ATOM 3603 O O . LEU B 1 200 ? -3.455 -1.267 -15 1 84.31 200 LEU B O 1
ATOM 3607 N N . PHE B 1 201 ? -4.285 -3.254 -14.5 1 76.38 201 PHE B N 1
ATOM 3608 C CA . PHE B 1 201 ? -4.984 -3.377 -15.773 1 76.38 201 PHE B CA 1
ATOM 3609 C C . PHE B 1 201 ? -6.016 -2.268 -15.938 1 76.38 201 PHE B C 1
ATOM 3611 O O . PHE B 1 201 ? -6.141 -1.681 -17.016 1 76.38 201 PHE B O 1
ATOM 3618 N N . SER B 1 202 ? -6.656 -2.084 -14.875 1 76.5 202 SER B N 1
ATOM 3619 C CA . SER B 1 202 ? -7.66 -1.025 -14.898 1 76.5 202 SER B CA 1
ATOM 3620 C C . SER B 1 202 ? -7.023 0.334 -15.164 1 76.5 202 SER B C 1
ATOM 3622 O O . SER B 1 202 ? -7.57 1.146 -15.922 1 76.5 202 SER B O 1
ATOM 3624 N N . SER B 1 203 ? -5.891 0.513 -14.656 1 79.62 203 SER B N 1
ATOM 3625 C CA . SER B 1 203 ? -5.172 1.771 -14.844 1 79.62 203 SER B CA 1
ATOM 3626 C C . SER B 1 203 ? -4.691 1.931 -16.281 1 79.62 203 SER B C 1
ATOM 3628 O O . SER B 1 203 ? -4.805 3.01 -16.859 1 79.62 203 SER B O 1
ATOM 3630 N N . VAL B 1 204 ? -4.219 0.918 -16.781 1 75.94 204 VAL B N 1
ATOM 3631 C CA . VAL B 1 204 ? -3.719 0.945 -18.156 1 75.94 204 VAL B CA 1
ATOM 3632 C C . VAL B 1 204 ? -4.875 1.191 -19.125 1 75.94 204 VAL B C 1
ATOM 3634 O O . VAL B 1 204 ? -4.754 1.991 -20.047 1 75.94 204 VAL B O 1
ATOM 3637 N N . ARG B 1 205 ? -5.918 0.519 -18.828 1 75 205 ARG B N 1
ATOM 3638 C CA . ARG B 1 205 ? -7.102 0.704 -19.672 1 75 205 ARG B CA 1
ATOM 3639 C C . ARG B 1 205 ? -7.578 2.152 -19.625 1 75 205 ARG B C 1
ATOM 3641 O O . ARG B 1 205 ? -7.875 2.74 -20.672 1 75 205 ARG B O 1
ATOM 3648 N N . GLU B 1 206 ? -7.621 2.635 -18.531 1 76.06 206 GLU B N 1
ATOM 3649 C CA . GLU B 1 206 ? -8.078 4.016 -18.375 1 76.06 206 GLU B CA 1
ATOM 3650 C C . GLU B 1 206 ? -7.129 4.992 -19.062 1 76.06 206 GLU B C 1
ATOM 3652 O O . GLU B 1 206 ? -7.57 5.934 -19.719 1 76.06 206 GLU B O 1
ATOM 3657 N N . LEU B 1 207 ? -5.902 4.738 -18.922 1 74.31 207 LEU B N 1
ATOM 3658 C CA . LEU B 1 207 ? -4.91 5.609 -19.547 1 74.31 207 LEU B CA 1
ATOM 3659 C C . LEU B 1 207 ? -5.031 5.578 -21.062 1 74.31 207 LEU B C 1
ATOM 3661 O O . LEU B 1 207 ? -4.871 6.609 -21.719 1 74.31 207 LEU B O 1
ATOM 3665 N N . LYS B 1 208 ? -5.336 4.473 -21.547 1 72 208 LYS B N 1
ATOM 3666 C CA . LYS B 1 208 ? -5.512 4.336 -22.984 1 72 208 LYS B CA 1
ATOM 3667 C C . LYS B 1 208 ? -6.73 5.117 -23.469 1 72 208 LYS B C 1
ATOM 3669 O O . LYS B 1 208 ? -6.73 5.645 -24.594 1 72 208 LYS B O 1
ATOM 3674 N N . ILE B 1 209 ? -7.672 5.113 -22.656 1 74.12 209 ILE B N 1
ATOM 3675 C CA . ILE B 1 209 ? -8.898 5.828 -23 1 74.12 209 ILE B CA 1
ATOM 3676 C C . ILE B 1 209 ? -8.656 7.332 -22.922 1 74.12 209 ILE B C 1
ATOM 3678 O O . ILE B 1 209 ? -9.039 8.078 -23.828 1 74.12 209 ILE B O 1
ATOM 3682 N N . ILE B 1 210 ? -7.941 7.777 -21.938 1 72.31 210 ILE B N 1
ATOM 3683 C CA . ILE B 1 210 ? -7.773 9.203 -21.656 1 72.31 210 ILE B CA 1
ATOM 3684 C C . ILE B 1 210 ? -6.68 9.781 -22.547 1 72.31 210 ILE B C 1
ATOM 3686 O O . ILE B 1 210 ? -6.758 10.945 -22.953 1 72.31 210 ILE B O 1
ATOM 3690 N N . ALA B 1 211 ? -5.641 9.023 -22.734 1 73.19 211 ALA B N 1
ATOM 3691 C CA . ALA B 1 211 ? -4.516 9.469 -23.547 1 73.19 211 ALA B CA 1
ATOM 3692 C C . ALA B 1 211 ? -4.133 8.398 -24.578 1 73.19 211 ALA B C 1
ATOM 3694 O O . ALA B 1 211 ? -3.105 7.734 -24.438 1 73.19 211 ALA B O 1
ATOM 3695 N N . PRO B 1 212 ? -4.91 8.336 -25.547 1 69.69 212 PRO B N 1
ATOM 3696 C CA . PRO B 1 212 ? -4.676 7.293 -26.547 1 69.69 212 PRO B CA 1
ATOM 3697 C C . PRO B 1 212 ? -3.289 7.379 -27.172 1 69.69 212 PRO B C 1
ATOM 3699 O O . PRO B 1 212 ? -2.746 6.371 -27.625 1 69.69 212 PRO B O 1
ATOM 3702 N N . ALA B 1 213 ? -2.805 8.602 -27.062 1 65.62 213 ALA B N 1
ATOM 3703 C CA . ALA B 1 213 ? -1.498 8.812 -27.672 1 65.62 213 ALA B CA 1
ATOM 3704 C C . ALA B 1 213 ? -0.374 8.359 -26.75 1 65.62 213 ALA B C 1
ATOM 3706 O O . ALA B 1 213 ? 0.777 8.234 -27.172 1 65.62 213 ALA B O 1
ATOM 3707 N N . LEU B 1 214 ? -0.807 8.266 -25.516 1 68.56 214 LEU B N 1
ATOM 3708 C CA . LEU B 1 214 ? 0.222 7.777 -24.609 1 68.56 214 LEU B CA 1
ATOM 3709 C C . LEU B 1 214 ? 0.674 6.375 -25 1 68.56 214 LEU B C 1
ATOM 3711 O O . LEU B 1 214 ? -0.138 5.449 -25.062 1 68.56 214 LEU B O 1
ATOM 3715 N N . SER B 1 215 ? 1.91 6.332 -25.344 1 64.75 215 SER B N 1
ATOM 3716 C CA . SER B 1 215 ? 2.443 5.059 -25.828 1 64.75 215 SER B CA 1
ATOM 3717 C C . SER B 1 215 ? 2.623 4.074 -24.672 1 64.75 215 SER B C 1
ATOM 3719 O O . SER B 1 215 ? 2.766 4.484 -23.516 1 64.75 215 SER B O 1
ATOM 3721 N N . ARG B 1 216 ? 2.408 2.906 -24.953 1 69.5 216 ARG B N 1
ATOM 3722 C CA . ARG B 1 216 ? 2.742 1.809 -24.062 1 69.5 216 ARG B CA 1
ATOM 3723 C C . ARG B 1 216 ? 4.141 1.985 -23.469 1 69.5 216 ARG B C 1
ATOM 3725 O O . ARG B 1 216 ? 4.375 1.668 -22.297 1 69.5 216 ARG B O 1
ATOM 3732 N N . GLN B 1 217 ? 4.883 2.639 -24.188 1 71.62 217 GLN B N 1
ATOM 3733 C CA . GLN B 1 217 ? 6.266 2.855 -23.75 1 71.62 217 GLN B CA 1
ATOM 3734 C C . GLN B 1 217 ? 6.34 3.895 -22.641 1 71.62 217 GLN B C 1
ATOM 3736 O O . GLN B 1 217 ? 7.137 3.758 -21.719 1 71.62 217 GLN B O 1
ATOM 3741 N N . ALA B 1 218 ? 5.52 4.816 -22.734 1 74.75 218 ALA B N 1
ATOM 3742 C CA . ALA B 1 218 ? 5.512 5.859 -21.703 1 74.75 218 ALA B CA 1
ATOM 3743 C C . ALA B 1 218 ? 5.066 5.297 -20.359 1 74.75 218 ALA B C 1
ATOM 3745 O O . ALA B 1 218 ? 5.652 5.617 -19.328 1 74.75 218 ALA B O 1
ATOM 3746 N N . PHE B 1 219 ? 4.109 4.508 -20.422 1 77.12 219 PHE B N 1
ATOM 3747 C CA . PHE B 1 219 ? 3.635 3.896 -19.188 1 77.12 219 PHE B CA 1
ATOM 3748 C C . PHE B 1 219 ? 4.684 2.955 -18.609 1 77.12 219 PHE B C 1
ATOM 3750 O O . PHE B 1 219 ? 4.898 2.928 -17.391 1 77.12 219 PHE B O 1
ATOM 3757 N N . ALA B 1 220 ? 5.301 2.219 -19.453 1 80.88 220 ALA B N 1
ATOM 3758 C CA . ALA B 1 220 ? 6.371 1.329 -19.016 1 80.88 220 ALA B CA 1
ATOM 3759 C C . ALA B 1 220 ? 7.5 2.117 -18.359 1 80.88 220 ALA B C 1
ATOM 3761 O O . ALA B 1 220 ? 8.062 1.685 -17.344 1 80.88 220 ALA B O 1
ATOM 3762 N N . LYS B 1 221 ? 7.758 3.201 -18.891 1 82.44 221 LYS B N 1
ATOM 3763 C CA . LYS B 1 221 ? 8.82 4.043 -18.344 1 82.44 221 LYS B CA 1
ATOM 3764 C C . LYS B 1 221 ? 8.43 4.594 -16.984 1 82.44 221 LYS B C 1
ATOM 3766 O O . LYS B 1 221 ? 9.281 4.762 -16.109 1 82.44 221 LYS B O 1
ATOM 3771 N N . LEU B 1 222 ? 7.141 4.898 -16.875 1 83.06 222 LEU B N 1
ATOM 3772 C CA . LEU B 1 222 ? 6.656 5.324 -15.57 1 83.06 222 LEU B CA 1
ATOM 3773 C C . LEU B 1 222 ? 6.84 4.219 -14.531 1 83.06 222 LEU B C 1
ATOM 3775 O O . LEU B 1 222 ? 7.309 4.48 -13.422 1 83.06 222 LEU B O 1
ATOM 3779 N N . LEU B 1 223 ? 6.531 3.045 -14.914 1 87.38 223 LEU B N 1
ATOM 3780 C CA . LEU B 1 223 ? 6.684 1.921 -14 1 87.38 223 LEU B CA 1
ATOM 3781 C C . LEU B 1 223 ? 8.156 1.664 -13.695 1 87.38 223 LEU B C 1
ATOM 3783 O O . LEU B 1 223 ? 8.508 1.304 -12.562 1 87.38 223 LEU B O 1
ATOM 3787 N N . GLU B 1 224 ? 8.961 1.845 -14.688 1 88.5 224 GLU B N 1
ATOM 3788 C CA . GLU B 1 224 ? 10.398 1.714 -14.477 1 88.5 224 GLU B CA 1
ATOM 3789 C C . GLU B 1 224 ? 10.906 2.746 -13.469 1 88.5 224 GLU B C 1
ATOM 3791 O O . GLU B 1 224 ? 11.727 2.432 -12.609 1 88.5 224 GLU B O 1
ATOM 3796 N N . HIS B 1 225 ? 10.438 3.871 -13.656 1 87.75 225 HIS B N 1
ATOM 3797 C CA . HIS B 1 225 ? 10.82 4.934 -12.727 1 87.75 225 HIS B CA 1
ATOM 3798 C C . HIS B 1 225 ? 10.391 4.598 -11.305 1 87.75 225 HIS B C 1
ATOM 3800 O O . HIS B 1 225 ? 11.18 4.73 -10.367 1 87.75 225 HIS B O 1
ATOM 3806 N N . ARG B 1 226 ? 9.211 4.148 -11.18 1 90.19 226 ARG B N 1
ATOM 3807 C CA . ARG B 1 226 ? 8.711 3.805 -9.852 1 90.19 226 ARG B CA 1
ATOM 3808 C C . ARG B 1 226 ? 9.477 2.623 -9.266 1 90.19 226 ARG B C 1
ATOM 3810 O O . ARG B 1 226 ? 9.68 2.547 -8.055 1 90.19 226 ARG B O 1
ATOM 3817 N N . THR B 1 227 ? 9.844 1.727 -10.133 1 92.62 227 THR B N 1
ATOM 3818 C CA . THR B 1 227 ? 10.695 0.614 -9.719 1 92.62 227 THR B CA 1
ATOM 3819 C C . THR B 1 227 ? 11.992 1.124 -9.109 1 92.62 227 THR B C 1
ATOM 3821 O O . THR B 1 227 ? 12.367 0.712 -8.008 1 92.62 227 THR B O 1
ATOM 3824 N N . LYS B 1 228 ? 12.57 2.057 -9.75 1 90.44 228 LYS B N 1
ATOM 3825 C CA . LYS B 1 228 ? 13.852 2.609 -9.305 1 90.44 228 LYS B CA 1
ATOM 3826 C C . LYS B 1 228 ? 13.68 3.41 -8.016 1 90.44 228 LYS B C 1
ATOM 3828 O O . LYS B 1 228 ? 14.531 3.344 -7.125 1 90.44 228 LYS B O 1
ATOM 3833 N N . CYS B 1 229 ? 12.625 4.078 -7.938 1 90.06 229 CYS B N 1
ATOM 3834 C CA . CYS B 1 229 ? 12.352 4.863 -6.738 1 90.06 229 CYS B CA 1
ATOM 3835 C C . CYS B 1 229 ? 12.227 3.967 -5.516 1 90.06 229 CYS B C 1
ATOM 3837 O O . CYS B 1 229 ? 12.523 4.391 -4.395 1 90.06 229 CYS B O 1
ATOM 3839 N N . GLY B 1 230 ? 11.828 2.746 -5.723 1 93.31 230 GLY B N 1
ATOM 3840 C CA . GLY B 1 230 ? 11.711 1.793 -4.633 1 93.31 230 GLY B CA 1
ATOM 3841 C C . GLY B 1 230 ? 12.984 1.018 -4.371 1 93.31 230 GLY B C 1
ATOM 3842 O O . GLY B 1 230 ? 13 0.091 -3.559 1 93.31 230 GLY B O 1
ATOM 3843 N N . GLY B 1 231 ? 14.023 1.374 -5.066 1 93.88 231 GLY B N 1
ATOM 3844 C CA . GLY B 1 231 ? 15.297 0.697 -4.879 1 93.88 231 GLY B CA 1
ATOM 3845 C C . GLY B 1 231 ? 15.383 -0.632 -5.605 1 93.88 231 GLY B C 1
ATOM 3846 O O . GLY B 1 231 ? 16.203 -1.485 -5.258 1 93.88 231 GLY B O 1
ATOM 3847 N N . ARG B 1 232 ? 14.461 -0.813 -6.484 1 94.38 232 ARG B N 1
ATOM 3848 C CA . ARG B 1 232 ? 14.375 -2.08 -7.203 1 94.38 232 ARG B CA 1
ATOM 3849 C C . ARG B 1 232 ? 14.961 -1.957 -8.602 1 94.38 232 ARG B C 1
ATOM 3851 O O . ARG B 1 232 ? 15.219 -0.849 -9.078 1 94.38 232 ARG B O 1
ATOM 3858 N N . VAL B 1 233 ? 15.266 -3.078 -9.164 1 84.69 233 VAL B N 1
ATOM 3859 C CA . VAL B 1 233 ? 15.961 -3.084 -10.453 1 84.69 233 VAL B CA 1
ATOM 3860 C C . VAL B 1 233 ? 14.953 -3.301 -11.578 1 84.69 233 VAL B C 1
ATOM 3862 O O . VAL B 1 233 ? 14.102 -4.191 -11.5 1 84.69 233 VAL B O 1
ATOM 3865 N N . SER B 1 234 ? 14.867 -2.264 -12.43 1 72.44 234 SER B N 1
ATOM 3866 C CA . SER B 1 234 ? 13.938 -2.311 -13.547 1 72.44 234 SER B CA 1
ATOM 3867 C C . SER B 1 234 ? 14.5 -3.127 -14.703 1 72.44 234 SER B C 1
ATOM 3869 O O . SER B 1 234 ? 15.703 -3.076 -14.977 1 72.44 234 SER B O 1
ATOM 3871 N N . VAL B 1 235 ? 13.883 -4.273 -15.117 1 61.34 235 VAL B N 1
ATOM 3872 C CA . VAL B 1 235 ? 14.312 -4.879 -16.375 1 61.34 235 VAL B CA 1
ATOM 3873 C C . VAL B 1 235 ? 13.375 -4.457 -17.5 1 61.34 235 VAL B C 1
ATOM 3875 O O . VAL B 1 235 ? 12.203 -4.152 -17.266 1 61.34 235 VAL B O 1
ATOM 3878 N N . HIS B 1 236 ? 13.805 -4.227 -18.688 1 56.72 236 HIS B N 1
ATOM 3879 C CA . HIS B 1 236 ? 13.258 -3.799 -19.969 1 56.72 236 HIS B CA 1
ATOM 3880 C C . HIS B 1 236 ? 11.891 -4.434 -20.219 1 56.72 236 HIS B C 1
ATOM 3882 O O . HIS B 1 236 ? 11.117 -3.945 -21.047 1 56.72 236 HIS B O 1
ATOM 3888 N N . HIS B 1 237 ? 11.406 -5.367 -19.562 1 53.34 237 HIS B N 1
ATOM 3889 C CA . HIS B 1 237 ? 10.375 -6.238 -20.109 1 53.34 237 HIS B CA 1
ATOM 3890 C C . HIS B 1 237 ? 8.992 -5.832 -19.609 1 53.34 237 HIS B C 1
ATOM 3892 O O . HIS B 1 237 ? 8.055 -6.633 -19.641 1 53.34 237 HIS B O 1
ATOM 3898 N N . ILE B 1 238 ? 8.695 -4.586 -19.281 1 56.62 238 ILE B N 1
ATOM 3899 C CA . ILE B 1 238 ? 7.34 -4.289 -18.844 1 56.62 238 ILE B CA 1
ATOM 3900 C C . ILE B 1 238 ? 6.41 -4.215 -20.047 1 56.62 238 ILE B C 1
ATOM 3902 O O . ILE B 1 238 ? 5.191 -4.324 -19.906 1 56.62 238 ILE B O 1
ATOM 3906 N N . ILE B 1 239 ? 6.895 -4.434 -21.219 1 52.09 239 ILE B N 1
ATOM 3907 C CA . ILE B 1 239 ? 6.172 -4.199 -22.453 1 52.09 239 ILE B CA 1
ATOM 3908 C C . ILE B 1 239 ? 5.117 -5.285 -22.656 1 52.09 239 ILE B C 1
ATOM 3910 O O . ILE B 1 239 ? 4.039 -5.023 -23.188 1 52.09 239 ILE B O 1
ATOM 3914 N N . GLU B 1 240 ? 5.367 -6.32 -22.062 1 55.56 240 GLU B N 1
ATOM 3915 C CA . GLU B 1 240 ? 4.41 -7.395 -22.312 1 55.56 240 GLU B CA 1
ATOM 3916 C C . GLU B 1 240 ? 3.066 -7.098 -21.656 1 55.56 240 GLU B C 1
ATOM 3918 O O . GLU B 1 240 ? 2.029 -7.602 -22.078 1 55.56 240 GLU B O 1
ATOM 3923 N N . LEU B 1 241 ? 3.082 -6.152 -20.781 1 55.09 241 LEU B N 1
ATOM 3924 C CA . LEU B 1 241 ? 1.886 -5.777 -20.031 1 55.09 241 LEU B CA 1
ATOM 3925 C C . LEU B 1 241 ? 0.769 -5.348 -20.984 1 55.09 241 LEU B C 1
ATOM 3927 O O . LEU B 1 241 ? -0.384 -5.75 -20.812 1 55.09 241 LEU B O 1
ATOM 3931 N N . PHE B 1 242 ? 1.154 -4.691 -21.906 1 54.66 242 PHE B N 1
ATOM 3932 C CA . PHE B 1 242 ? 0.142 -4.062 -22.734 1 54.66 242 PHE B CA 1
ATOM 3933 C C . PHE B 1 242 ? -0.519 -5.09 -23.656 1 54.66 242 PHE B C 1
ATOM 3935 O O . PHE B 1 242 ? -1.712 -4.992 -23.938 1 54.66 242 PHE B O 1
ATOM 3942 N N . THR B 1 243 ? 0.303 -5.938 -23.969 1 53.94 243 THR B N 1
ATOM 3943 C CA . THR B 1 243 ? -0.277 -6.977 -24.812 1 53.94 243 THR B CA 1
ATOM 3944 C C . THR B 1 243 ? -1.347 -7.754 -24.047 1 53.94 243 THR B C 1
ATOM 3946 O O . THR B 1 243 ? -2.412 -8.055 -24.594 1 53.94 243 THR B O 1
ATOM 3949 N N . ILE B 1 244 ? -1.076 -7.898 -22.891 1 53.03 244 ILE B N 1
ATOM 3950 C CA . ILE B 1 244 ? -2.008 -8.648 -22.062 1 53.03 244 ILE B CA 1
ATOM 3951 C C . ILE B 1 244 ? -3.262 -7.816 -21.812 1 53.03 244 ILE B C 1
ATOM 3953 O O . ILE B 1 244 ? -4.383 -8.32 -21.922 1 53.03 244 ILE B O 1
ATOM 3957 N N . CYS B 1 245 ? -2.982 -6.547 -21.516 1 56.03 245 CYS B N 1
ATOM 3958 C CA . CYS B 1 245 ? -4.105 -5.656 -21.234 1 56.03 245 CYS B CA 1
ATOM 3959 C C . CYS B 1 245 ? -5.051 -5.582 -22.422 1 56.03 245 CYS B C 1
ATOM 3961 O O . CYS B 1 245 ? -6.273 -5.574 -22.25 1 56.03 245 CYS B O 1
ATOM 3963 N N . ARG B 1 246 ? -4.41 -5.504 -23.562 1 51.97 246 ARG B N 1
ATOM 3964 C CA . ARG B 1 246 ? -5.199 -5.441 -24.781 1 51.97 246 ARG B CA 1
ATOM 3965 C C . ARG B 1 246 ? -6.098 -6.664 -24.922 1 51.97 246 ARG B C 1
ATOM 3967 O O . ARG B 1 246 ? -7.262 -6.551 -25.312 1 51.97 246 ARG B O 1
ATOM 3974 N N . HIS B 1 247 ? -5.555 -7.664 -24.547 1 53.09 247 HIS B N 1
ATOM 3975 C CA . HIS B 1 247 ? -6.32 -8.891 -24.703 1 53.09 247 HIS B CA 1
ATOM 3976 C C . HIS B 1 247 ? -7.414 -9 -23.641 1 53.09 247 HIS B C 1
ATOM 3978 O O . HIS B 1 247 ? -8.508 -9.508 -23.906 1 53.09 247 HIS B O 1
ATOM 3984 N N . LEU B 1 248 ? -7.129 -8.523 -22.594 1 51.59 248 LEU B N 1
ATOM 3985 C CA . LEU B 1 248 ? -8.133 -8.562 -21.531 1 51.59 248 LEU B CA 1
ATOM 3986 C C . LEU B 1 248 ? -9.289 -7.613 -21.844 1 51.59 248 LEU B C 1
ATOM 3988 O O . LEU B 1 248 ? -10.438 -7.906 -21.531 1 51.59 248 LEU B O 1
ATOM 3992 N N . GLN B 1 249 ? -8.984 -6.449 -22.453 1 49.62 249 GLN B N 1
ATOM 3993 C CA . GLN B 1 249 ? -10 -5.465 -22.797 1 49.62 249 GLN B CA 1
ATOM 3994 C C . GLN B 1 249 ? -10.883 -5.969 -23.938 1 49.62 249 GLN B C 1
ATOM 3996 O O . GLN B 1 249 ? -12.078 -5.664 -24 1 49.62 249 GLN B O 1
ATOM 4001 N N . SER B 1 250 ? -10.156 -6.484 -24.906 1 45.16 250 SER B N 1
ATOM 4002 C CA . SER B 1 250 ? -10.961 -6.965 -26.031 1 45.16 250 SER B CA 1
ATOM 4003 C C . SER B 1 250 ? -11.938 -8.047 -25.594 1 45.16 250 SER B C 1
ATOM 4005 O O . SER B 1 250 ? -12.859 -8.398 -26.328 1 45.16 250 SER B O 1
ATOM 4007 N N . ASN B 1 251 ? -11.648 -8.484 -24.453 1 42.38 251 ASN B N 1
ATOM 4008 C CA . ASN B 1 251 ? -12.5 -9.586 -23.984 1 42.38 251 ASN B CA 1
ATOM 4009 C C . ASN B 1 251 ? -13.648 -9.078 -23.125 1 42.38 251 ASN B C 1
ATOM 4011 O O . ASN B 1 251 ? -14.523 -9.859 -22.734 1 42.38 251 ASN B O 1
ATOM 4015 N N . ILE B 1 252 ? -13.508 -7.914 -22.594 1 40.84 252 ILE B N 1
ATOM 4016 C CA . ILE B 1 252 ? -14.656 -7.391 -21.859 1 40.84 252 ILE B CA 1
ATOM 4017 C C . ILE B 1 252 ? -15.609 -6.695 -22.828 1 40.84 252 ILE B C 1
ATOM 4019 O O . ILE B 1 252 ? -15.195 -5.836 -23.609 1 40.84 252 ILE B O 1
#